Protein AF-A0A3M7L186-F1 (afdb_monomer_lite)

Radius of gyration: 34.89 Å; chains: 1; bounding box: 97×83×88 Å

InterPro domains:
  IPR010122 Hydroxymethylglutaryl-CoA synthase, eukaryotic [TIGR01833] (259-523)
  IPR013528 Hydroxymethylglutaryl-coenzyme A synthase, N-terminal [PF01154] (260-431)
  IPR013746 Hydroxymethylglutaryl-coenzyme A synthase, C-terminal domain [PF08540] (433-521)
  IPR013746 Hydroxymethylglutaryl-coenzyme A synthase, C-terminal domain [PF08540] (579-733)
  IPR016039 Thiolase-like [G3DSA:3.40.47.10] (256-734)
  IPR016039 Thiolase-like [SSF53901] (261-429)
  IPR016039 Thiolase-like [SSF53901] (434-731)

Foldseek 3Di:
DDDDDDDDPVRLVVLVVLLVVLLVCVVVVNNLVSLVVCVVVPDPVSVVSLVVCLVVPPDPVSNVSSVVSVVVSVVSSVVVVVVVVVLLVVLLVLVVQLLQLQADPPPRHHDPPGDPNSLVSSLVSCLVVVVSLDLSNLVSLVVVLVVCVVVVVVVSNVVSLQSLLSSLLSNLLPDAQPDDGQQPLCNVVSVDDLVCLLVSLVVVVVPDPPVLVSLVVNLVSSLVCLCPPPPPPGSNSVSNNVSSVSSVVSSVDHQDDQQALKDFLAKFKWFFLEKAFVQLVCVVVVHDGCCCCPVQVFGIATADFQWDAQLLQQLLQVVCVCVLLVNDLQLAAEEEEEEQRDQDPPDFSSVSNCVSSVVVVHDNYHYTWAYFWLCRQVVRRVVQSVCQNDSVHPNGKYKYKYWYWAAADPDDLRSQTFTMMMMTIIGGQHLWGFPVLQKFKDDDFDVQWDDPDLDGIDHDPLVVLQVQLVRLLVQLVVNQVSCCVPVVDGDAPVQAQAEFEQCSGVVSVLLNVLSSNVSRCVVVVVCVVVCVVVPVLVPDDDDDDDDDDDDDDDDDDDDDDPPPPDPDPDDGPDDDPSSSVVSSVVCVVVCVRHYVQLCPCCNHGHRHRNCRRVSSVLSCLQRCQQVQAQGKYWYWTWGPSTMIMITIIHRHAGDPPDSSHSNNSNVSDCPVVSSVPRDHDRVVVVVVSVVVCVVCSVNACDAGDPDHLVNGPAQRKTFGHGHPVRDTDIDTHHD

pLDDT: mean 86.05, std 16.97, range [23.12, 98.94]

Secondary structure (DSSP, 8-state):
----PPPPHHHHHHHHHHHHHHHHHHHHT-HHHHHHHTGGG-SHHHHHHHHHHHHT-SSHHHHHHHHHHHHHHHHHHHHHHHHHHHHHHHHHHHHHHHHHHTS-TTT-PPPSSPPHHHHHHHHHHHHHTGGG-SHHHHHHHHHHHHHHHHTT-HHHHHHHHHHHHHHHHHHHHS---SSSPPPHHHHHHHHS-HHHHHHHHHHHHTS-TTHHHHHHHHHHHHHHHHHHHS-TT-HHHHHHHHHHHHHHHHHTSS-PPP--S-EEEEEEEE--S-EEEHHHHHHHTTPPTTTTTTTT---EEE---TT--HHHHHHHHHHHHHHHTT--GGGEEEEEEE-S--SSSSS-HHHHHTHHHHTTT----B--EE-BTBTHHHHHHHHHHHHHTSTT--SPEEEEEEEEEE---SSTTGGG-EEEEEEEEEESS-SEEEEEEEEEEEE----SEE-SSSSSPEE-HHHHHHHHHHHHHHHHHHHHHHHHHHHSS---GGG-SEEEE--SSHHHHHHHHHHHHHHHHHHHSTTHHHHHTTTTTS-------------------------PPP--SS---PPPHHHHHHHHHHTHHHHHHHTGGG-HHHHHHB--TTHHHHHHHHHHHHHTGGGGTT-EEEEEEEETTTEEEEEEEEE----TT-TT-HHHHHHH--HHHHHHTPPEEPHHHHHHHHHHHHHTTT--SEE--SS-GGGS-TT-EEEEEE-TT--EEEEE---

Sequence (735 aa):
MHATSGLGVADVVALDELIDHLTAARASGSFPEAVAKNLLSFDRGFWLRLAARRDTASSEAEAESLTQLASDVMLLVDEMVKESESQVQRSSRLLQRVLEAGADGDSGQWQLPLSTDKRRAMRGVMAVHSTQLDEAFVTSAMAWIRKSESDSIEGMALLLRKVLQMFAGCSLLDIQPGGQGRPGVMDAFLEADEEQWTSMLQDMAGKQGSSGAELLQGIQVMMEHVALQGAAGSQAQRVQIEYLNELKTHESGPAPPQAENVGILAAEVYFPTTYVRQEDLEKHDGVPSGKYTIGLGQQGLSFCGDREDPVSMGLTVFHQLLRRHGVSPSEVGHLQVGTESGVDGSKSLKTYLMPILEAAGNTDVEGVDCVQACYGGTAALLAAAAWVESRAWDGRLAVVVCSDIALYAPGPARPTSGAGAVALLVGPDAPLALERRLQASHMAHAYDFYKPTTGYPAVDGPLSVYCYLHTLDVCWARYAERFERALHAPCTLDAVDHVLFHAPYNKLVQKAYARLWYLDGCRSGALAGQLEGASALLGATRGGGAADGVSNGGADPSPAHSHTPIAHPYPPTAMPPGLEKYLLGATHASYDAKVRPGTCVQRQCGNMYTASVWSGVAQLLETTGAALEGRRVLLYSYGSGISATLLSLRGRAVAPGSRFSLARLQAGSDLAVRLARRPAAPPADFLAAVARAEALRGAKAYATLWPRVEDLAPGTYYLKEVDERHRRVYGRRDE

Organism: Auxenochlorella protothecoides (NCBI:txid3075)

Structure (mmCIF, N/CA/C/O backbone):
data_AF-A0A3M7L186-F1
#
_entry.id   AF-A0A3M7L186-F1
#
loop_
_atom_site.group_PDB
_atom_site.id
_atom_site.type_symbol
_atom_site.label_atom_id
_atom_site.label_alt_id
_atom_site.label_comp_id
_atom_site.label_asym_id
_atom_site.label_entity_id
_atom_site.label_seq_id
_atom_site.pdbx_PDB_ins_code
_atom_site.Cartn_x
_atom_site.Cartn_y
_atom_site.Cartn_z
_atom_site.occupancy
_atom_site.B_iso_or_equiv
_atom_site.auth_seq_id
_atom_site.auth_comp_id
_atom_site.auth_asym_id
_atom_site.auth_atom_id
_atom_site.pdbx_PDB_model_num
ATOM 1 N N . MET A 1 1 ? 6.052 32.524 37.838 1.00 32.94 1 MET A N 1
ATOM 2 C CA . MET A 1 1 ? 5.787 33.892 37.349 1.00 32.94 1 MET A CA 1
ATOM 3 C C . MET A 1 1 ? 4.646 33.807 36.347 1.00 32.94 1 MET A C 1
ATOM 5 O O . MET A 1 1 ? 4.893 33.436 35.210 1.00 32.94 1 MET A O 1
ATOM 9 N N . HIS A 1 2 ? 3.409 34.063 36.777 1.00 27.31 2 HIS A N 1
ATOM 10 C CA . HIS A 1 2 ? 2.273 34.250 35.870 1.00 27.31 2 HIS A CA 1
ATOM 11 C C . HIS A 1 2 ? 1.815 35.703 35.975 1.00 27.31 2 HIS A C 1
ATOM 13 O O . HIS A 1 2 ? 1.706 36.243 37.074 1.00 27.31 2 HIS A O 1
ATOM 19 N N . ALA A 1 3 ? 1.672 36.330 34.812 1.00 29.28 3 ALA A N 1
ATOM 20 C CA . ALA A 1 3 ? 1.486 37.756 34.621 1.00 29.28 3 ALA A CA 1
ATOM 21 C C . ALA A 1 3 ? 0.164 38.261 35.219 1.00 29.28 3 ALA A C 1
ATOM 23 O O . ALA A 1 3 ? -0.904 37.727 34.939 1.00 29.28 3 ALA A O 1
ATOM 24 N N . THR A 1 4 ? 0.249 39.329 36.008 1.00 34.88 4 THR A N 1
ATOM 25 C CA . THR A 1 4 ? -0.875 40.193 36.374 1.00 34.88 4 THR A CA 1
ATOM 26 C C . THR A 1 4 ? -1.217 41.082 35.179 1.00 34.88 4 THR A C 1
ATOM 28 O O . THR A 1 4 ? -0.575 42.111 34.970 1.00 34.88 4 THR A O 1
ATOM 31 N N . SER A 1 5 ? -2.203 40.686 34.376 1.00 41.59 5 SER A N 1
ATOM 32 C CA . SER A 1 5 ? -2.867 41.591 33.436 1.00 41.59 5 SER A CA 1
ATOM 33 C C . SER A 1 5 ? -3.788 42.524 34.227 1.00 41.59 5 SER A C 1
ATOM 35 O O . SER A 1 5 ? -4.708 42.056 34.896 1.00 41.59 5 SER A O 1
ATOM 37 N N . GLY A 1 6 ? -3.524 43.831 34.197 1.00 48.81 6 GLY A N 1
ATOM 38 C CA . GLY A 1 6 ? -4.471 44.832 34.695 1.00 48.81 6 GLY A CA 1
ATOM 39 C C . GLY A 1 6 ? -5.750 44.820 33.853 1.00 48.81 6 GLY A C 1
ATOM 40 O O . GLY A 1 6 ? -5.673 44.621 32.642 1.00 48.81 6 GLY A O 1
ATOM 41 N N . LEU A 1 7 ? -6.905 45.002 34.498 1.00 57.47 7 LEU A N 1
ATOM 42 C CA . LEU A 1 7 ? -8.207 45.125 33.830 1.00 57.47 7 LEU A CA 1
ATOM 43 C C . LEU A 1 7 ? -8.171 46.298 32.839 1.00 57.47 7 LEU A C 1
ATOM 45 O O . LEU A 1 7 ? -7.688 47.381 33.181 1.00 57.47 7 LEU A O 1
ATOM 49 N N . GLY A 1 8 ? -8.658 46.089 31.614 1.00 63.75 8 GLY A N 1
ATOM 50 C CA . GLY A 1 8 ? -8.776 47.163 30.632 1.00 63.75 8 GLY A CA 1
ATOM 51 C C . GLY A 1 8 ? -9.834 48.185 31.059 1.00 63.75 8 GLY A C 1
ATOM 52 O O . GLY A 1 8 ? -10.754 47.867 31.807 1.00 63.75 8 GLY A O 1
ATOM 53 N N . VAL A 1 9 ? -9.745 49.423 30.560 1.00 66.00 9 VAL A N 1
ATOM 54 C CA . VAL A 1 9 ? -10.718 50.493 30.882 1.00 66.00 9 VAL A CA 1
ATOM 55 C C . VAL A 1 9 ? -12.157 50.078 30.540 1.00 66.00 9 VAL A C 1
ATOM 57 O O . VAL A 1 9 ? -13.077 50.403 31.282 1.00 66.00 9 VAL A O 1
ATOM 60 N N . ALA A 1 10 ? -12.349 49.315 29.460 1.00 65.19 10 ALA A N 1
ATOM 61 C CA . ALA A 1 10 ? -13.655 48.788 29.065 1.00 65.19 10 ALA A CA 1
ATOM 62 C C . ALA A 1 10 ? -14.215 47.750 30.060 1.00 65.19 10 ALA A C 1
ATOM 64 O O . ALA A 1 10 ? -15.408 47.775 30.350 1.00 65.19 10 ALA A O 1
ATOM 65 N N . ASP A 1 11 ? -13.360 46.894 30.632 1.00 75.12 11 ASP A N 1
ATOM 66 C CA . ASP A 1 11 ? -13.768 45.875 31.612 1.00 75.12 11 ASP A CA 1
ATOM 67 C C . ASP A 1 11 ? -14.206 46.521 32.931 1.00 75.12 11 ASP A C 1
ATOM 69 O O . ASP A 1 11 ? -15.154 46.077 33.575 1.00 75.12 11 ASP A O 1
ATOM 73 N N . VAL A 1 12 ? -13.538 47.611 33.323 1.00 81.06 12 VAL A N 1
ATOM 74 C CA . VAL A 1 12 ? -13.884 48.377 34.527 1.00 81.06 12 VAL A CA 1
ATOM 75 C C . VAL A 1 12 ? -15.264 49.026 34.395 1.00 81.06 12 VAL A C 1
ATOM 77 O O . VAL A 1 12 ? -16.053 48.949 35.333 1.00 81.06 12 VAL A O 1
ATOM 80 N N . VAL A 1 13 ? -15.572 49.617 33.235 1.00 84.19 13 VAL A N 1
ATOM 81 C CA . VAL A 1 13 ? -16.879 50.247 32.971 1.00 84.19 13 VAL A CA 1
ATOM 82 C C . VAL A 1 13 ? -18.004 49.213 33.002 1.00 84.19 13 VAL A C 1
ATOM 84 O O . VAL A 1 13 ? -19.012 49.433 33.666 1.00 84.19 13 VAL A O 1
ATOM 87 N N . ALA A 1 14 ? -17.814 48.056 32.365 1.00 85.44 14 ALA A N 1
ATOM 88 C CA . ALA A 1 14 ? -18.813 46.988 32.369 1.00 85.44 14 ALA A CA 1
ATOM 89 C C . ALA A 1 14 ? -19.094 46.443 33.784 1.00 85.44 14 ALA A C 1
ATOM 91 O O . ALA A 1 14 ? -20.242 46.169 34.137 1.00 85.44 14 ALA A O 1
ATOM 92 N N . LEU A 1 15 ? -18.057 46.309 34.621 1.00 89.25 15 LEU A N 1
ATOM 93 C CA . LEU A 1 15 ? -18.216 45.897 36.018 1.00 89.25 15 LEU A CA 1
ATOM 94 C C . LEU A 1 15 ? -18.942 46.957 36.858 1.00 89.25 15 LEU A C 1
ATOM 96 O O . LEU A 1 15 ? -19.736 46.597 37.725 1.00 89.25 15 LEU A O 1
ATOM 100 N N . ASP A 1 16 ? -18.709 48.246 36.602 1.00 89.94 16 ASP A N 1
ATOM 101 C CA . ASP A 1 16 ? -19.430 49.326 37.284 1.00 89.94 16 ASP A CA 1
ATOM 102 C C . ASP A 1 16 ? -20.917 49.332 36.934 1.00 89.94 16 ASP A C 1
ATOM 104 O O . ASP A 1 16 ? -21.749 49.387 37.841 1.00 89.94 16 ASP A O 1
ATOM 108 N N . GLU A 1 17 ? -21.246 49.194 35.647 1.00 91.62 17 GLU A N 1
ATOM 109 C CA . GLU A 1 17 ? -22.626 49.089 35.167 1.00 91.62 17 GLU A CA 1
ATOM 110 C C . GLU A 1 17 ? -23.347 47.881 35.781 1.00 91.62 17 GLU A C 1
ATOM 112 O O . GLU A 1 17 ? -24.507 47.986 36.187 1.00 91.62 17 GLU A O 1
ATOM 117 N N . LEU A 1 18 ? -22.658 46.742 35.915 1.00 91.06 18 LEU A N 1
ATOM 118 C CA . LEU A 1 18 ? -23.203 45.557 36.578 1.00 91.06 18 LEU A CA 1
ATOM 119 C C . LEU A 1 18 ? -23.480 45.810 38.069 1.00 91.06 18 LEU A C 1
ATOM 121 O O . LEU A 1 18 ? -24.541 45.433 38.566 1.00 91.06 18 LEU A O 1
ATOM 125 N N . ILE A 1 19 ? -22.559 46.459 38.788 1.00 92.19 19 ILE A N 1
ATOM 126 C CA . ILE A 1 19 ? -22.744 46.804 40.209 1.00 92.19 19 ILE A CA 1
ATOM 127 C C . ILE A 1 19 ? -23.929 47.766 40.381 1.00 92.19 19 ILE A C 1
ATOM 129 O O . ILE A 1 19 ? -24.750 47.577 41.285 1.00 92.19 19 ILE A O 1
ATOM 133 N N . ASP A 1 20 ? -24.069 48.757 39.499 1.00 91.19 20 ASP A N 1
ATOM 134 C CA . ASP A 1 20 ? -25.194 49.696 39.521 1.00 91.19 20 ASP A CA 1
ATOM 135 C C . ASP A 1 20 ? -26.520 48.988 39.221 1.00 91.19 20 ASP A C 1
ATOM 137 O O . ASP A 1 20 ? -27.511 49.191 39.928 1.00 91.19 20 ASP A O 1
ATOM 141 N N . HIS A 1 21 ? -26.530 48.089 38.233 1.00 91.69 21 HIS A N 1
ATOM 142 C CA . HIS A 1 21 ? -27.694 47.274 37.901 1.00 91.69 21 HIS A CA 1
ATOM 143 C C . HIS A 1 21 ? -28.143 46.405 39.083 1.00 91.69 21 HIS A C 1
ATOM 145 O O . HIS A 1 21 ? -29.329 46.381 39.413 1.00 91.69 21 HIS A O 1
ATOM 151 N N . LEU A 1 22 ? -27.209 45.731 39.760 1.00 91.62 22 LEU A N 1
ATOM 152 C CA . LEU A 1 22 ? -27.504 44.909 40.937 1.00 91.62 22 LEU A CA 1
ATOM 153 C C . LEU A 1 22 ? -28.022 45.754 42.107 1.00 91.62 22 LEU A C 1
ATOM 155 O O . LEU A 1 22 ? -28.974 45.358 42.781 1.00 91.62 22 LEU A O 1
ATOM 159 N N . THR A 1 23 ? -27.451 46.942 42.314 1.00 88.88 23 THR A N 1
ATOM 160 C CA . THR A 1 23 ? -27.915 47.896 43.333 1.00 88.88 23 THR A CA 1
ATOM 161 C C . THR A 1 23 ? -29.350 48.355 43.051 1.00 88.88 23 THR A C 1
ATOM 163 O O . THR A 1 23 ? -30.188 48.378 43.953 1.00 88.88 23 THR A O 1
ATOM 166 N N . ALA A 1 24 ? -29.674 48.654 41.791 1.00 88.12 24 ALA A N 1
ATOM 167 C CA . ALA A 1 24 ? -31.025 49.028 41.374 1.00 88.12 24 ALA A CA 1
ATOM 168 C C . ALA A 1 24 ? -32.022 47.853 41.453 1.00 88.12 24 ALA A C 1
ATOM 170 O O . ALA A 1 24 ? -33.169 48.029 41.876 1.00 88.12 24 ALA A O 1
ATOM 171 N N . ALA A 1 25 ? -31.591 46.637 41.103 1.00 88.62 25 ALA A N 1
ATOM 172 C CA . ALA A 1 25 ? -32.395 45.418 41.217 1.00 88.62 25 ALA A CA 1
ATOM 173 C C . ALA A 1 25 ? -32.763 45.113 42.682 1.00 88.62 25 ALA A C 1
ATOM 175 O O . ALA A 1 25 ? -33.876 44.672 42.975 1.00 88.62 25 ALA A O 1
ATOM 176 N N . ARG A 1 26 ? -31.856 45.425 43.617 1.00 85.69 26 ARG A N 1
ATOM 177 C CA . ARG A 1 26 ? -32.079 45.329 45.068 1.00 85.69 26 ARG A CA 1
ATOM 178 C C . ARG A 1 26 ? -33.195 46.252 45.555 1.00 85.69 26 ARG A C 1
ATOM 180 O O . ARG A 1 26 ? -33.996 45.845 46.390 1.00 85.69 26 ARG A O 1
ATOM 187 N N . ALA A 1 27 ? -33.295 47.455 44.993 1.00 80.62 27 ALA A N 1
ATOM 188 C CA . ALA A 1 27 ? -34.356 48.406 45.325 1.00 80.62 27 ALA A CA 1
ATOM 189 C C . ALA A 1 27 ? -35.721 48.056 44.698 1.00 80.62 27 ALA A C 1
ATOM 191 O O . ALA A 1 27 ? -36.756 48.473 45.213 1.00 80.62 27 ALA A O 1
ATOM 192 N N . SER A 1 28 ? -35.738 47.300 43.596 1.00 82.00 28 SER A N 1
ATOM 193 C CA . SER A 1 28 ? -36.945 46.998 42.807 1.00 82.00 28 SER A CA 1
ATOM 194 C C . SER A 1 28 ? -37.503 45.582 43.008 1.00 82.00 28 SER A C 1
ATOM 196 O O . SER A 1 28 ? -38.525 45.242 42.417 1.00 82.00 28 SER A O 1
ATOM 198 N N . GLY A 1 29 ? -36.871 44.758 43.851 1.00 78.38 29 GLY A N 1
ATOM 199 C CA . GLY A 1 29 ? -37.326 43.397 44.167 1.00 78.38 29 GLY A CA 1
ATOM 200 C C . GLY A 1 29 ? -36.959 42.332 43.125 1.00 78.38 29 GLY A C 1
ATOM 201 O O . GLY A 1 29 ? -37.209 41.154 43.358 1.00 78.38 29 GLY A O 1
ATOM 202 N N . SER A 1 30 ? -36.306 42.703 42.018 1.00 88.12 30 SER A N 1
ATOM 203 C CA . SER A 1 30 ? -35.840 41.779 40.968 1.00 88.12 30 SER A CA 1
ATOM 204 C C . SER A 1 30 ? -34.418 41.253 41.210 1.00 88.12 30 SER A C 1
ATOM 206 O O . SER A 1 30 ? -33.741 40.793 40.289 1.00 88.12 30 SER A O 1
ATOM 208 N N . PHE A 1 31 ? -33.925 41.368 42.443 1.00 90.50 31 PHE A N 1
ATOM 209 C CA . PHE A 1 31 ? -32.540 41.077 42.798 1.00 90.50 31 PHE A CA 1
ATOM 210 C C . PHE A 1 31 ? -32.127 39.611 42.576 1.00 90.50 31 PHE A C 1
ATOM 212 O O . PHE A 1 31 ? -31.097 39.405 41.935 1.00 90.50 31 PHE A O 1
ATOM 219 N N . PRO A 1 32 ? -32.917 38.589 42.973 1.00 87.38 32 PRO A N 1
ATOM 220 C CA . PRO A 1 32 ? -32.558 37.193 42.707 1.00 87.38 32 PRO A CA 1
ATOM 221 C C . PRO A 1 32 ? -32.428 36.875 41.210 1.00 87.38 32 PRO A C 1
ATOM 223 O O . PRO A 1 32 ? -31.498 36.184 40.803 1.00 87.38 32 PRO A O 1
ATOM 226 N N . GLU A 1 33 ? -33.309 37.427 40.370 1.00 86.81 33 GLU A N 1
ATOM 227 C CA . GLU A 1 33 ? -33.250 37.235 38.914 1.00 86.81 33 GLU A CA 1
ATOM 228 C C . GLU A 1 33 ? -32.022 37.906 38.290 1.00 86.81 33 GLU A C 1
ATOM 230 O O . GLU A 1 33 ? -31.388 37.342 37.394 1.00 86.81 33 GLU A O 1
ATOM 235 N N . ALA A 1 34 ? -31.673 39.106 38.762 1.00 87.31 34 ALA A N 1
ATOM 236 C CA . ALA A 1 34 ? -30.496 39.836 38.302 1.00 87.31 34 ALA A CA 1
ATOM 237 C C . ALA A 1 34 ? -29.194 39.115 38.687 1.00 87.31 34 ALA A C 1
ATOM 239 O O . ALA A 1 34 ? -28.284 39.023 37.861 1.00 87.31 34 ALA A O 1
ATOM 240 N N . VAL A 1 35 ? -29.125 38.550 39.898 1.00 89.19 35 VAL A N 1
ATOM 241 C CA . VAL A 1 35 ? -27.998 37.716 40.345 1.00 89.19 35 VAL A CA 1
ATOM 242 C C . VAL A 1 35 ? -27.896 36.454 39.484 1.00 89.19 35 VAL A C 1
ATOM 244 O O . VAL A 1 35 ? -26.828 36.170 38.946 1.00 89.19 35 VAL A O 1
ATOM 247 N N . ALA A 1 36 ? -29.005 35.745 39.256 1.00 83.62 36 ALA A N 1
ATOM 248 C CA . ALA A 1 36 ? -28.998 34.510 38.476 1.00 83.62 36 ALA A CA 1
ATOM 249 C C . ALA A 1 36 ? -28.548 34.707 37.017 1.00 83.62 36 ALA A C 1
ATOM 251 O O . ALA A 1 36 ? -27.763 33.910 36.501 1.00 83.62 36 ALA A O 1
ATOM 252 N N . LYS A 1 37 ? -28.984 35.788 36.354 1.00 87.12 37 LYS A N 1
ATOM 253 C CA . LYS A 1 37 ? -28.589 36.101 34.965 1.00 87.12 37 LYS A CA 1
ATOM 254 C C . LYS A 1 37 ? -27.106 36.442 34.806 1.00 87.12 37 LYS A C 1
ATOM 256 O O . LYS A 1 37 ? -26.575 36.292 33.710 1.00 87.12 37 LYS A O 1
ATOM 261 N N . ASN A 1 38 ? -26.449 36.889 35.875 1.00 89.56 38 ASN A N 1
ATOM 262 C CA . ASN A 1 38 ? -25.064 37.361 35.853 1.00 89.56 38 ASN A CA 1
ATOM 263 C C . ASN A 1 38 ? -24.105 36.457 36.645 1.00 89.56 38 ASN A C 1
ATOM 265 O O . ASN A 1 38 ? -22.984 36.866 36.932 1.00 89.56 38 ASN A O 1
ATOM 269 N N . LEU A 1 39 ? -24.513 35.224 36.971 1.00 84.25 39 LEU A N 1
ATOM 270 C CA . LEU A 1 39 ? -23.767 34.308 37.842 1.00 84.25 39 LEU A CA 1
ATOM 271 C C . LEU A 1 39 ? -22.301 34.100 37.414 1.00 84.25 39 LEU A C 1
ATOM 273 O O . LEU A 1 39 ? -21.405 34.083 38.254 1.00 84.25 39 LEU A O 1
ATOM 277 N N . LEU A 1 40 ? -22.050 33.972 36.106 1.00 80.31 40 LEU A N 1
ATOM 278 C CA . LEU A 1 40 ? -20.705 33.760 35.548 1.00 80.31 40 LEU A CA 1
ATOM 279 C C . LEU A 1 40 ? -19.808 35.006 35.616 1.00 80.31 40 LEU A C 1
ATOM 281 O O . LEU A 1 40 ? -18.595 34.884 35.468 1.00 80.31 40 LEU A O 1
ATOM 285 N N . SER A 1 41 ? -20.390 36.184 35.844 1.00 85.25 41 SER A N 1
ATOM 286 C CA . SER A 1 41 ? -19.677 37.462 35.927 1.00 85.25 41 SER A CA 1
ATOM 287 C C . SER A 1 41 ? -19.145 37.757 37.336 1.00 85.25 41 SER A C 1
ATOM 289 O O . SER A 1 41 ? -18.394 38.713 37.509 1.00 85.25 41 SER A O 1
ATOM 291 N N . PHE A 1 42 ? -19.498 36.956 38.353 1.00 89.00 42 PHE A N 1
ATOM 292 C CA . PHE A 1 42 ? -19.048 37.128 39.745 1.00 89.00 42 PHE A CA 1
ATOM 293 C C . PHE A 1 42 ? -17.676 36.501 40.007 1.00 89.00 42 PHE A C 1
ATOM 295 O O . PHE A 1 42 ? -17.488 35.671 40.900 1.00 89.00 42 PHE A O 1
ATOM 302 N N . ASP A 1 43 ? -16.699 36.908 39.206 1.00 83.50 43 ASP A N 1
ATOM 303 C CA . ASP A 1 43 ? -15.321 36.452 39.301 1.00 83.50 43 ASP A CA 1
ATOM 304 C C . ASP A 1 43 ? -14.476 37.320 40.256 1.00 83.50 43 ASP A C 1
ATOM 306 O O . ASP A 1 43 ? -14.949 38.254 40.910 1.00 83.50 43 ASP A O 1
ATOM 310 N N . ARG A 1 44 ? -13.173 37.026 40.345 1.00 86.19 44 ARG A N 1
ATOM 311 C CA . ARG A 1 44 ? -12.238 37.811 41.168 1.00 86.19 44 ARG A CA 1
ATOM 312 C C . ARG A 1 44 ? -12.232 39.302 40.791 1.00 86.19 44 ARG A C 1
ATOM 314 O O . ARG A 1 44 ? -12.013 40.132 41.672 1.00 86.19 44 ARG A O 1
ATOM 321 N N . GLY A 1 45 ? -12.431 39.639 39.517 1.00 86.62 45 GLY A N 1
ATOM 322 C CA . GLY A 1 45 ? -12.458 41.014 39.022 1.00 86.62 45 GLY A CA 1
ATOM 323 C C . GLY A 1 45 ? -13.656 41.788 39.562 1.00 86.62 45 GLY A C 1
ATOM 324 O O . GLY A 1 45 ? -13.474 42.890 40.081 1.00 86.62 45 GLY A O 1
ATOM 325 N N . PHE A 1 46 ? -14.844 41.181 39.541 1.00 91.88 46 PHE A N 1
ATOM 326 C CA . PHE A 1 46 ? -16.055 41.752 40.134 1.00 91.88 46 PHE A CA 1
ATOM 327 C C . PHE A 1 46 ? -15.874 42.078 41.621 1.00 91.88 46 PHE A C 1
ATOM 329 O O . PHE A 1 46 ? -16.099 43.217 42.036 1.00 91.88 46 PHE A O 1
ATOM 336 N N . TRP A 1 47 ? -15.386 41.122 42.420 1.00 92.12 47 TRP A N 1
ATOM 337 C CA . TRP A 1 47 ? -15.192 41.327 43.861 1.00 92.12 47 TRP A CA 1
ATOM 338 C C . TRP A 1 47 ? -14.157 42.411 44.172 1.00 92.12 47 TRP A C 1
ATOM 340 O O . TRP A 1 47 ? -14.363 43.230 45.069 1.00 92.12 47 TRP A O 1
ATOM 350 N N . LEU A 1 48 ? -13.057 42.454 43.411 1.00 89.31 48 LEU A N 1
ATOM 351 C CA . LEU A 1 48 ? -12.047 43.505 43.546 1.00 89.31 48 LEU A CA 1
ATOM 352 C C . LEU A 1 48 ? -12.598 44.877 43.148 1.00 89.31 48 LEU A C 1
ATOM 354 O O . LEU A 1 48 ? -12.285 45.867 43.810 1.00 89.31 48 LEU A O 1
ATOM 358 N N . ARG A 1 49 ? -13.426 44.952 42.099 1.00 91.12 49 ARG A N 1
ATOM 359 C CA . ARG A 1 49 ? -14.029 46.215 41.668 1.00 91.12 49 ARG A CA 1
ATOM 360 C C . ARG A 1 49 ? -15.056 46.726 42.673 1.00 91.12 49 ARG A C 1
ATOM 362 O O . ARG A 1 49 ? -15.042 47.913 42.989 1.00 91.12 49 ARG A O 1
ATOM 369 N N . LEU A 1 50 ? -15.881 45.838 43.223 1.00 90.44 50 LEU A N 1
ATOM 370 C CA . LEU A 1 50 ? -16.852 46.166 44.265 1.00 90.44 50 LEU A CA 1
ATOM 371 C C . LEU A 1 50 ? -16.164 46.678 45.541 1.00 90.44 50 LEU A C 1
ATOM 373 O O . LEU A 1 50 ? -16.572 47.699 46.094 1.00 90.44 50 LEU A O 1
ATOM 377 N N . ALA A 1 51 ? -15.071 46.029 45.959 1.00 88.69 51 ALA A N 1
ATOM 378 C CA . ALA A 1 51 ? -14.247 46.492 47.076 1.00 88.69 51 ALA A CA 1
ATOM 379 C C . ALA A 1 51 ? -13.606 47.861 46.794 1.00 88.69 51 ALA A C 1
ATOM 381 O O . ALA A 1 51 ? -13.660 48.747 47.643 1.00 88.69 51 ALA A O 1
ATOM 382 N N . ALA A 1 52 ? -13.072 48.072 45.585 1.00 89.81 52 ALA A N 1
ATOM 383 C CA . ALA A 1 52 ? -12.506 49.359 45.190 1.00 89.81 52 ALA A CA 1
ATOM 384 C C . ALA A 1 52 ? -13.553 50.486 45.206 1.00 89.81 52 ALA A C 1
ATOM 386 O O . ALA A 1 52 ? -13.263 51.562 45.719 1.00 89.81 52 ALA A O 1
ATOM 387 N N . ARG A 1 53 ? -14.778 50.241 44.710 1.00 90.00 53 ARG A N 1
ATOM 388 C CA . ARG A 1 53 ? -15.881 51.222 44.764 1.00 90.00 53 ARG A CA 1
ATOM 389 C C . ARG A 1 53 ? -16.282 51.572 46.190 1.00 90.00 53 ARG A C 1
ATOM 391 O O . ARG A 1 53 ? -16.566 52.733 46.460 1.00 90.00 53 ARG A O 1
ATOM 398 N N . ARG A 1 54 ? -16.283 50.589 47.092 1.00 90.69 54 ARG A N 1
ATOM 399 C CA . ARG A 1 54 ? -16.524 50.818 48.520 1.00 90.69 54 ARG A CA 1
ATOM 400 C C . ARG A 1 54 ? -15.432 51.699 49.129 1.00 90.69 54 ARG A C 1
ATOM 402 O O . ARG A 1 54 ? -15.751 52.639 49.845 1.00 90.69 54 ARG A O 1
ATOM 409 N N . ASP A 1 55 ? -14.165 51.414 48.835 1.00 89.69 55 ASP A N 1
ATOM 410 C CA . ASP A 1 55 ? -13.026 52.154 49.396 1.00 89.69 55 ASP A CA 1
ATOM 411 C C . ASP A 1 55 ? -12.948 53.601 48.877 1.00 89.69 55 ASP A C 1
ATOM 413 O O . ASP A 1 55 ? -12.427 54.479 49.563 1.00 89.69 55 ASP A O 1
ATOM 417 N N . THR A 1 56 ? -13.490 53.865 47.683 1.00 88.12 56 THR A N 1
ATOM 418 C CA . THR A 1 56 ? -13.586 55.209 47.087 1.00 88.12 56 THR A CA 1
ATOM 419 C C . THR A 1 56 ? -14.970 55.850 47.229 1.00 88.12 56 THR A C 1
ATOM 421 O O . THR A 1 56 ? -15.236 56.850 46.561 1.00 88.12 56 THR A O 1
ATOM 424 N N . ALA A 1 57 ? -15.867 55.274 48.034 1.00 86.44 57 ALA A N 1
ATOM 425 C CA . ALA A 1 57 ? -17.228 55.774 48.198 1.00 86.44 57 ALA A CA 1
ATOM 426 C C . ALA A 1 57 ? -17.234 57.181 48.812 1.00 86.44 57 ALA A C 1
ATOM 428 O O . ALA A 1 57 ? -16.434 57.514 49.687 1.00 86.44 57 ALA A O 1
ATOM 429 N N . SER A 1 58 ? -18.162 58.015 48.350 1.00 83.25 58 SER A N 1
ATOM 430 C CA . SER A 1 58 ? -18.233 59.430 48.731 1.00 83.25 58 SER A CA 1
ATOM 431 C C . SER A 1 58 ? -18.899 59.658 50.092 1.00 83.25 58 SER A C 1
ATOM 433 O O . SER A 1 58 ? -18.730 60.715 50.702 1.00 83.25 58 SER A O 1
ATOM 435 N N . SER A 1 59 ? -19.646 58.663 50.580 1.00 88.50 59 SER A N 1
ATOM 436 C CA . SER A 1 59 ? -20.348 58.694 51.861 1.00 88.50 59 SER A CA 1
ATOM 437 C C . SER A 1 59 ? -20.294 57.342 52.572 1.00 88.50 59 SER A C 1
ATOM 439 O O . SER A 1 59 ? -20.218 56.288 51.940 1.00 88.50 59 SER A O 1
ATOM 441 N N . GLU A 1 60 ? -20.385 57.371 53.901 1.00 83.56 60 GLU A N 1
ATOM 442 C CA . GLU A 1 60 ? -20.414 56.161 54.734 1.00 83.56 60 GLU A CA 1
ATOM 443 C C . GLU A 1 60 ? -21.651 55.293 54.434 1.00 83.56 60 GLU A C 1
ATOM 445 O O . GLU A 1 60 ? -21.545 54.072 54.356 1.00 83.56 60 GLU A O 1
ATOM 450 N N . ALA A 1 61 ? -22.792 55.922 54.122 1.00 82.88 61 ALA A N 1
ATOM 451 C CA . ALA A 1 61 ? -24.015 55.233 53.700 1.00 82.88 61 ALA A CA 1
ATOM 452 C C . ALA A 1 61 ? -23.853 54.482 52.361 1.00 82.88 61 ALA A C 1
ATOM 454 O O . ALA A 1 61 ? -24.394 53.391 52.180 1.00 82.88 61 ALA A O 1
ATOM 455 N N . GLU A 1 62 ? -23.096 55.045 51.414 1.00 84.75 62 GLU A N 1
ATOM 456 C CA . GLU A 1 62 ? -22.785 54.395 50.135 1.00 84.75 62 GLU A CA 1
ATOM 457 C C . GLU A 1 62 ? -21.845 53.195 50.334 1.00 84.75 62 GLU A C 1
ATOM 459 O O . GLU A 1 62 ? -22.092 52.116 49.788 1.00 84.75 62 GLU A O 1
ATOM 464 N N . ALA A 1 63 ? -20.814 53.345 51.174 1.00 84.75 63 ALA A N 1
ATOM 465 C CA . ALA A 1 63 ? -19.898 52.259 51.523 1.00 84.75 63 ALA A CA 1
ATOM 466 C C . ALA A 1 63 ? -20.619 51.090 52.225 1.00 84.75 63 ALA A C 1
ATOM 468 O O . ALA A 1 63 ? -20.364 49.918 51.921 1.00 84.75 63 ALA A O 1
ATOM 469 N N . GLU A 1 64 ? -21.549 51.391 53.134 1.00 88.00 64 GLU A N 1
ATOM 470 C CA . GLU A 1 64 ? -22.369 50.391 53.823 1.00 88.00 64 GLU A CA 1
ATOM 471 C C . GLU A 1 64 ? -23.324 49.681 52.849 1.00 88.00 64 GLU A C 1
ATOM 473 O O . GLU A 1 64 ? -23.406 48.451 52.844 1.00 88.00 64 GLU A O 1
ATOM 478 N N . SER A 1 65 ? -23.958 50.424 51.933 1.00 87.19 65 SER A N 1
ATOM 479 C CA . SER A 1 65 ? -24.824 49.858 50.890 1.00 87.19 65 SER A CA 1
ATOM 480 C C . SER A 1 65 ? -24.081 48.879 49.970 1.00 87.19 65 SER A C 1
ATOM 482 O O . SER A 1 65 ? -24.594 47.794 49.690 1.00 87.19 65 SER A O 1
ATOM 484 N N . LEU A 1 66 ? -22.859 49.212 49.536 1.00 90.25 66 LEU A N 1
ATOM 485 C CA . LEU A 1 66 ? -22.021 48.324 48.714 1.00 90.25 66 LEU A CA 1
ATOM 486 C C . LEU A 1 66 ? -21.545 47.085 49.489 1.00 90.25 66 LEU A C 1
ATOM 488 O O . LEU A 1 66 ? -21.463 45.993 48.926 1.00 90.25 66 LEU A O 1
ATOM 492 N N . THR A 1 67 ? -21.273 47.228 50.788 1.00 89.44 67 THR A N 1
ATOM 493 C CA . THR A 1 67 ? -20.909 46.101 51.667 1.00 89.44 67 THR A CA 1
ATOM 494 C C . THR A 1 67 ? -22.081 45.134 51.843 1.00 89.44 67 THR A C 1
ATOM 496 O O . THR A 1 67 ? -21.908 43.911 51.784 1.00 89.44 67 THR A O 1
ATOM 499 N N . GLN A 1 68 ? -23.291 45.670 51.994 1.00 88.81 68 GLN A N 1
ATOM 500 C CA . GLN A 1 68 ? -24.496 44.859 52.077 1.00 88.81 68 GLN A CA 1
ATOM 501 C C . GLN A 1 68 ? -24.830 44.205 50.730 1.00 88.81 68 GLN A C 1
ATOM 503 O O . GLN A 1 68 ? -25.188 43.032 50.704 1.00 88.81 68 GLN A O 1
ATOM 508 N N . LEU A 1 69 ? -24.640 44.912 49.610 1.00 91.12 69 LEU A N 1
ATOM 509 C CA . LEU A 1 69 ? -24.773 44.335 48.271 1.00 91.12 69 LEU A CA 1
ATOM 510 C C . LEU A 1 69 ? -23.846 43.125 48.092 1.00 91.12 69 LEU A C 1
ATOM 512 O O . LEU A 1 69 ? -24.297 42.082 47.631 1.00 91.12 69 LEU A O 1
ATOM 516 N N . ALA A 1 70 ? -22.577 43.240 48.498 1.00 90.81 70 ALA A N 1
ATOM 517 C CA . ALA A 1 70 ? -21.620 42.135 48.433 1.00 90.81 70 ALA A CA 1
ATOM 518 C C . ALA A 1 70 ? -22.101 40.911 49.229 1.00 90.81 70 ALA A C 1
ATOM 520 O O . ALA A 1 70 ? -22.033 39.784 48.741 1.00 90.81 70 ALA A O 1
ATOM 521 N N . SER A 1 71 ? -22.615 41.147 50.439 1.00 91.00 71 SER A N 1
ATOM 522 C CA . SER A 1 71 ? -23.137 40.098 51.321 1.00 91.00 71 SER A CA 1
ATOM 523 C C . SER A 1 71 ? -24.377 39.421 50.734 1.00 91.00 71 SER A C 1
ATOM 525 O O . SER A 1 71 ? -24.454 38.195 50.716 1.00 91.00 71 SER A O 1
ATOM 527 N N . ASP A 1 72 ? -25.315 40.203 50.199 1.00 89.94 72 ASP A N 1
ATOM 528 C CA . ASP A 1 72 ? -26.565 39.694 49.632 1.00 89.94 72 ASP A CA 1
ATOM 529 C C . ASP A 1 72 ? -26.318 38.915 48.322 1.00 89.94 72 ASP A C 1
ATOM 531 O O . ASP A 1 72 ? -26.927 37.865 48.112 1.00 89.94 72 ASP A O 1
ATOM 535 N N . VAL A 1 73 ? -25.390 39.374 47.464 1.00 91.31 73 VAL A N 1
ATOM 536 C CA . VAL A 1 73 ? -24.952 38.616 46.273 1.00 91.31 73 VAL A CA 1
ATOM 537 C C . VAL A 1 73 ? -24.302 37.299 46.699 1.00 91.31 73 VAL A C 1
ATOM 539 O O . VAL A 1 73 ? -24.676 36.253 46.176 1.00 91.31 73 VAL A O 1
ATOM 542 N N . MET A 1 74 ? -23.375 37.318 47.666 1.00 90.38 74 MET A N 1
ATOM 543 C CA . MET A 1 74 ? -22.721 36.099 48.164 1.00 90.38 74 MET A CA 1
ATOM 544 C C . MET A 1 74 ? -23.723 35.086 48.721 1.00 90.38 74 MET A C 1
ATOM 546 O O . MET A 1 74 ? -23.612 33.906 48.412 1.00 90.38 74 MET A O 1
ATOM 550 N N . LEU A 1 75 ? -24.702 35.534 49.512 1.00 90.75 75 LEU A N 1
ATOM 551 C CA . LEU A 1 75 ? -25.731 34.662 50.084 1.00 90.75 75 LEU A CA 1
ATOM 552 C C . LEU A 1 75 ? -26.584 33.992 49.004 1.00 90.75 75 LEU A C 1
ATOM 554 O O . LEU A 1 75 ? -26.834 32.794 49.084 1.00 90.75 75 LEU A O 1
ATOM 558 N N . LEU A 1 76 ? -27.009 34.742 47.984 1.00 88.81 76 LEU A N 1
ATOM 559 C CA . LEU A 1 76 ? -27.797 34.178 46.888 1.00 88.81 76 LEU A CA 1
ATOM 560 C C . LEU A 1 76 ? -26.973 33.231 46.020 1.00 88.81 76 LEU A C 1
ATOM 562 O O . LEU A 1 76 ? -27.471 32.173 45.650 1.00 88.81 76 LEU A O 1
ATOM 566 N N . VAL A 1 77 ? -25.718 33.575 45.721 1.00 87.06 77 VAL A N 1
ATOM 567 C CA . VAL A 1 77 ? -24.812 32.685 44.984 1.00 87.06 77 VAL A CA 1
ATOM 568 C C . VAL A 1 77 ? -24.573 31.393 45.770 1.00 87.06 77 VAL A C 1
ATOM 570 O O . VAL A 1 77 ? -24.664 30.319 45.187 1.00 87.06 77 VAL A O 1
ATOM 573 N N . ASP A 1 78 ? -24.332 31.473 47.082 1.00 85.06 78 ASP A N 1
ATOM 574 C CA . ASP A 1 78 ? -24.145 30.304 47.953 1.00 85.06 78 ASP A CA 1
ATOM 575 C C . ASP A 1 78 ? -25.400 29.416 48.000 1.00 85.06 78 ASP A C 1
ATOM 577 O O . ASP A 1 78 ? -25.304 28.199 47.848 1.00 85.06 78 ASP A O 1
ATOM 581 N N . GLU A 1 79 ? -26.591 30.007 48.121 1.00 85.06 79 GLU A N 1
ATOM 582 C CA . GLU A 1 79 ? -27.852 29.257 48.105 1.00 85.06 79 GLU A CA 1
ATOM 583 C C . GLU A 1 79 ? -28.121 28.605 46.737 1.00 85.06 79 GLU A C 1
ATOM 585 O O . GLU A 1 79 ? -28.518 27.442 46.662 1.00 85.06 79 GLU A O 1
ATOM 590 N N . MET A 1 80 ? -27.830 29.308 45.637 1.00 81.44 80 MET A N 1
ATOM 591 C CA . MET A 1 80 ? -27.928 28.759 44.279 1.00 81.44 80 MET A CA 1
ATOM 592 C C . MET A 1 80 ? -26.941 27.606 44.048 1.00 81.44 80 MET A C 1
ATOM 594 O O . MET A 1 80 ? -27.288 26.615 43.401 1.00 81.44 80 MET A O 1
ATOM 598 N N . VAL A 1 81 ? -25.719 27.712 44.580 1.00 80.25 81 VAL A N 1
ATOM 599 C CA . VAL A 1 81 ? -24.722 26.635 44.532 1.00 80.25 81 VAL A CA 1
ATOM 600 C C . VAL A 1 81 ? -25.201 25.435 45.346 1.00 80.25 81 VAL A C 1
ATOM 602 O O . VAL A 1 81 ? -25.176 24.323 44.825 1.00 80.25 81 VAL A O 1
ATOM 605 N N . LYS A 1 82 ? -25.715 25.637 46.564 1.00 81.19 82 LYS A N 1
ATOM 606 C CA . LYS A 1 82 ? -26.270 24.561 47.403 1.00 81.19 82 LYS A CA 1
ATOM 607 C C . LYS A 1 82 ? -27.434 23.833 46.740 1.00 81.19 82 LYS A C 1
ATOM 609 O O . LYS A 1 82 ? -27.483 22.603 46.781 1.00 81.19 82 LYS A O 1
ATOM 614 N N . GLU A 1 83 ? -28.359 24.558 46.111 1.00 78.94 83 GLU A N 1
ATOM 615 C CA . GLU A 1 83 ? -29.477 23.935 45.393 1.00 78.94 83 GLU A CA 1
ATOM 616 C C . GLU A 1 83 ? -28.982 23.139 44.174 1.00 78.94 83 GLU A C 1
ATOM 618 O O . GLU A 1 83 ? -29.422 22.008 43.955 1.00 78.94 83 GLU A O 1
ATOM 623 N N . SER A 1 84 ? -28.001 23.670 43.434 1.00 75.44 84 SER A N 1
ATOM 624 C CA . SER A 1 84 ? -27.348 22.963 42.323 1.00 75.44 84 SER A CA 1
ATOM 625 C C . SER A 1 84 ? -26.634 21.687 42.792 1.00 75.44 84 SER A C 1
ATOM 627 O O . SER A 1 84 ? -26.851 20.606 42.239 1.00 75.44 84 SER A O 1
ATOM 629 N N . GLU A 1 85 ? -25.851 21.757 43.872 1.00 74.31 85 GLU A N 1
ATOM 630 C CA . GLU A 1 85 ? -25.200 20.594 44.485 1.00 74.31 85 GLU A CA 1
ATOM 631 C C . GLU A 1 85 ? -26.225 19.555 44.963 1.00 74.31 85 GLU A C 1
ATOM 633 O O . GLU A 1 85 ? -26.055 18.355 44.729 1.00 74.31 85 GLU A O 1
ATOM 638 N N . SER A 1 86 ? -27.326 19.999 45.575 1.00 78.62 86 SER A N 1
ATOM 639 C CA . SER A 1 86 ? -28.445 19.146 45.987 1.00 78.62 86 SER A CA 1
ATOM 640 C C . SER A 1 86 ? -29.106 18.449 44.791 1.00 78.62 86 SER A C 1
ATOM 642 O O . SER A 1 86 ? -29.405 17.251 44.852 1.00 78.62 86 SER A O 1
ATOM 644 N N . GLN A 1 87 ? -29.310 19.150 43.672 1.00 74.69 87 GLN A N 1
ATOM 645 C CA . GLN A 1 87 ? -29.860 18.574 42.440 1.00 74.69 87 GLN A CA 1
ATOM 646 C C . GLN A 1 87 ? -28.908 17.546 41.803 1.00 74.69 87 GLN A C 1
ATOM 648 O O . GLN A 1 87 ? -29.343 16.454 41.421 1.00 74.69 87 GLN A O 1
ATOM 653 N N . VAL A 1 88 ? -27.604 17.835 41.755 1.00 75.25 88 VAL A N 1
ATOM 654 C CA . VAL A 1 88 ? -26.575 16.898 41.267 1.00 75.25 88 VAL A CA 1
ATOM 655 C C . VAL A 1 88 ? -26.507 15.649 42.149 1.00 75.25 88 VAL A C 1
ATOM 657 O O . VAL A 1 88 ? -26.444 14.525 41.640 1.00 75.25 88 VAL A O 1
ATOM 660 N N . GLN A 1 89 ? -26.579 15.810 43.473 1.00 80.56 89 GLN A N 1
ATOM 661 C CA . GLN A 1 89 ? -26.612 14.683 44.406 1.00 80.56 89 GLN A CA 1
ATOM 662 C C . GLN A 1 89 ? -27.873 13.830 44.238 1.00 80.56 89 GLN A C 1
ATOM 664 O O . GLN A 1 89 ? -27.776 12.602 44.267 1.00 80.56 89 GLN A O 1
ATOM 669 N N . ARG A 1 90 ? -29.049 14.446 44.053 1.00 82.94 90 ARG A N 1
ATOM 670 C CA . ARG A 1 90 ? -30.304 13.726 43.776 1.00 82.94 90 ARG A CA 1
ATOM 671 C C . ARG A 1 90 ? -30.200 12.904 42.488 1.00 82.94 90 ARG A C 1
ATOM 673 O O . ARG A 1 90 ? -30.469 11.704 42.519 1.00 82.94 90 ARG A O 1
ATOM 680 N N . SER A 1 91 ? -29.716 13.518 41.410 1.00 86.00 91 SER A N 1
ATOM 681 C CA . SER A 1 91 ? -29.528 12.874 40.101 1.00 86.00 91 SER A CA 1
ATOM 682 C C . SER A 1 91 ? -28.535 11.713 40.160 1.00 86.00 91 SER A C 1
ATOM 684 O O . SER A 1 91 ? -28.796 10.632 39.635 1.00 86.00 91 SER A O 1
ATOM 686 N N . SER A 1 92 ? -27.423 11.896 40.877 1.00 86.31 92 SER A N 1
ATOM 687 C CA . SER A 1 92 ? -26.411 10.851 41.074 1.00 86.31 92 SER A CA 1
ATOM 688 C C . SER A 1 92 ? -26.956 9.658 41.866 1.00 86.31 92 SER A C 1
ATOM 690 O O . SER A 1 92 ? -26.687 8.512 41.510 1.00 86.31 92 SER A O 1
ATOM 692 N N . ARG A 1 93 ? -27.768 9.900 42.907 1.00 89.12 93 ARG A N 1
ATOM 693 C CA . ARG A 1 93 ? -28.430 8.824 43.668 1.00 89.12 93 ARG A CA 1
ATOM 694 C C . ARG A 1 93 ? -29.437 8.058 42.813 1.00 89.12 93 ARG A C 1
ATOM 696 O O . ARG A 1 93 ? -29.527 6.841 42.942 1.00 89.12 93 ARG A O 1
ATOM 703 N N . LEU A 1 94 ? -30.192 8.747 41.956 1.00 91.31 94 LEU A N 1
ATOM 704 C CA . LEU A 1 94 ? -31.117 8.088 41.034 1.00 91.31 94 LEU A CA 1
ATOM 705 C C . LEU A 1 94 ? -30.363 7.216 40.026 1.00 91.31 94 LEU A C 1
ATOM 707 O O . LEU A 1 94 ? -30.711 6.051 39.859 1.00 91.31 94 LEU A O 1
ATOM 711 N N . LEU A 1 95 ? -29.298 7.744 39.416 1.00 92.44 95 LEU A N 1
ATOM 712 C CA . LEU A 1 95 ? -28.442 6.983 38.508 1.00 92.44 95 LEU A CA 1
ATOM 713 C C . LEU A 1 95 ? -27.886 5.725 39.186 1.00 92.44 95 LEU A C 1
ATOM 715 O O . LEU A 1 95 ? -27.963 4.640 38.619 1.00 92.44 95 LEU A O 1
ATOM 719 N N . GLN A 1 96 ? -27.403 5.847 40.424 1.00 91.44 96 GLN A N 1
ATOM 720 C CA . GLN A 1 96 ? -26.921 4.707 41.197 1.00 91.44 96 GLN A CA 1
ATOM 721 C C . GLN A 1 96 ? -28.014 3.650 41.416 1.00 91.44 96 GLN A C 1
ATOM 723 O O . GLN A 1 96 ? -27.768 2.475 41.164 1.00 91.44 96 GLN A O 1
ATOM 728 N N . ARG A 1 97 ? -29.233 4.050 41.800 1.00 92.25 97 ARG A N 1
ATOM 729 C CA . ARG A 1 97 ? -30.364 3.115 41.966 1.00 92.25 97 ARG A CA 1
ATOM 730 C C . ARG A 1 97 ? -30.713 2.382 40.674 1.00 92.25 97 ARG A C 1
ATOM 732 O O . ARG A 1 97 ? -31.026 1.194 40.706 1.00 92.25 97 ARG A O 1
ATOM 739 N N . VAL A 1 98 ? -30.666 3.083 39.540 1.00 92.75 98 VAL A N 1
ATOM 740 C CA . VAL A 1 98 ? -30.887 2.472 38.223 1.00 92.75 98 VAL A CA 1
ATOM 741 C C . VAL A 1 98 ? -29.798 1.438 37.939 1.00 92.75 98 VAL A C 1
ATOM 743 O O . VAL A 1 98 ? -30.114 0.322 37.543 1.00 92.75 98 VAL A O 1
ATOM 746 N N . LEU A 1 99 ? -28.527 1.755 38.194 1.00 92.06 99 LEU A N 1
ATOM 747 C CA . LEU A 1 99 ? -27.420 0.814 37.999 1.00 92.06 99 LEU A CA 1
ATOM 748 C C . LEU A 1 99 ? -27.515 -0.402 38.936 1.00 92.06 99 LEU A C 1
ATOM 750 O O . LEU A 1 99 ? -27.301 -1.526 38.487 1.00 92.06 99 LEU A O 1
ATOM 754 N N . GLU A 1 100 ? -27.884 -0.201 40.203 1.00 91.44 100 GLU A N 1
ATOM 755 C CA . GLU A 1 100 ? -28.081 -1.266 41.199 1.00 91.44 100 GLU A CA 1
ATOM 756 C C . GLU A 1 100 ? -29.187 -2.246 40.786 1.00 91.44 100 GLU A C 1
ATOM 758 O O . GLU A 1 100 ? -29.021 -3.455 40.931 1.00 91.44 100 GLU A O 1
ATOM 763 N N . ALA A 1 101 ? -30.278 -1.761 40.184 1.00 91.12 101 ALA A N 1
ATOM 764 C CA . ALA A 1 101 ? -31.331 -2.627 39.649 1.00 91.12 101 ALA A CA 1
ATOM 765 C C . ALA A 1 101 ? -30.840 -3.536 38.503 1.00 91.12 101 ALA A C 1
ATOM 767 O O . ALA A 1 101 ? -31.388 -4.619 38.284 1.00 91.12 101 ALA A O 1
ATOM 768 N N . GLY A 1 102 ? -29.796 -3.107 37.789 1.00 87.06 102 GLY A N 1
ATOM 769 C CA . GLY A 1 102 ? -29.130 -3.884 36.746 1.00 87.06 102 GLY A CA 1
ATOM 770 C C . GLY A 1 102 ? -28.063 -4.857 37.257 1.00 87.06 102 GLY A C 1
ATOM 771 O O . GLY A 1 102 ? -27.594 -5.688 36.479 1.00 87.06 102 GLY A O 1
ATOM 772 N N . ALA A 1 103 ? -27.671 -4.772 38.531 1.00 88.19 103 ALA A N 1
ATOM 773 C CA . ALA A 1 103 ? -26.623 -5.602 39.116 1.00 88.19 103 ALA A CA 1
ATOM 774 C C . ALA A 1 103 ? -27.157 -6.967 39.582 1.00 88.19 103 ALA A C 1
ATOM 776 O O . ALA A 1 103 ? -28.352 -7.161 39.833 1.00 88.19 103 ALA A O 1
ATOM 777 N N . ASP A 1 104 ? -26.267 -7.947 39.690 1.00 82.62 104 ASP A N 1
ATOM 778 C CA . ASP A 1 104 ? -26.560 -9.223 40.333 1.00 82.62 104 ASP A CA 1
ATOM 779 C C . ASP A 1 104 ? -26.732 -9.027 41.853 1.00 82.62 104 ASP A C 1
ATOM 781 O O . ASP A 1 104 ? -25.925 -8.353 42.495 1.00 82.62 104 ASP A O 1
ATOM 785 N N . GLY A 1 105 ? -27.812 -9.582 42.416 1.00 71.31 105 GLY A N 1
ATOM 786 C CA . GLY A 1 105 ? -28.241 -9.305 43.792 1.00 71.31 105 GLY A CA 1
ATOM 787 C C . GLY A 1 105 ? -27.298 -9.847 44.868 1.00 71.31 105 GLY A C 1
ATOM 788 O O . GLY A 1 105 ? -27.283 -9.302 45.969 1.00 71.31 105 GLY A O 1
ATOM 789 N N . ASP A 1 106 ? -26.488 -10.857 44.540 1.00 69.00 106 ASP A N 1
ATOM 790 C CA . ASP A 1 106 ? -25.580 -11.500 45.494 1.00 69.00 106 ASP A CA 1
ATOM 791 C C . ASP A 1 106 ? -24.146 -10.956 45.390 1.00 69.00 106 ASP A C 1
ATOM 793 O O . ASP A 1 106 ? -23.399 -10.973 46.368 1.00 69.00 106 ASP A O 1
ATOM 797 N N . SER A 1 107 ? -23.746 -10.454 44.214 1.00 73.38 107 SER A N 1
ATOM 798 C CA . SER A 1 107 ? -22.365 -10.011 43.952 1.00 73.38 107 SER A CA 1
ATOM 799 C C . SER A 1 107 ? -22.195 -8.506 43.738 1.00 73.38 107 SER A C 1
ATOM 801 O O . SER A 1 107 ? -21.068 -8.012 43.800 1.00 73.38 107 SER A O 1
ATOM 803 N N . GLY A 1 108 ? -23.274 -7.767 43.458 1.00 76.19 108 GLY A N 1
ATOM 804 C CA . GLY A 1 108 ? -23.206 -6.350 43.087 1.00 76.19 108 GLY A CA 1
ATOM 805 C C . GLY A 1 108 ? -22.462 -6.089 41.770 1.00 76.19 108 GLY A C 1
ATOM 806 O O . GLY A 1 108 ? -22.125 -4.945 41.477 1.00 76.19 108 GLY A O 1
ATOM 807 N N . GLN A 1 109 ? -22.179 -7.135 40.983 1.00 80.94 109 GLN A N 1
ATOM 808 C CA . GLN A 1 109 ? -21.502 -7.037 39.692 1.00 80.94 109 GLN A CA 1
ATOM 809 C C . GLN A 1 109 ? -22.507 -7.033 38.536 1.00 80.94 109 GLN A C 1
ATOM 811 O O . GLN A 1 109 ? -23.599 -7.595 38.629 1.00 80.94 109 GLN A O 1
ATOM 816 N N . TRP A 1 110 ? -22.113 -6.426 37.415 1.00 86.81 110 TRP A N 1
ATOM 817 C CA . TRP A 1 110 ? -22.876 -6.453 36.168 1.00 86.81 110 TRP A CA 1
ATOM 818 C C . TRP A 1 110 ? -22.308 -7.510 35.230 1.00 86.81 110 TRP A C 1
ATOM 820 O O . TRP A 1 110 ? -21.115 -7.504 34.927 1.00 86.81 110 TRP A O 1
ATOM 830 N N . GLN A 1 111 ? -23.174 -8.382 34.723 1.00 82.50 111 GLN A N 1
ATOM 831 C CA . GLN A 1 111 ? -22.848 -9.237 33.587 1.00 82.50 111 GLN A CA 1
ATOM 832 C C . GLN A 1 111 ? -23.304 -8.529 32.313 1.00 82.50 111 GLN A C 1
ATOM 834 O O . GLN A 1 111 ? -24.482 -8.201 32.174 1.00 82.50 111 GLN A O 1
ATOM 839 N N . LEU A 1 112 ? -22.360 -8.248 31.413 1.00 79.62 112 LEU A N 1
ATOM 840 C CA . LEU A 1 112 ? -22.632 -7.637 30.115 1.00 79.62 112 LEU A CA 1
ATOM 841 C C . LEU A 1 112 ? -22.535 -8.703 29.009 1.00 79.62 112 LEU A C 1
ATOM 843 O O . LEU A 1 112 ? -21.562 -9.459 29.006 1.00 79.62 112 LEU A O 1
ATOM 847 N N . PRO A 1 113 ? -23.488 -8.752 28.058 1.00 79.88 113 PRO A N 1
ATOM 848 C CA . PRO A 1 113 ? -24.685 -7.909 27.963 1.00 79.88 113 PRO A CA 1
ATOM 849 C C . PRO A 1 113 ? -25.701 -8.190 29.088 1.00 79.88 113 PRO A C 1
ATOM 851 O O . PRO A 1 113 ? -25.838 -9.325 29.538 1.00 79.88 113 PRO A O 1
ATOM 854 N N . LEU A 1 114 ? -26.409 -7.145 29.542 1.00 82.88 114 LEU A N 1
ATOM 855 C CA . LEU A 1 114 ? -27.442 -7.273 30.580 1.00 82.88 114 LEU A CA 1
ATOM 856 C C . LEU A 1 114 ? -28.564 -8.203 30.112 1.00 82.88 114 LEU A C 1
ATOM 858 O O . LEU A 1 114 ? -29.008 -8.084 28.972 1.00 82.88 114 LEU A O 1
ATOM 862 N N . SER A 1 115 ? -29.094 -9.048 30.997 1.00 85.88 115 SER A N 1
ATOM 863 C CA . SER A 1 115 ? -30.276 -9.856 30.679 1.00 85.88 115 SER A CA 1
ATOM 864 C C . SER A 1 115 ? -31.550 -9.006 30.585 1.00 85.88 115 SER A C 1
ATOM 866 O O . SER A 1 115 ? -31.653 -7.931 31.185 1.00 85.88 115 SER A O 1
ATOM 868 N N . THR A 1 116 ? -32.556 -9.510 29.868 1.00 82.44 116 THR A N 1
ATOM 869 C CA . THR A 1 116 ? -33.859 -8.845 29.697 1.00 82.44 116 THR A CA 1
ATOM 870 C C . THR A 1 116 ? -34.530 -8.519 31.035 1.00 82.44 116 THR A C 1
ATOM 872 O O . THR A 1 116 ? -35.071 -7.427 31.202 1.00 82.44 116 THR A O 1
ATOM 875 N N . ASP A 1 117 ? -34.430 -9.412 32.025 1.00 85.31 117 ASP A N 1
ATOM 876 C CA . ASP A 1 117 ? -34.994 -9.191 33.362 1.00 85.31 117 ASP A CA 1
ATOM 877 C C . ASP A 1 117 ? -34.315 -8.028 34.094 1.00 85.31 117 ASP A C 1
ATOM 879 O O . ASP A 1 117 ? -34.988 -7.208 34.723 1.00 85.31 117 ASP A O 1
ATOM 883 N N . LYS A 1 118 ? -32.987 -7.905 33.970 1.00 88.94 118 LYS A N 1
ATOM 884 C CA . LYS A 1 118 ? -32.225 -6.800 34.567 1.00 88.94 118 LYS A CA 1
ATOM 885 C C . LYS A 1 118 ? -32.563 -5.475 33.898 1.00 88.94 118 LYS A C 1
ATOM 887 O O . LYS A 1 118 ? -32.823 -4.495 34.589 1.00 88.94 118 LYS A O 1
ATOM 892 N N . ARG A 1 119 ? -32.665 -5.444 32.568 1.00 87.12 119 ARG A N 1
ATOM 893 C CA . ARG A 1 119 ? -33.087 -4.237 31.836 1.00 87.12 119 ARG A CA 1
ATOM 894 C C . ARG A 1 119 ? -34.507 -3.811 32.200 1.00 87.12 119 ARG A C 1
ATOM 896 O O . ARG A 1 119 ? -34.744 -2.627 32.429 1.00 87.12 119 ARG A O 1
ATOM 903 N N . ARG A 1 120 ? -35.435 -4.762 32.346 1.00 86.06 120 ARG A N 1
ATOM 904 C CA . ARG A 1 120 ? -36.796 -4.487 32.831 1.00 86.06 120 ARG A CA 1
ATOM 905 C C . ARG A 1 120 ? -36.787 -3.908 34.249 1.00 86.06 120 ARG A C 1
ATOM 907 O O . ARG A 1 120 ? -37.528 -2.963 34.507 1.00 86.06 120 ARG A O 1
ATOM 914 N N . ALA A 1 121 ? -35.946 -4.420 35.148 1.00 89.31 121 ALA A N 1
ATOM 915 C CA . ALA A 1 121 ? -35.803 -3.875 36.499 1.00 89.31 121 ALA A CA 1
ATOM 916 C C . ALA A 1 121 ? -35.278 -2.427 36.485 1.00 89.31 121 ALA A C 1
ATOM 918 O O . ALA A 1 121 ? -35.850 -1.564 37.151 1.00 89.31 121 ALA A O 1
ATOM 919 N N . MET A 1 122 ? -34.255 -2.140 35.671 1.00 91.94 122 MET A N 1
ATOM 920 C CA . MET A 1 122 ? -33.720 -0.785 35.486 1.00 91.94 122 MET A CA 1
ATOM 921 C C . MET A 1 122 ? -34.789 0.183 34.964 1.00 91.94 122 MET A C 1
ATOM 923 O O . MET A 1 122 ? -35.000 1.242 35.557 1.00 91.94 122 MET A O 1
ATOM 927 N N . ARG A 1 123 ? -35.528 -0.202 33.913 1.00 87.81 123 ARG A N 1
ATOM 928 C CA . ARG A 1 123 ? -36.648 0.593 33.381 1.00 87.81 123 ARG A CA 1
ATOM 929 C C . ARG A 1 123 ? -37.754 0.801 34.414 1.00 87.81 123 ARG A C 1
ATOM 931 O O . ARG A 1 123 ? -38.310 1.889 34.486 1.00 87.81 123 ARG A O 1
ATOM 938 N N . GLY A 1 124 ? -38.042 -0.201 35.246 1.00 87.69 124 GLY A N 1
ATOM 939 C CA . GLY A 1 124 ? -39.007 -0.086 36.340 1.00 87.69 124 GLY A CA 1
ATOM 940 C C . GLY A 1 124 ? -38.629 1.006 37.345 1.00 87.69 124 GLY A C 1
ATOM 941 O O . GLY A 1 124 ? -39.477 1.815 37.716 1.00 87.69 124 GLY A O 1
ATOM 942 N N . VAL A 1 125 ? -37.350 1.087 37.731 1.00 91.31 125 VAL A N 1
ATOM 943 C CA . VAL A 1 125 ? -36.848 2.169 38.599 1.00 91.31 125 VAL A CA 1
ATOM 944 C C . VAL A 1 125 ? -36.985 3.530 37.918 1.00 91.31 125 VAL A C 1
ATOM 946 O O . VAL A 1 125 ? -37.431 4.487 38.549 1.00 91.31 125 VAL A O 1
ATOM 949 N N . MET A 1 126 ? -36.642 3.618 36.632 1.00 90.75 126 MET A N 1
ATOM 950 C CA . MET A 1 126 ? -36.755 4.859 35.860 1.00 90.75 126 MET A CA 1
ATOM 951 C C . MET A 1 126 ? -38.211 5.326 35.736 1.00 90.75 126 MET A C 1
ATOM 953 O O . MET A 1 126 ? -38.489 6.496 35.974 1.00 90.75 126 MET A O 1
ATOM 957 N N . ALA A 1 127 ? -39.149 4.416 35.465 1.00 84.81 127 ALA A N 1
ATOM 958 C CA . ALA A 1 127 ? -40.574 4.723 35.351 1.00 84.81 127 ALA A CA 1
ATOM 959 C C . ALA A 1 127 ? -41.180 5.229 36.673 1.00 84.81 127 ALA A C 1
ATOM 961 O O . ALA A 1 127 ? -41.942 6.191 36.676 1.00 84.81 127 ALA A O 1
ATOM 962 N N . VAL A 1 128 ? -40.804 4.634 37.814 1.00 87.56 128 VAL A N 1
ATOM 963 C CA . VAL A 1 128 ? -41.234 5.101 39.151 1.00 87.56 128 VAL A CA 1
ATOM 964 C C . VAL A 1 128 ? -40.721 6.515 39.455 1.00 87.56 128 VAL A C 1
ATOM 966 O O . VAL A 1 128 ? -41.338 7.257 40.221 1.00 87.56 128 VAL A O 1
ATOM 969 N N . HIS A 1 129 ? -39.596 6.897 38.856 1.00 88.62 129 HIS A N 1
ATOM 970 C CA . HIS A 1 129 ? -38.932 8.178 39.063 1.00 88.62 129 HIS A CA 1
ATOM 971 C C . HIS A 1 129 ? -38.967 9.078 37.818 1.00 88.62 129 HIS A C 1
ATOM 973 O O . HIS A 1 129 ? -38.071 9.903 37.656 1.00 88.62 129 HIS A O 1
ATOM 979 N N . SER A 1 130 ? -39.991 8.965 36.962 1.00 83.06 130 SER A N 1
ATOM 980 C CA . SER A 1 130 ? -40.063 9.692 35.681 1.00 83.06 130 SER A CA 1
ATOM 981 C C . SER A 1 130 ? -39.909 11.211 35.825 1.00 83.06 130 SER A C 1
ATOM 983 O O . SER A 1 130 ? -39.202 11.840 35.046 1.00 83.06 130 SER A O 1
ATOM 985 N N . THR A 1 131 ? -40.454 11.802 36.893 1.00 82.50 131 THR A N 1
ATOM 986 C CA . THR A 1 131 ? -40.335 13.243 37.190 1.00 82.50 131 THR A CA 1
ATOM 987 C C . THR A 1 131 ? -38.921 13.702 37.563 1.00 82.50 131 THR A C 1
ATOM 989 O O . THR A 1 131 ? -38.671 14.902 37.626 1.00 82.50 131 THR A O 1
ATOM 992 N N . GLN A 1 132 ? -38.003 12.770 37.831 1.00 84.50 132 GLN A N 1
ATOM 993 C CA . GLN A 1 132 ? -36.590 13.025 38.139 1.00 84.50 132 GLN A CA 1
ATOM 994 C C . GLN A 1 132 ? -35.663 12.686 36.959 1.00 84.50 132 GLN A C 1
ATOM 996 O O . GLN A 1 132 ? -34.448 12.844 37.070 1.00 84.50 132 GLN A O 1
ATOM 1001 N N . LEU A 1 133 ? -36.211 12.208 35.837 1.00 86.44 133 LEU A N 1
ATOM 1002 C CA . LEU A 1 133 ? -35.481 11.988 34.590 1.00 86.44 133 LEU A CA 1
ATOM 1003 C C . LEU A 1 133 ? -35.397 13.310 33.814 1.00 86.44 133 LEU A C 1
ATOM 1005 O O . LEU A 1 133 ? -36.052 13.497 32.793 1.00 86.44 133 LEU A O 1
ATOM 1009 N N . ASP A 1 134 ? -34.613 14.249 34.332 1.00 85.50 134 ASP A N 1
ATOM 1010 C CA . ASP A 1 134 ? -34.442 15.588 33.769 1.00 85.50 134 ASP A CA 1
ATOM 1011 C C . ASP A 1 134 ? -33.045 15.786 33.136 1.00 85.50 134 ASP A C 1
ATOM 1013 O O . ASP A 1 134 ? -32.235 14.862 33.004 1.00 85.50 134 ASP A O 1
ATOM 1017 N N . GLU A 1 135 ? -32.740 17.019 32.729 1.00 86.62 135 GLU A N 1
ATOM 1018 C CA . GLU A 1 135 ? -31.431 17.391 32.172 1.00 86.62 135 GLU A CA 1
ATOM 1019 C C . GLU A 1 135 ? -30.269 17.099 33.144 1.00 86.62 135 GLU A C 1
ATOM 1021 O O . GLU A 1 135 ? -29.161 16.758 32.711 1.00 86.62 135 GLU A O 1
ATOM 1026 N N . ALA A 1 136 ? -30.500 17.195 34.459 1.00 85.50 136 ALA A N 1
ATOM 1027 C CA . ALA A 1 136 ? -29.478 16.938 35.469 1.00 85.50 136 ALA A CA 1
ATOM 1028 C C . ALA A 1 136 ? -29.152 15.439 35.568 1.00 85.50 136 ALA A C 1
ATOM 1030 O O . ALA A 1 136 ? -27.977 15.079 35.716 1.00 85.50 136 ALA A O 1
ATOM 1031 N N . PHE A 1 137 ? -30.144 14.558 35.394 1.00 90.56 137 PHE A N 1
ATOM 1032 C CA . PHE A 1 137 ? -29.927 13.114 35.264 1.00 90.56 137 PHE A CA 1
ATOM 1033 C C . PHE A 1 137 ? -29.031 12.776 34.063 1.00 90.56 137 PHE A C 1
ATOM 1035 O O . PHE A 1 137 ? -28.006 12.104 34.222 1.00 90.56 137 PHE A O 1
ATOM 1042 N N . VAL A 1 138 ? -29.360 13.299 32.876 1.00 91.31 138 VAL A N 1
ATOM 1043 C CA . VAL A 1 138 ? -28.587 13.064 31.640 1.00 91.31 138 VAL A CA 1
ATOM 1044 C C . VAL A 1 138 ? -27.161 13.593 31.775 1.00 91.31 138 VAL A C 1
ATOM 1046 O O . VAL A 1 138 ? -26.194 12.892 31.463 1.00 91.31 138 VAL A O 1
ATOM 1049 N N . THR A 1 139 ? -27.011 14.807 32.306 1.00 89.62 139 THR A N 1
ATOM 1050 C CA . THR A 1 139 ? -25.702 15.433 32.533 1.00 89.62 139 THR A CA 1
ATOM 1051 C C . THR A 1 139 ? -24.847 14.614 33.499 1.00 89.62 139 THR A C 1
ATOM 1053 O O . THR A 1 139 ? -23.652 14.419 33.251 1.00 89.62 139 THR A O 1
ATOM 1056 N N . SER A 1 140 ? -25.456 14.079 34.563 1.00 90.38 140 SER A N 1
ATOM 1057 C CA . SER A 1 140 ? -24.783 13.210 35.532 1.00 90.38 140 SER A CA 1
ATOM 1058 C C . SER A 1 140 ? -24.300 11.913 34.875 1.00 90.38 140 SER A C 1
ATOM 1060 O O . SER A 1 140 ? -23.126 11.566 35.002 1.00 90.38 140 SER A O 1
ATOM 1062 N N . ALA A 1 141 ? -25.152 11.236 34.099 1.00 93.06 141 ALA A N 1
ATOM 1063 C CA . ALA A 1 141 ? -24.776 10.017 33.381 1.00 93.06 141 ALA A CA 1
ATOM 1064 C C . ALA A 1 141 ? -23.642 10.264 32.370 1.00 93.06 141 ALA A C 1
ATOM 1066 O O . ALA A 1 141 ? -22.653 9.531 32.354 1.00 93.06 141 ALA A O 1
ATOM 1067 N N . MET A 1 142 ? -23.715 11.342 31.584 1.00 90.62 142 MET A N 1
ATOM 1068 C CA . MET A 1 142 ? -22.652 11.712 30.644 1.00 90.62 142 MET A CA 1
ATOM 1069 C C . MET A 1 142 ? -21.325 12.049 31.335 1.00 90.62 142 MET A C 1
ATOM 1071 O O . MET A 1 142 ? -20.256 11.732 30.811 1.00 90.62 142 MET A O 1
ATOM 1075 N N . ALA A 1 143 ? -21.362 12.692 32.505 1.00 88.62 143 ALA A N 1
ATOM 1076 C CA . ALA A 1 143 ? -20.158 12.954 33.288 1.00 88.62 143 ALA A CA 1
ATOM 1077 C C . ALA A 1 143 ? -19.498 11.649 33.760 1.00 88.62 143 ALA A C 1
ATOM 1079 O O . ALA A 1 143 ? -18.276 11.513 33.673 1.00 88.62 143 ALA A O 1
ATOM 1080 N N . TRP A 1 144 ? -20.299 10.672 34.189 1.00 90.06 144 TRP A N 1
ATOM 1081 C CA . TRP A 1 144 ? -19.809 9.352 34.582 1.00 90.06 144 TRP A CA 1
ATOM 1082 C C . TRP A 1 144 ? -19.278 8.540 33.396 1.00 90.06 144 TRP A C 1
ATOM 1084 O O . TRP A 1 144 ? -18.290 7.829 33.566 1.00 90.06 144 TRP A O 1
ATOM 1094 N N . ILE A 1 145 ? -19.850 8.686 32.193 1.00 90.12 145 ILE A N 1
ATOM 1095 C CA . ILE A 1 145 ? -19.299 8.089 30.963 1.00 90.12 145 ILE A CA 1
ATOM 1096 C C . ILE A 1 145 ? -17.896 8.637 30.705 1.00 90.12 145 ILE A C 1
ATOM 1098 O O . ILE A 1 145 ? -16.950 7.857 30.634 1.00 90.12 145 ILE A O 1
ATOM 1102 N N . ARG A 1 146 ? -17.737 9.969 30.659 1.00 88.25 146 ARG A N 1
ATOM 1103 C CA . ARG A 1 146 ? -16.428 10.607 30.426 1.00 88.25 146 ARG A CA 1
ATOM 1104 C C . ARG A 1 146 ? -15.387 10.181 31.458 1.00 88.25 146 ARG A C 1
ATOM 1106 O O . ARG A 1 146 ? -14.237 9.928 31.110 1.00 88.25 146 ARG A O 1
ATOM 1113 N N . LYS A 1 147 ? -15.792 10.087 32.729 1.00 87.38 147 LYS A N 1
ATOM 1114 C CA . LYS A 1 147 ? -14.918 9.609 33.804 1.00 87.38 147 LYS A CA 1
ATOM 1115 C C . LYS A 1 147 ? -14.534 8.140 33.610 1.00 87.38 147 LYS A C 1
ATOM 1117 O O . LYS A 1 147 ? -13.358 7.816 33.677 1.00 87.38 147 LYS A O 1
ATOM 1122 N N . SER A 1 148 ? -15.499 7.275 33.302 1.00 87.31 148 SER A N 1
ATOM 1123 C CA . SER A 1 148 ? -15.254 5.842 33.079 1.00 87.31 148 SER A CA 1
ATOM 1124 C C . SER A 1 148 ? -14.341 5.592 31.877 1.00 87.31 148 SER A C 1
ATOM 1126 O O . SER A 1 148 ? -13.480 4.722 31.938 1.00 87.31 148 SER A O 1
ATOM 1128 N N . GLU A 1 149 ? -14.491 6.369 30.802 1.00 80.19 149 GLU A N 1
ATOM 1129 C CA . GLU A 1 149 ? -13.617 6.317 29.623 1.00 80.19 149 GLU A CA 1
ATOM 1130 C C . GLU A 1 149 ? -12.193 6.782 29.951 1.00 80.19 149 GLU A C 1
ATOM 1132 O O . GLU A 1 149 ? -11.229 6.126 29.560 1.00 80.19 149 GLU A O 1
ATOM 1137 N N . SER A 1 150 ? -12.051 7.869 30.720 1.00 81.44 150 SER A N 1
ATOM 1138 C CA . SER A 1 150 ? -10.752 8.338 31.225 1.00 81.44 150 SER A CA 1
ATOM 1139 C C . SER A 1 150 ? -10.067 7.289 32.107 1.00 81.44 150 SER A C 1
ATOM 1141 O O . SER A 1 150 ? -8.863 7.067 31.986 1.00 81.44 150 SER A O 1
ATOM 1143 N N . ASP A 1 151 ? -10.837 6.613 32.959 1.00 83.38 151 ASP A N 1
ATOM 1144 C CA . ASP A 1 151 ? -10.348 5.592 33.889 1.00 83.38 151 ASP A CA 1
ATOM 1145 C C . ASP A 1 151 ? -10.223 4.198 33.229 1.00 83.38 151 ASP A C 1
ATOM 1147 O O . ASP A 1 151 ? -9.852 3.229 33.889 1.00 83.38 151 ASP A O 1
ATOM 1151 N N . SER A 1 152 ? -10.500 4.079 31.920 1.00 81.81 152 SER A N 1
ATOM 1152 C CA . SER A 1 152 ? -10.459 2.825 31.141 1.00 81.81 152 SER A CA 1
ATOM 1153 C C . SER A 1 152 ? -11.374 1.705 31.674 1.00 81.81 152 SER A C 1
ATOM 1155 O O . SER A 1 152 ? -11.084 0.518 31.524 1.00 81.81 152 SER A O 1
ATOM 1157 N N . ILE A 1 153 ? -12.512 2.068 32.271 1.00 80.00 153 ILE A N 1
ATOM 1158 C CA . ILE A 1 153 ? -13.549 1.146 32.760 1.00 80.00 153 ILE A CA 1
ATOM 1159 C C . ILE A 1 153 ? -14.629 0.990 31.675 1.00 80.00 153 ILE A C 1
ATOM 1161 O O . ILE A 1 153 ? -15.759 1.466 31.813 1.00 80.00 153 ILE A O 1
ATOM 1165 N N . GLU A 1 154 ? -14.280 0.332 30.564 1.00 73.50 154 GLU A N 1
ATOM 1166 C CA . GLU A 1 154 ? -15.141 0.236 29.368 1.00 73.50 154 GLU A CA 1
ATOM 1167 C C . GLU A 1 154 ? -16.530 -0.359 29.664 1.00 73.50 154 GLU A C 1
ATOM 1169 O O . GLU A 1 154 ? -17.537 0.121 29.141 1.00 73.50 154 GLU A O 1
ATOM 1174 N N . GLY A 1 155 ? -16.612 -1.347 30.565 1.00 81.88 155 GLY A N 1
ATOM 1175 C CA . GLY A 1 155 ? -17.886 -1.959 30.959 1.00 81.88 155 GLY A CA 1
ATOM 1176 C C . GLY A 1 155 ? -18.872 -0.965 31.589 1.00 81.88 155 GLY A C 1
ATOM 1177 O O . GLY A 1 155 ? -20.065 -1.008 31.295 1.00 81.88 155 GLY A O 1
ATOM 1178 N N . MET A 1 156 ? -18.384 -0.015 32.394 1.00 85.75 156 MET A N 1
ATOM 1179 C CA . MET A 1 156 ? -19.231 1.011 33.012 1.00 85.75 156 MET A CA 1
ATOM 1180 C C . MET A 1 156 ? -19.704 2.040 31.980 1.00 85.75 156 MET A C 1
ATOM 1182 O O . MET A 1 156 ? -20.866 2.441 31.995 1.00 85.75 156 MET A O 1
ATOM 1186 N N . ALA A 1 157 ? -18.838 2.428 31.039 1.00 85.06 157 ALA A N 1
ATOM 1187 C CA . ALA A 1 157 ? -19.220 3.331 29.956 1.00 85.06 157 ALA A CA 1
ATOM 1188 C C . ALA A 1 157 ? -20.332 2.726 29.078 1.00 85.06 157 ALA A C 1
ATOM 1190 O O . ALA A 1 157 ? -21.307 3.410 28.767 1.00 85.06 157 ALA A O 1
ATOM 1191 N N . LEU A 1 158 ? -20.235 1.435 28.735 1.00 84.19 158 LEU A N 1
ATOM 1192 C CA . LEU A 1 158 ? -21.281 0.712 27.999 1.00 84.19 158 LEU A CA 1
ATOM 1193 C C . LEU A 1 158 ? -22.603 0.662 28.775 1.00 84.19 158 LEU A C 1
ATOM 1195 O O . LEU A 1 158 ? -23.664 0.944 28.216 1.00 84.19 158 LEU A O 1
ATOM 1199 N N . LEU A 1 159 ? -22.534 0.353 30.070 1.00 89.75 159 LEU A N 1
ATOM 1200 C CA . LEU A 1 159 ? -23.700 0.295 30.945 1.00 89.75 159 LEU A CA 1
ATOM 1201 C C . LEU A 1 159 ? -24.414 1.654 31.042 1.00 89.75 159 LEU A C 1
ATOM 1203 O O . LEU A 1 159 ? -25.632 1.729 30.896 1.00 89.75 159 LEU A O 1
ATOM 1207 N N . LEU A 1 160 ? -23.663 2.742 31.222 1.00 92.06 160 LEU A N 1
ATOM 1208 C CA . LEU A 1 160 ? -24.206 4.101 31.295 1.00 92.06 160 LEU A CA 1
ATOM 1209 C C . LEU A 1 160 ? -24.802 4.576 29.962 1.00 92.06 160 LEU A C 1
ATOM 1211 O O . LEU A 1 160 ? -25.824 5.260 29.962 1.00 92.06 160 LEU A O 1
ATOM 1215 N N . ARG A 1 161 ? -24.221 4.184 28.819 1.00 90.69 161 ARG A N 1
ATOM 1216 C CA . ARG A 1 161 ? -24.829 4.435 27.499 1.00 90.69 161 ARG A CA 1
ATOM 1217 C C . ARG A 1 161 ? -26.174 3.719 27.360 1.00 90.69 161 ARG A C 1
ATOM 1219 O O . ARG A 1 161 ? -27.127 4.321 26.874 1.00 90.69 161 ARG A O 1
ATOM 1226 N N . LYS A 1 162 ? -26.296 2.487 27.870 1.00 89.56 162 LYS A N 1
ATOM 1227 C CA . LYS A 1 162 ? -27.587 1.781 27.927 1.00 89.56 162 LYS A CA 1
ATOM 1228 C C . LYS A 1 162 ? -28.602 2.482 28.837 1.00 89.56 162 LYS A C 1
ATOM 1230 O O . LYS A 1 162 ? -29.775 2.538 28.482 1.00 89.56 162 LYS A O 1
ATOM 1235 N N . VAL A 1 163 ? -28.174 3.094 29.944 1.00 92.94 163 VAL A N 1
ATOM 1236 C CA . VAL A 1 163 ? -29.057 3.939 30.776 1.00 92.94 163 VAL A CA 1
ATOM 1237 C C . VAL A 1 163 ? -29.570 5.159 30.001 1.00 92.94 163 VAL A C 1
ATOM 1239 O O . VAL A 1 163 ? -30.759 5.464 30.075 1.00 92.94 163 VAL A O 1
ATOM 1242 N N . LEU A 1 164 ? -28.715 5.834 29.222 1.00 93.62 164 LEU A N 1
ATOM 1243 C CA . LEU A 1 164 ? -29.137 6.959 28.373 1.00 93.62 164 LEU A CA 1
ATOM 1244 C C . LEU A 1 164 ? -30.122 6.527 27.274 1.00 93.62 164 LEU A C 1
ATOM 1246 O O . LEU A 1 164 ? -31.083 7.244 27.000 1.00 93.62 164 LEU A O 1
ATOM 1250 N N . GLN A 1 165 ? -29.936 5.336 26.699 1.00 89.88 165 GLN A N 1
ATOM 1251 C CA . GLN A 1 165 ? -30.875 4.754 25.736 1.00 89.88 165 GLN A CA 1
ATOM 1252 C C . GLN A 1 165 ? -32.247 4.471 26.380 1.00 89.88 165 GLN A C 1
ATOM 1254 O O . GLN A 1 165 ? -33.282 4.819 25.814 1.00 89.88 165 GLN A O 1
ATOM 1259 N N . MET A 1 166 ? -32.274 3.907 27.595 1.00 90.25 166 MET A N 1
ATOM 1260 C CA . MET A 1 166 ? -33.519 3.698 28.353 1.00 90.25 166 MET A CA 1
ATOM 1261 C C . MET A 1 166 ? -34.203 5.023 28.712 1.00 90.25 166 MET A C 1
ATOM 1263 O O . MET A 1 166 ? -35.427 5.121 28.632 1.00 90.25 166 MET A O 1
ATOM 1267 N N . PHE A 1 167 ? -33.423 6.046 29.077 1.00 92.38 167 PHE A N 1
ATOM 1268 C CA . PHE A 1 167 ? -33.920 7.399 29.330 1.00 92.38 167 PHE A CA 1
ATOM 1269 C C . PHE A 1 167 ? -34.621 7.978 28.098 1.00 92.38 167 PHE A C 1
ATOM 1271 O O . PHE A 1 167 ? -35.728 8.503 28.223 1.00 92.38 167 PHE A O 1
ATOM 1278 N N . ALA A 1 168 ? -34.010 7.860 26.915 1.00 90.56 168 ALA A N 1
ATOM 1279 C CA . ALA A 1 168 ? -34.613 8.327 25.672 1.00 90.56 168 ALA A CA 1
ATOM 1280 C C . ALA A 1 168 ? -35.960 7.637 25.424 1.00 90.56 168 ALA A C 1
ATOM 1282 O O . ALA A 1 168 ? -36.958 8.325 25.244 1.00 90.56 168 ALA A O 1
ATOM 1283 N N . GLY A 1 169 ? -36.015 6.304 25.528 1.00 88.19 169 GLY A N 1
ATOM 1284 C CA . GLY A 1 169 ? -37.263 5.546 25.396 1.00 88.19 169 GLY A CA 1
ATOM 1285 C C . GLY A 1 169 ? -38.348 6.015 26.372 1.00 88.19 169 GLY A C 1
ATOM 1286 O O . GLY A 1 169 ? -39.437 6.384 25.944 1.00 88.19 169 GLY A O 1
ATOM 1287 N N . CYS A 1 170 ? -38.041 6.093 27.674 1.00 86.19 170 CYS A N 1
ATOM 1288 C CA . CYS A 1 170 ? -39.012 6.500 28.701 1.00 86.19 170 CYS A CA 1
ATOM 1289 C C . CYS A 1 170 ? -39.499 7.944 28.510 1.00 86.19 170 CYS A C 1
ATOM 1291 O O . CYS A 1 170 ? -40.694 8.208 28.561 1.00 86.19 170 CYS A O 1
ATOM 1293 N N . SER A 1 171 ? -38.587 8.881 28.249 1.00 86.62 171 SER A N 1
ATOM 1294 C CA . SER A 1 171 ? -38.944 10.296 28.082 1.00 86.62 171 SER A CA 1
ATOM 1295 C C . SER A 1 171 ? -39.744 10.559 26.802 1.00 86.62 171 SER A C 1
ATOM 1297 O O . SER A 1 171 ? -40.630 11.409 26.793 1.00 86.62 171 SER A O 1
ATOM 1299 N N . LEU A 1 172 ? -39.482 9.806 25.729 1.00 87.00 172 LEU A N 1
ATOM 1300 C CA . LEU A 1 172 ? -40.268 9.859 24.495 1.00 87.00 172 LEU A CA 1
ATOM 1301 C C . LEU A 1 172 ? -41.656 9.213 24.661 1.00 87.00 172 LEU A C 1
ATOM 1303 O O . LEU A 1 172 ? -42.582 9.583 23.939 1.00 87.00 172 LEU A O 1
ATOM 1307 N N . LEU A 1 173 ? -41.830 8.276 25.604 1.00 83.69 173 LEU A N 1
ATOM 1308 C CA . LEU A 1 173 ? -43.139 7.706 25.949 1.00 83.69 173 LEU A CA 1
ATOM 1309 C C . LEU A 1 173 ? -44.070 8.725 26.620 1.00 83.69 173 LEU A C 1
ATOM 1311 O O . LEU A 1 173 ? -45.266 8.710 26.334 1.00 83.69 173 LEU A O 1
ATOM 1315 N N . ASP A 1 174 ? -43.521 9.632 27.430 1.00 77.75 174 ASP A N 1
ATOM 1316 C CA . ASP A 1 174 ? -44.285 10.667 28.143 1.00 77.75 174 ASP A CA 1
ATOM 1317 C C . ASP A 1 174 ? -44.765 11.816 27.231 1.00 77.75 174 ASP A C 1
ATOM 1319 O O . ASP A 1 174 ? -45.664 12.581 27.594 1.00 77.75 174 ASP A O 1
ATOM 1323 N N . ILE A 1 175 ? -44.205 11.942 26.024 1.00 77.06 175 ILE A N 1
ATOM 1324 C CA . ILE A 1 175 ? -44.591 12.970 25.052 1.00 77.06 175 ILE A CA 1
ATOM 1325 C C . ILE A 1 175 ? -45.895 12.576 24.344 1.00 77.06 175 ILE A C 1
ATOM 1327 O O . ILE A 1 175 ? -45.975 11.561 23.654 1.00 77.06 175 ILE A O 1
ATOM 1331 N N . GLN A 1 176 ? -46.904 13.444 24.449 1.00 70.06 176 GLN A N 1
ATOM 1332 C CA . GLN A 1 176 ? -48.161 13.359 23.700 1.00 70.06 176 GLN A CA 1
ATOM 1333 C C . GLN A 1 176 ? -48.160 14.419 22.579 1.00 70.06 176 GLN A C 1
ATOM 1335 O O . GLN A 1 176 ? -48.406 15.597 22.858 1.00 70.06 176 GLN A O 1
ATOM 1340 N N . PRO A 1 177 ? -47.870 14.056 21.313 1.00 64.44 177 PRO A N 1
ATOM 1341 C CA . PRO A 1 177 ? -47.883 15.017 20.216 1.00 64.44 177 PRO A CA 1
ATOM 1342 C C . PRO A 1 177 ? -49.314 15.511 19.951 1.00 64.44 177 PRO A C 1
ATOM 1344 O O . PRO A 1 177 ? -50.233 14.729 19.711 1.00 64.44 177 PRO A O 1
ATOM 1347 N N . GLY A 1 178 ? -49.528 16.828 20.009 1.00 53.28 178 GLY A N 1
ATOM 1348 C CA . GLY A 1 178 ? -50.832 17.432 19.734 1.00 53.28 178 GLY A CA 1
ATOM 1349 C C . GLY A 1 178 ? -51.201 17.387 18.245 1.00 53.28 178 GLY A C 1
ATOM 1350 O O . GLY A 1 178 ? -50.392 17.740 17.393 1.00 53.28 178 GLY A O 1
ATOM 1351 N N . GLY A 1 179 ? -52.445 17.009 17.928 1.00 55.75 179 GLY A N 1
ATOM 1352 C CA . GLY A 1 179 ? -53.073 17.182 16.604 1.00 55.75 179 GLY A CA 1
ATOM 1353 C C . GLY A 1 179 ? -53.015 15.978 15.651 1.00 55.75 179 GLY A C 1
ATOM 1354 O O . GLY A 1 179 ? -53.973 15.752 14.917 1.00 55.75 179 GLY A O 1
ATOM 1355 N N . GLN A 1 180 ? -51.960 15.165 15.698 1.00 54.53 180 GLN A N 1
ATOM 1356 C CA . GLN A 1 180 ? -51.869 13.866 15.018 1.00 54.53 180 GLN A CA 1
ATOM 1357 C C . GLN A 1 180 ? -51.296 12.882 16.038 1.00 54.53 180 GLN A C 1
ATOM 1359 O O . GLN A 1 180 ? -50.124 12.977 16.384 1.00 54.53 180 GLN A O 1
ATOM 1364 N N . GLY A 1 181 ? -52.134 12.014 16.610 1.00 57.12 181 GLY A N 1
ATOM 1365 C CA . GLY A 1 181 ? -51.685 11.073 17.640 1.00 57.12 181 GLY A CA 1
ATOM 1366 C C . GLY A 1 181 ? -50.493 10.231 17.169 1.00 57.12 181 GLY A C 1
ATOM 1367 O O . GLY A 1 181 ? -50.362 9.941 15.977 1.00 57.12 181 GLY A O 1
ATOM 1368 N N . ARG A 1 182 ? -49.625 9.834 18.106 1.00 65.94 182 ARG A N 1
ATOM 1369 C CA . ARG A 1 182 ? -48.511 8.921 17.827 1.00 65.94 182 ARG A CA 1
ATOM 1370 C C . ARG A 1 182 ? -49.065 7.590 17.280 1.00 65.94 182 ARG A C 1
ATOM 1372 O O . ARG A 1 182 ? -50.006 7.059 17.874 1.00 65.94 182 ARG A O 1
ATOM 1379 N N . PRO A 1 183 ? -48.532 7.038 16.172 1.00 66.94 183 PRO A N 1
ATOM 1380 C CA . PRO A 1 183 ? -48.938 5.716 15.700 1.00 66.94 183 PRO A CA 1
ATOM 1381 C C . PRO A 1 183 ? -48.661 4.669 16.784 1.00 66.94 183 PRO A C 1
ATOM 1383 O O . PRO A 1 183 ? -47.553 4.639 17.311 1.00 66.94 183 PRO A O 1
ATOM 1386 N N . GLY A 1 184 ? -49.617 3.783 17.087 1.00 68.12 184 GLY A N 1
ATOM 1387 C CA . GLY A 1 184 ? -49.467 2.798 18.177 1.00 68.12 184 GLY A CA 1
ATOM 1388 C C . GLY A 1 184 ? -48.293 1.822 18.002 1.00 68.12 184 GLY A C 1
ATOM 1389 O O . GLY A 1 184 ? -47.849 1.202 18.961 1.00 68.12 184 GLY A O 1
ATOM 1390 N N . VAL A 1 185 ? -47.755 1.715 16.784 1.00 76.25 185 VAL A N 1
ATOM 1391 C CA . VAL A 1 185 ? -46.516 0.988 16.476 1.00 76.25 185 VAL A CA 1
ATOM 1392 C C . VAL A 1 185 ? -45.306 1.613 17.179 1.00 76.25 185 VAL A C 1
ATOM 1394 O O . VAL A 1 185 ? -44.448 0.886 17.667 1.00 76.25 185 VAL A O 1
ATOM 1397 N N . MET A 1 186 ? -45.238 2.944 17.266 1.00 82.50 186 MET A N 1
ATOM 1398 C CA . MET A 1 186 ? -44.111 3.656 17.873 1.00 82.50 186 MET A CA 1
ATOM 1399 C C . MET A 1 186 ? -43.995 3.357 19.372 1.00 82.50 186 MET A C 1
ATOM 1401 O O . MET A 1 186 ? -42.890 3.149 19.860 1.00 82.50 186 MET A O 1
ATOM 1405 N N . ASP A 1 187 ? -45.118 3.266 20.089 1.00 84.00 187 ASP A N 1
ATOM 1406 C CA . ASP A 1 187 ? -45.175 2.890 21.508 1.00 84.00 187 ASP A CA 1
ATOM 1407 C C . ASP A 1 187 ? -44.421 1.586 21.758 1.00 84.00 187 ASP A C 1
ATOM 1409 O O . ASP A 1 187 ? -43.559 1.520 22.630 1.00 84.00 187 ASP A O 1
ATOM 1413 N N . ALA A 1 188 ? -44.678 0.583 20.916 1.00 83.81 188 ALA A N 1
ATOM 1414 C CA . ALA A 1 188 ? -44.027 -0.711 21.019 1.00 83.81 188 ALA A CA 1
ATOM 1415 C C . ALA A 1 188 ? -42.504 -0.611 20.819 1.00 83.81 188 ALA A C 1
ATOM 1417 O O . ALA A 1 188 ? -41.762 -1.277 21.534 1.00 83.81 188 ALA A O 1
ATOM 1418 N N . PHE A 1 189 ? -42.018 0.221 19.888 1.00 86.31 189 PHE A N 1
ATOM 1419 C CA . PHE A 1 189 ? -40.574 0.403 19.664 1.00 86.31 189 PHE A CA 1
ATOM 1420 C C . PHE A 1 189 ? -39.881 1.161 20.797 1.00 86.31 189 PHE A C 1
ATOM 1422 O O . PHE A 1 189 ? -38.773 0.788 21.184 1.00 86.31 189 PHE A O 1
ATOM 1429 N N . LEU A 1 190 ? -40.535 2.185 21.349 1.00 87.38 190 LEU A N 1
ATOM 1430 C CA . LEU A 1 190 ? -40.024 2.945 22.492 1.00 87.38 190 LEU A CA 1
ATOM 1431 C C . LEU A 1 190 ? -40.007 2.098 23.779 1.00 87.38 190 LEU A C 1
ATOM 1433 O O . LEU A 1 190 ? -39.114 2.241 24.616 1.00 87.38 190 LEU A O 1
ATOM 1437 N N . GLU A 1 191 ? -40.964 1.176 23.923 1.00 84.38 191 GLU A N 1
ATOM 1438 C CA . GLU A 1 191 ? -41.016 0.189 25.008 1.00 84.38 191 GLU A CA 1
ATOM 1439 C C . GLU A 1 191 ? -40.082 -1.012 24.804 1.00 84.38 191 GLU A C 1
ATOM 1441 O O . GLU A 1 191 ? -39.749 -1.692 25.776 1.00 84.38 191 GLU A O 1
ATOM 1446 N N . ALA A 1 192 ? -39.615 -1.272 23.585 1.00 84.12 192 ALA A N 1
ATOM 1447 C CA . ALA A 1 192 ? -38.714 -2.379 23.282 1.00 84.12 192 ALA A CA 1
ATOM 1448 C C . ALA A 1 192 ? -37.246 -2.052 23.596 1.00 84.12 192 ALA A C 1
ATOM 1450 O O . ALA A 1 192 ? -36.839 -0.891 23.702 1.00 84.12 192 ALA A O 1
ATOM 1451 N N . ASP A 1 193 ? -36.428 -3.088 23.773 1.00 81.56 193 ASP A N 1
ATOM 1452 C CA . ASP A 1 193 ? -34.970 -2.950 23.737 1.00 81.56 193 ASP A CA 1
ATOM 1453 C C . ASP A 1 193 ? -34.487 -2.834 22.278 1.00 81.56 193 ASP A C 1
ATOM 1455 O O . ASP A 1 193 ? -35.050 -3.470 21.391 1.00 81.56 193 ASP A O 1
ATOM 1459 N N . GLU A 1 194 ? -33.404 -2.088 22.037 1.00 80.06 194 GLU A N 1
ATOM 1460 C CA . GLU A 1 194 ? -32.764 -1.926 20.711 1.00 80.06 194 GLU A CA 1
ATOM 1461 C C . GLU A 1 194 ? -32.538 -3.263 19.987 1.00 80.06 194 GLU A C 1
ATOM 1463 O O . GLU A 1 194 ? -32.829 -3.424 18.804 1.00 80.06 194 GLU A O 1
ATOM 1468 N N . GLU A 1 195 ? -32.094 -4.269 20.740 1.00 78.38 195 GLU A N 1
ATOM 1469 C CA . GLU A 1 195 ? -31.821 -5.627 20.258 1.00 78.38 195 GLU A CA 1
ATOM 1470 C C . GLU A 1 195 ? -33.067 -6.314 19.667 1.00 78.38 195 GLU A C 1
ATOM 1472 O O . GLU A 1 195 ? -32.949 -7.239 18.865 1.00 78.38 195 GLU A O 1
ATOM 1477 N N . GLN A 1 196 ? -34.264 -5.867 20.057 1.00 81.06 196 GLN A N 1
ATOM 1478 C CA . GLN A 1 196 ? -35.550 -6.389 19.598 1.00 81.06 196 GLN A CA 1
ATOM 1479 C C . GLN A 1 196 ? -36.096 -5.619 18.393 1.00 81.06 196 GLN A C 1
ATOM 1481 O O . GLN A 1 196 ? -36.972 -6.130 17.699 1.00 81.06 196 GLN A O 1
ATOM 1486 N N . TRP A 1 197 ? -35.588 -4.418 18.094 1.00 83.62 197 TRP A N 1
ATOM 1487 C CA . TRP A 1 197 ? -36.112 -3.606 16.993 1.00 83.62 197 TRP A CA 1
ATOM 1488 C C . TRP A 1 197 ? -36.015 -4.329 15.653 1.00 83.62 197 TRP A C 1
ATOM 1490 O O . TRP A 1 197 ? -36.959 -4.300 14.871 1.00 83.62 197 TRP A O 1
ATOM 1500 N N . THR A 1 198 ? -34.915 -5.044 15.409 1.00 76.88 198 THR A N 1
ATOM 1501 C CA . THR A 1 198 ? -34.715 -5.773 14.147 1.00 76.88 198 THR A CA 1
ATOM 1502 C C . THR A 1 198 ? -35.737 -6.898 13.968 1.00 76.88 198 THR A C 1
ATOM 1504 O O . THR A 1 198 ? -36.315 -7.023 12.890 1.00 76.88 198 THR A O 1
ATOM 1507 N N . SER A 1 199 ? -36.010 -7.694 15.008 1.00 78.12 199 SER A N 1
ATOM 1508 C CA . SER A 1 199 ? -37.022 -8.756 14.927 1.00 78.12 199 SER A CA 1
ATOM 1509 C C . SER A 1 199 ? -38.438 -8.185 14.842 1.00 78.12 199 SER A C 1
ATOM 1511 O O . SER A 1 199 ? -39.248 -8.692 14.074 1.00 78.12 199 SER A O 1
ATOM 1513 N N . MET A 1 200 ? -38.723 -7.086 15.546 1.00 81.19 200 MET A N 1
ATOM 1514 C CA . MET A 1 200 ? -40.004 -6.381 15.448 1.00 81.19 200 MET A CA 1
ATOM 1515 C C . MET A 1 200 ? -40.251 -5.830 14.040 1.00 81.19 200 MET A C 1
ATOM 1517 O O . MET A 1 200 ? -41.339 -6.003 13.495 1.00 81.19 200 MET A O 1
ATOM 1521 N N . LEU A 1 201 ? -39.235 -5.231 13.415 1.00 75.69 201 LEU A N 1
ATOM 1522 C CA . LEU A 1 201 ? -39.301 -4.751 12.033 1.00 75.69 201 LEU A CA 1
ATOM 1523 C C . LEU A 1 201 ? -39.508 -5.899 11.036 1.00 75.69 201 LEU A C 1
ATOM 1525 O O . LEU A 1 201 ? -40.296 -5.761 10.101 1.00 75.69 201 LEU A O 1
ATOM 1529 N N . GLN A 1 202 ? -38.855 -7.046 11.245 1.00 72.94 202 GLN A N 1
ATOM 1530 C CA . GLN A 1 202 ? -39.036 -8.246 10.418 1.00 72.94 202 GLN A CA 1
ATOM 1531 C C . GLN A 1 202 ? -40.447 -8.841 10.557 1.00 72.94 202 GLN A C 1
ATOM 1533 O O . GLN A 1 202 ? -41.089 -9.143 9.548 1.00 72.94 202 GLN A O 1
ATOM 1538 N N . ASP A 1 203 ? -40.960 -8.950 11.785 1.00 73.81 203 ASP A N 1
ATOM 1539 C CA . ASP A 1 203 ? -42.322 -9.416 12.073 1.00 73.81 203 ASP A CA 1
ATOM 1540 C C . ASP A 1 203 ? -43.385 -8.494 11.460 1.00 73.81 203 ASP A C 1
ATOM 1542 O O . ASP A 1 203 ? -44.444 -8.953 11.018 1.00 73.81 203 ASP A O 1
ATOM 1546 N N . MET A 1 204 ? -43.100 -7.192 11.414 1.00 69.00 204 MET A N 1
ATOM 1547 C CA . MET A 1 204 ? -43.948 -6.186 10.782 1.00 69.00 204 MET A CA 1
ATOM 1548 C C . MET A 1 204 ? -43.891 -6.252 9.253 1.00 69.00 204 MET A C 1
ATOM 1550 O O . MET A 1 204 ? -44.938 -6.242 8.611 1.00 69.00 204 MET A O 1
ATOM 1554 N N . ALA A 1 205 ? -42.706 -6.417 8.657 1.00 64.00 205 ALA A N 1
ATOM 1555 C CA . ALA A 1 205 ? -42.548 -6.578 7.209 1.00 64.00 205 ALA A CA 1
ATOM 1556 C C . ALA A 1 205 ? -43.293 -7.816 6.663 1.00 64.00 205 ALA A C 1
ATOM 1558 O O . ALA A 1 205 ? -43.772 -7.806 5.528 1.00 64.00 205 ALA A O 1
ATOM 1559 N N . GLY A 1 206 ? -43.446 -8.868 7.478 1.00 58.19 206 GLY A N 1
ATOM 1560 C CA . GLY A 1 206 ? -44.230 -10.063 7.144 1.00 58.19 206 GLY A CA 1
ATOM 1561 C C . GLY A 1 206 ? -45.757 -9.880 7.179 1.00 58.19 206 GLY A C 1
ATOM 1562 O O . GLY A 1 206 ? -46.481 -10.725 6.648 1.00 58.19 206 GLY A O 1
ATOM 1563 N N . LYS A 1 207 ? -46.274 -8.793 7.774 1.00 54.69 207 LYS A N 1
ATOM 1564 C CA . LYS A 1 207 ? -47.709 -8.537 7.995 1.00 54.69 207 LYS A CA 1
ATOM 1565 C C . LYS A 1 207 ? -48.187 -7.275 7.254 1.00 54.69 207 LYS A C 1
ATOM 1567 O O . LYS A 1 207 ? -48.455 -6.275 7.890 1.00 54.69 207 LYS A O 1
ATOM 1572 N N . GLN A 1 208 ? -48.373 -7.356 5.929 1.00 49.00 208 GLN A N 1
ATOM 1573 C CA . GLN A 1 208 ? -48.912 -6.297 5.038 1.00 49.00 208 GLN A CA 1
ATOM 1574 C C . GLN A 1 208 ? -48.166 -4.934 5.066 1.00 49.00 208 GLN A C 1
ATOM 1576 O O . GLN A 1 208 ? -47.998 -4.283 6.086 1.00 49.00 208 GLN A O 1
ATOM 1581 N N . GLY A 1 209 ? -47.746 -4.460 3.890 1.00 49.59 209 GLY A N 1
ATOM 1582 C CA . GLY A 1 209 ? -46.777 -3.366 3.708 1.00 49.59 209 GLY A CA 1
ATOM 1583 C C . GLY A 1 209 ? -47.206 -1.919 4.015 1.00 49.59 209 GLY A C 1
ATOM 1584 O O . GLY A 1 209 ? -46.853 -1.043 3.231 1.00 49.59 209 GLY A O 1
ATOM 1585 N N . SER A 1 210 ? -47.917 -1.632 5.115 1.00 52.50 210 SER A N 1
ATOM 1586 C CA . SER A 1 210 ? -48.181 -0.250 5.590 1.00 52.50 210 SER A CA 1
ATOM 1587 C C . SER A 1 210 ? -47.370 0.165 6.829 1.00 52.50 210 SER A C 1
ATOM 1589 O O . SER A 1 210 ? -47.277 1.351 7.133 1.00 52.50 210 SER A O 1
ATOM 1591 N N . SER A 1 211 ? -46.729 -0.779 7.522 1.00 62.66 211 SER A N 1
ATOM 1592 C CA . SER A 1 211 ? -46.207 -0.578 8.881 1.00 62.66 211 SER A CA 1
ATOM 1593 C C . SER A 1 211 ? -44.874 0.188 8.990 1.00 62.66 211 SER A C 1
ATOM 1595 O O . SER A 1 211 ? -44.611 0.799 10.023 1.00 62.66 211 SER A O 1
ATOM 1597 N N . GLY A 1 212 ? -44.023 0.173 7.955 1.00 68.94 212 GLY A N 1
ATOM 1598 C CA . GLY A 1 212 ? -42.749 0.923 7.942 1.00 68.94 212 GLY A CA 1
ATOM 1599 C C . GLY A 1 212 ? -42.958 2.431 7.766 1.00 68.94 212 GLY A C 1
ATOM 1600 O O . GLY A 1 212 ? -42.456 3.243 8.540 1.00 68.94 212 GLY A O 1
ATOM 1601 N N . ALA A 1 213 ? -43.844 2.806 6.838 1.00 71.25 213 ALA A N 1
ATOM 1602 C CA . ALA A 1 213 ? -44.248 4.197 6.640 1.00 71.25 213 ALA A CA 1
ATOM 1603 C C . ALA A 1 213 ? -44.887 4.805 7.904 1.00 71.25 213 ALA A C 1
ATOM 1605 O O . ALA A 1 213 ? -44.625 5.963 8.223 1.00 71.25 213 ALA A O 1
ATOM 1606 N N . GLU A 1 214 ? -45.673 4.018 8.649 1.00 76.44 214 GLU A N 1
ATOM 1607 C CA . GLU A 1 214 ? -46.245 4.423 9.940 1.00 76.44 214 GLU A CA 1
ATOM 1608 C C . GLU A 1 214 ? -45.162 4.664 11.005 1.00 76.44 214 GLU A C 1
ATOM 1610 O O . GLU A 1 214 ? -45.240 5.649 11.744 1.00 76.44 214 GLU A O 1
ATOM 1615 N N . LEU A 1 215 ? -44.122 3.821 11.066 1.00 80.56 215 LEU A N 1
ATOM 1616 C CA . LEU A 1 215 ? -42.998 4.020 11.983 1.00 80.56 215 LEU A CA 1
ATOM 1617 C C . LEU A 1 215 ? -42.183 5.267 11.612 1.00 80.56 215 LEU A C 1
ATOM 1619 O O . LEU A 1 215 ? -41.927 6.093 12.484 1.00 80.56 215 LEU A O 1
ATOM 1623 N N . LEU A 1 216 ? -41.838 5.458 10.334 1.00 81.31 216 LEU A N 1
ATOM 1624 C CA . LEU A 1 216 ? -41.135 6.656 9.853 1.00 81.31 216 LEU A CA 1
ATOM 1625 C C . LEU A 1 216 ? -41.912 7.941 10.126 1.00 81.31 216 LEU A C 1
ATOM 1627 O O . LEU A 1 216 ? -41.326 8.936 10.555 1.00 81.31 216 LEU A O 1
ATOM 1631 N N . GLN A 1 217 ? -43.227 7.918 9.902 1.00 82.44 217 GLN A N 1
ATOM 1632 C CA . GLN A 1 217 ? -44.097 9.039 10.235 1.00 82.44 217 GLN A CA 1
ATOM 1633 C C . GLN A 1 217 ? -44.077 9.308 11.743 1.00 82.44 217 GLN A C 1
ATOM 1635 O O . GLN A 1 217 ? -43.931 10.457 12.155 1.00 82.44 217 GLN A O 1
ATOM 1640 N N . GLY A 1 218 ? -44.155 8.259 12.567 1.00 83.75 218 GLY A N 1
ATOM 1641 C CA . GLY A 1 218 ? -44.007 8.377 14.014 1.00 83.75 218 GLY A CA 1
ATOM 1642 C C . GLY A 1 218 ? -42.667 9.000 14.412 1.00 83.75 218 GLY A C 1
ATOM 1643 O O . GLY A 1 218 ? -42.643 9.905 15.243 1.00 83.75 218 GLY A O 1
ATOM 1644 N N . ILE A 1 219 ? -41.556 8.558 13.809 1.00 86.25 219 ILE A N 1
ATOM 1645 C CA . ILE A 1 219 ? -40.210 9.078 14.102 1.00 86.25 219 ILE A CA 1
ATOM 1646 C C . ILE A 1 219 ? -40.155 10.564 13.759 1.00 86.25 219 ILE A C 1
ATOM 1648 O O . ILE A 1 219 ? -39.700 11.362 14.574 1.00 86.25 219 ILE A O 1
ATOM 1652 N N . GLN A 1 220 ? -40.666 10.943 12.587 1.00 85.88 220 GLN A N 1
ATOM 1653 C CA . GLN A 1 220 ? -40.690 12.329 12.132 1.00 85.88 220 GLN A CA 1
ATOM 1654 C C . GLN A 1 220 ? -41.488 13.233 13.087 1.00 85.88 220 GLN A C 1
ATOM 1656 O O . GLN A 1 220 ? -40.982 14.277 13.494 1.00 85.88 220 GLN A O 1
ATOM 1661 N N . VAL A 1 221 ? -42.686 12.808 13.510 1.00 85.44 221 VAL A N 1
ATOM 1662 C CA . VAL A 1 221 ? -43.523 13.551 14.473 1.00 85.44 221 VAL A CA 1
ATOM 1663 C C . VAL A 1 221 ? -42.797 13.746 15.808 1.00 85.44 221 VAL A C 1
ATOM 1665 O O . VAL A 1 221 ? -42.813 14.840 16.375 1.00 85.44 221 VAL A O 1
ATOM 1668 N N . MET A 1 222 ? -42.118 12.709 16.303 1.00 85.69 222 MET A N 1
ATOM 1669 C CA . MET A 1 222 ? -41.354 12.790 17.551 1.00 85.69 222 MET A CA 1
ATOM 1670 C C . MET A 1 222 ? -40.124 13.694 17.414 1.00 85.69 222 MET A C 1
ATOM 1672 O O . MET A 1 222 ? -39.861 14.498 18.307 1.00 85.69 222 MET A O 1
ATOM 1676 N N . MET A 1 223 ? -39.399 13.620 16.292 1.00 86.94 223 MET A N 1
ATOM 1677 C CA . MET A 1 223 ? -38.253 14.494 16.014 1.00 86.94 223 MET A CA 1
ATOM 1678 C C . MET A 1 223 ? -38.666 15.969 15.974 1.00 86.94 223 MET A C 1
ATOM 1680 O O . MET A 1 223 ? -37.986 16.808 16.563 1.00 86.94 223 MET A O 1
ATOM 1684 N N . GLU A 1 224 ? -39.787 16.290 15.324 1.00 84.94 224 GLU A N 1
ATOM 1685 C CA . GLU A 1 224 ? -40.334 17.650 15.280 1.00 84.94 224 GLU A CA 1
ATOM 1686 C C . GLU A 1 224 ? -40.726 18.145 16.674 1.00 84.94 224 GLU A C 1
ATOM 1688 O O . GLU A 1 224 ? -40.388 19.269 17.050 1.00 84.94 224 GLU A O 1
ATOM 1693 N N . HIS A 1 225 ? -41.368 17.298 17.482 1.00 84.25 225 HIS A N 1
ATOM 1694 C CA . HIS A 1 225 ? -41.740 17.655 18.849 1.00 84.25 225 HIS A CA 1
ATOM 1695 C C . HIS A 1 225 ? -40.514 17.925 19.734 1.00 84.25 225 HIS A C 1
ATOM 1697 O O . HIS A 1 225 ? -40.451 18.954 20.408 1.00 84.25 225 HIS A O 1
ATOM 1703 N N . VAL A 1 226 ? -39.511 17.042 19.694 1.00 85.12 226 VAL A N 1
ATOM 1704 C CA . VAL A 1 226 ? -38.254 17.187 20.451 1.00 85.12 226 VAL A CA 1
ATOM 1705 C C . VAL A 1 226 ? -37.481 18.436 20.010 1.00 85.12 226 VAL A C 1
ATOM 1707 O O . VAL A 1 226 ? -36.888 19.128 20.842 1.00 85.12 226 VAL A O 1
ATOM 1710 N N . ALA A 1 227 ? -37.509 18.774 18.718 1.00 80.50 227 ALA A N 1
ATOM 1711 C CA . ALA A 1 227 ? -36.886 19.988 18.195 1.00 80.50 227 ALA A CA 1
ATOM 1712 C C . ALA A 1 227 ? -37.605 21.276 18.644 1.00 80.50 227 ALA A C 1
ATOM 1714 O O . ALA A 1 227 ? -36.937 22.276 18.904 1.00 80.50 227 ALA A O 1
ATOM 1715 N N . LEU A 1 228 ? -38.941 21.258 18.744 1.00 76.62 228 LEU A N 1
ATOM 1716 C CA . LEU A 1 228 ? -39.762 22.436 19.058 1.00 76.62 228 LEU A CA 1
ATOM 1717 C C . LEU A 1 228 ? -39.959 22.693 20.561 1.00 76.62 228 LEU A C 1
ATOM 1719 O O . LEU A 1 228 ? -40.144 23.846 20.946 1.00 76.62 228 LEU A O 1
ATOM 1723 N N . GLN A 1 229 ? -39.956 21.654 21.403 1.00 69.38 229 GLN A N 1
ATOM 1724 C CA . GLN A 1 229 ? -40.243 21.771 22.845 1.00 69.38 229 GLN A CA 1
ATOM 1725 C C . GLN A 1 229 ? -39.004 21.678 23.746 1.00 69.38 229 GLN A C 1
ATOM 1727 O O . GLN A 1 229 ? -39.062 22.075 24.910 1.00 69.38 229 GLN A O 1
ATOM 1732 N N . GLY A 1 230 ? -37.879 21.171 23.235 1.00 63.25 230 GLY A N 1
ATOM 1733 C CA . GLY A 1 230 ? -36.633 21.092 23.995 1.00 63.25 230 GLY A CA 1
ATOM 1734 C C . GLY A 1 230 ? -35.969 22.459 24.185 1.00 63.25 230 GLY A C 1
ATOM 1735 O O . GLY A 1 230 ? -36.008 23.314 23.299 1.00 63.25 230 GLY A O 1
ATOM 1736 N N . ALA A 1 231 ? -35.290 22.658 25.319 1.00 63.38 231 ALA A N 1
ATOM 1737 C CA . ALA A 1 231 ? -34.349 23.765 25.462 1.00 63.38 231 ALA A CA 1
ATOM 1738 C C . ALA A 1 231 ? -33.241 23.590 24.411 1.00 63.38 231 ALA A C 1
ATOM 1740 O O . ALA A 1 231 ? -32.470 22.633 24.481 1.00 63.38 231 ALA A O 1
ATOM 1741 N N . ALA A 1 232 ? -33.201 24.475 23.412 1.00 62.81 232 ALA A N 1
ATOM 1742 C CA . ALA A 1 232 ? -32.314 24.337 22.263 1.00 62.81 232 ALA A CA 1
ATOM 1743 C C . ALA A 1 232 ? -30.859 24.092 22.702 1.00 62.81 232 ALA A C 1
ATOM 1745 O O . ALA A 1 232 ? -30.239 24.938 23.346 1.00 62.81 232 ALA A O 1
ATOM 1746 N N . GLY A 1 233 ? -30.319 22.925 22.341 1.00 65.69 233 GLY A N 1
ATOM 1747 C CA . GLY A 1 233 ? -28.947 22.537 22.664 1.00 65.69 233 GLY A CA 1
ATOM 1748 C C . GLY A 1 233 ? -28.763 21.762 23.973 1.00 65.69 233 GLY A C 1
ATOM 1749 O O . GLY A 1 233 ? -27.609 21.502 24.323 1.00 65.69 233 GLY A O 1
ATOM 1750 N N . SER A 1 234 ? -29.841 21.363 24.660 1.00 84.69 234 SER A N 1
ATOM 1751 C CA . SER A 1 234 ? -29.759 20.516 25.858 1.00 84.69 234 SER A CA 1
ATOM 1752 C C . SER A 1 234 ? -29.214 19.113 25.553 1.00 84.69 234 SER A C 1
ATOM 1754 O O . SER A 1 234 ? -29.320 18.601 24.432 1.00 84.69 234 SER A O 1
ATOM 1756 N N . GLN A 1 235 ? -28.599 18.473 26.547 1.00 85.06 235 GLN A N 1
ATOM 1757 C CA . GLN A 1 235 ? -28.079 17.113 26.420 1.00 85.06 235 GLN A CA 1
ATOM 1758 C C . GLN A 1 235 ? -29.212 16.093 26.316 1.00 85.06 235 GLN A C 1
ATOM 1760 O O . GLN A 1 235 ? -29.098 15.154 25.529 1.00 85.06 235 GLN A O 1
ATOM 1765 N N . ALA A 1 236 ? -30.321 16.291 27.038 1.00 86.88 236 ALA A N 1
ATOM 1766 C CA . ALA A 1 236 ? -31.500 15.437 26.916 1.00 86.88 236 ALA A CA 1
ATOM 1767 C C . ALA A 1 236 ? -32.056 15.438 25.482 1.00 86.88 236 ALA A C 1
ATOM 1769 O O . ALA A 1 236 ? -32.317 14.372 24.926 1.00 86.88 236 ALA A O 1
ATOM 1770 N N . GLN A 1 237 ? -32.133 16.616 24.849 1.00 87.38 237 GLN A N 1
ATOM 1771 C CA . GLN A 1 237 ? -32.574 16.759 23.460 1.00 87.38 237 GLN A CA 1
ATOM 1772 C C . GLN A 1 237 ? -31.656 15.988 22.499 1.00 87.38 237 GLN A C 1
ATOM 1774 O O . GLN A 1 237 ? -32.136 15.291 21.606 1.00 87.38 237 GLN A O 1
ATOM 1779 N N . ARG A 1 238 ? -30.331 16.070 22.686 1.00 86.56 238 ARG A N 1
ATOM 1780 C CA . ARG A 1 238 ? -29.360 15.337 21.853 1.00 86.56 238 ARG A CA 1
ATOM 1781 C C . ARG A 1 238 ? -29.526 13.828 21.970 1.00 86.56 238 ARG A C 1
ATOM 1783 O O . ARG A 1 238 ? -29.578 13.159 20.945 1.00 86.56 238 ARG A O 1
ATOM 1790 N N . VAL A 1 239 ? -29.648 13.317 23.195 1.00 89.88 239 VAL A N 1
ATOM 1791 C CA . VAL A 1 239 ? -29.827 11.882 23.460 1.00 89.88 239 VAL A CA 1
ATOM 1792 C C . VAL A 1 239 ? -31.123 11.364 22.827 1.00 89.88 239 VAL A C 1
ATOM 1794 O O . VAL A 1 239 ? -31.116 10.315 22.190 1.00 89.88 239 VAL A O 1
ATOM 1797 N N . GLN A 1 240 ? -32.221 12.118 22.928 1.00 90.38 240 GLN A N 1
ATOM 1798 C CA . GLN A 1 240 ? -33.499 11.769 22.296 1.00 90.38 240 GLN A CA 1
ATOM 1799 C C . GLN A 1 240 ? -33.420 11.770 20.761 1.00 90.38 240 GLN A C 1
ATOM 1801 O O . GLN A 1 240 ? -33.937 10.858 20.117 1.00 90.38 240 GLN A O 1
ATOM 1806 N N . ILE A 1 241 ? -32.758 12.766 20.160 1.00 87.50 241 ILE A N 1
ATOM 1807 C CA . ILE A 1 241 ? -32.567 12.840 18.702 1.00 87.50 241 ILE A CA 1
ATOM 1808 C C . ILE A 1 241 ? -31.682 11.694 18.204 1.00 87.50 241 ILE A C 1
ATOM 1810 O O . ILE A 1 241 ? -31.977 11.096 17.172 1.00 87.50 241 ILE A O 1
ATOM 1814 N N . GLU A 1 242 ? -30.595 11.389 18.912 1.00 88.19 242 GLU A N 1
ATOM 1815 C CA . GLU A 1 242 ? -29.696 10.288 18.563 1.00 88.19 242 GLU A CA 1
ATOM 1816 C C . GLU A 1 242 ? -30.432 8.947 18.603 1.00 88.19 242 GLU A C 1
ATOM 1818 O O . GLU A 1 242 ? -30.360 8.190 17.639 1.00 88.19 242 GLU A O 1
ATOM 1823 N N . TY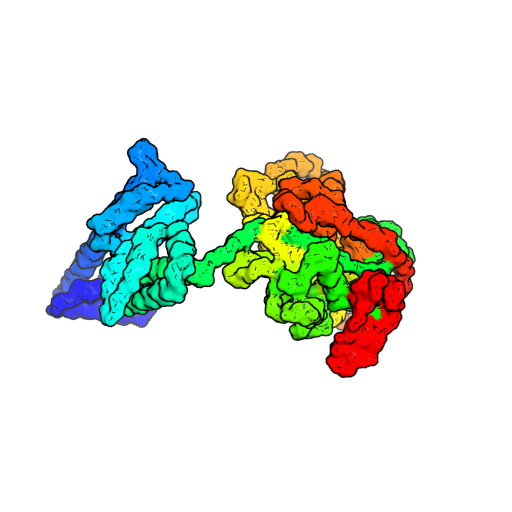R A 1 243 ? -31.239 8.720 19.641 1.00 90.75 243 TYR A N 1
ATOM 1824 C CA . TYR A 1 243 ? -32.095 7.542 19.768 1.00 90.75 243 TYR A CA 1
ATOM 1825 C C . TYR A 1 243 ? -33.117 7.414 18.622 1.00 90.75 243 TYR A C 1
ATOM 1827 O O . TYR A 1 243 ? -33.252 6.352 18.018 1.00 90.75 243 TYR A O 1
ATOM 1835 N N . LEU A 1 244 ? -33.820 8.497 18.264 1.00 89.31 244 LEU A N 1
ATOM 1836 C CA . LEU A 1 244 ? -34.774 8.488 17.144 1.00 89.31 244 LEU A CA 1
ATOM 1837 C C . LEU A 1 244 ? -34.080 8.254 15.791 1.00 89.31 244 LEU A C 1
ATOM 1839 O O . LEU A 1 244 ? -34.632 7.577 14.923 1.00 89.31 244 LEU A O 1
ATOM 1843 N N . ASN A 1 245 ? -32.866 8.781 15.609 1.00 84.50 245 ASN A N 1
ATOM 1844 C CA . ASN A 1 245 ? -32.053 8.517 14.421 1.00 84.50 245 ASN A CA 1
ATOM 1845 C C . ASN A 1 245 ? -31.575 7.062 14.367 1.00 84.50 245 ASN A C 1
ATOM 1847 O O . ASN A 1 245 ? -31.588 6.471 13.290 1.00 84.50 245 ASN A O 1
ATOM 1851 N N . GLU A 1 246 ? -31.182 6.480 15.500 1.00 84.06 246 GLU A N 1
ATOM 1852 C CA . GLU A 1 246 ? -30.824 5.064 15.609 1.00 84.06 246 GLU A CA 1
ATOM 1853 C C . GLU A 1 246 ? -32.005 4.185 15.167 1.00 84.06 246 GLU A C 1
ATOM 1855 O O . GLU A 1 246 ? -31.877 3.387 14.235 1.00 84.06 246 GLU A O 1
ATOM 1860 N N . LEU A 1 247 ? -33.197 4.432 15.715 1.00 83.00 247 LEU A N 1
ATOM 1861 C CA . LEU A 1 247 ? -34.422 3.729 15.329 1.00 83.00 247 LEU A CA 1
ATOM 1862 C C . LEU A 1 247 ? -34.742 3.887 13.828 1.00 83.00 247 LEU A C 1
ATOM 1864 O O . LEU A 1 247 ? -35.082 2.912 13.155 1.00 83.00 247 LEU A O 1
ATOM 1868 N N . LYS A 1 248 ? -34.560 5.093 13.273 1.00 81.88 248 LYS A N 1
ATOM 1869 C CA . LYS A 1 248 ? -34.729 5.377 11.836 1.00 81.88 248 LYS A CA 1
ATOM 1870 C C . LYS A 1 248 ? -33.764 4.577 10.963 1.00 81.88 248 LYS A C 1
ATOM 1872 O O . LYS A 1 248 ? -34.148 4.085 9.904 1.00 81.88 248 LYS A O 1
ATOM 1877 N N . THR A 1 249 ? -32.510 4.438 11.397 1.00 72.19 249 THR A N 1
ATOM 1878 C CA . THR A 1 249 ? -31.510 3.657 10.656 1.00 72.19 249 THR A CA 1
ATOM 1879 C C . THR A 1 249 ? -31.829 2.166 10.626 1.00 72.19 249 THR A C 1
ATOM 1881 O O . THR A 1 249 ? -31.560 1.535 9.611 1.00 72.19 249 THR A O 1
ATOM 1884 N N . HIS A 1 250 ? -32.457 1.617 11.671 1.00 67.38 250 HIS A N 1
ATOM 1885 C CA . HIS A 1 250 ? -32.884 0.214 11.699 1.00 67.38 250 HIS A CA 1
ATOM 1886 C C . HIS A 1 250 ? -34.069 -0.082 10.762 1.00 67.38 250 HIS A C 1
ATOM 1888 O O . HIS A 1 250 ? -34.133 -1.170 10.192 1.00 67.38 250 HIS A O 1
ATOM 1894 N N . GLU A 1 251 ? -34.995 0.864 10.567 1.00 61.97 251 GLU A N 1
ATOM 1895 C CA . GLU A 1 251 ? -36.136 0.701 9.643 1.00 61.97 251 GLU A CA 1
ATOM 1896 C C . GLU A 1 251 ? -35.730 0.822 8.164 1.00 61.97 251 GLU A C 1
ATOM 1898 O O . GLU A 1 251 ? -36.348 0.206 7.298 1.00 61.97 251 GLU A O 1
ATOM 1903 N N . SER A 1 252 ? -34.603 1.484 7.886 1.00 53.81 252 SER A N 1
ATOM 1904 C CA . SER A 1 252 ? -34.032 1.638 6.538 1.00 53.81 252 SER A CA 1
ATOM 1905 C C . SER A 1 252 ? -33.483 0.326 5.930 1.00 53.81 252 SER A C 1
ATOM 1907 O O . SER A 1 252 ? -32.908 0.344 4.841 1.00 53.81 252 SER A O 1
ATOM 1909 N N . GLY A 1 253 ? -33.652 -0.810 6.616 1.00 49.28 253 GLY A N 1
ATOM 1910 C CA . GLY A 1 253 ? -33.075 -2.116 6.297 1.00 49.28 253 GLY A CA 1
ATOM 1911 C C . GLY A 1 253 ? -32.079 -2.564 7.373 1.00 49.28 253 GLY A C 1
ATOM 1912 O O . GLY A 1 253 ? -31.635 -1.742 8.175 1.00 49.28 253 GLY A O 1
ATOM 1913 N N . PRO A 1 254 ? -31.721 -3.863 7.431 1.00 40.16 254 PRO A N 1
ATOM 1914 C CA . PRO A 1 254 ? -30.699 -4.325 8.363 1.00 40.16 254 PRO A CA 1
ATOM 1915 C C . PRO A 1 254 ? -29.434 -3.494 8.152 1.00 40.16 254 PRO A C 1
ATOM 1917 O O . PRO A 1 254 ? -29.033 -3.270 7.007 1.00 40.16 254 PRO A O 1
ATOM 1920 N N . ALA A 1 255 ? -28.806 -3.051 9.247 1.00 42.28 255 ALA A N 1
ATOM 1921 C CA . ALA A 1 255 ? -27.458 -2.508 9.177 1.00 42.28 255 ALA A CA 1
ATOM 1922 C C . ALA A 1 255 ? -26.622 -3.461 8.306 1.00 42.28 255 ALA A C 1
ATOM 1924 O O . ALA A 1 255 ? -26.727 -4.681 8.504 1.00 42.28 255 ALA A O 1
ATOM 1925 N N . PRO A 1 256 ? -25.861 -2.952 7.315 1.00 46.53 256 PRO A N 1
ATOM 1926 C CA . PRO A 1 256 ? -25.010 -3.820 6.520 1.00 46.53 256 PRO A CA 1
ATOM 1927 C C . PRO A 1 256 ? -24.188 -4.665 7.498 1.00 46.53 256 PRO A C 1
ATOM 1929 O O . PRO A 1 256 ? -23.761 -4.124 8.527 1.00 46.53 256 PRO A O 1
ATOM 1932 N N . PRO A 1 257 ? -24.026 -5.980 7.251 1.00 52.69 257 PRO A N 1
ATOM 1933 C CA . PRO A 1 257 ? -23.216 -6.820 8.121 1.00 52.69 257 PRO A CA 1
ATOM 1934 C C . PRO A 1 257 ? -21.899 -6.087 8.348 1.00 52.69 257 PRO A C 1
ATOM 1936 O O . PRO A 1 257 ? -21.252 -5.688 7.378 1.00 52.69 257 PRO A O 1
ATOM 1939 N N . GLN A 1 258 ? -21.568 -5.808 9.612 1.00 68.06 258 GLN A N 1
ATOM 1940 C CA . GLN A 1 258 ? -20.362 -5.059 9.928 1.00 68.06 258 GLN A CA 1
ATOM 1941 C C . GLN A 1 258 ? -19.205 -5.799 9.264 1.00 68.06 258 GLN A C 1
ATOM 1943 O O . GLN A 1 258 ? -18.998 -6.978 9.542 1.00 68.06 258 GLN A O 1
ATOM 1948 N N . ALA A 1 259 ? -18.522 -5.147 8.322 1.00 85.75 259 ALA A N 1
ATOM 1949 C CA . ALA A 1 259 ? -17.463 -5.798 7.577 1.00 85.75 259 ALA A CA 1
ATOM 1950 C C . ALA A 1 259 ? -16.358 -6.187 8.563 1.00 85.75 259 ALA A C 1
ATOM 1952 O O . ALA A 1 259 ? -15.618 -5.340 9.066 1.00 85.75 259 ALA A O 1
ATOM 1953 N N . GLU A 1 260 ? -16.277 -7.472 8.888 1.00 90.00 260 GLU A N 1
ATOM 1954 C CA . GLU A 1 260 ? -15.267 -7.978 9.798 1.00 90.00 260 GLU A CA 1
ATOM 1955 C C . GLU A 1 260 ? -14.031 -8.409 9.022 1.00 90.00 260 GLU A C 1
ATOM 1957 O O . GLU A 1 260 ? -14.098 -8.879 7.884 1.00 90.00 260 GLU A O 1
ATOM 1962 N N . ASN A 1 261 ? -12.875 -8.294 9.677 1.00 94.88 261 ASN A N 1
ATOM 1963 C CA . ASN A 1 261 ? -11.611 -8.810 9.159 1.00 94.88 261 ASN A CA 1
ATOM 1964 C C . ASN A 1 261 ? -11.282 -8.302 7.745 1.00 94.88 261 ASN A C 1
ATOM 1966 O O . ASN A 1 261 ? -10.781 -9.054 6.903 1.00 94.88 261 ASN A O 1
ATOM 1970 N N . VAL A 1 262 ? -11.581 -7.027 7.494 1.00 97.94 262 VAL A N 1
ATOM 1971 C CA . VAL A 1 262 ? -11.335 -6.378 6.209 1.00 97.94 262 VAL A CA 1
ATOM 1972 C C . VAL A 1 262 ? -9.846 -6.395 5.894 1.00 97.94 262 VAL A C 1
ATOM 1974 O O . VAL A 1 262 ? -8.996 -6.103 6.739 1.00 97.94 262 VAL A O 1
ATOM 1977 N N . GLY A 1 263 ? -9.508 -6.754 4.664 1.00 98.31 263 GLY A N 1
ATOM 1978 C CA . GLY A 1 263 ? -8.121 -6.826 4.233 1.00 98.31 263 GLY A CA 1
ATOM 1979 C C . GLY A 1 263 ? -7.978 -7.338 2.812 1.00 98.31 263 GLY A C 1
ATOM 1980 O O . GLY A 1 263 ? -8.882 -7.192 1.994 1.00 98.31 263 GLY A O 1
ATOM 1981 N N . ILE A 1 264 ? -6.822 -7.926 2.518 1.00 98.75 264 ILE A N 1
ATOM 1982 C CA . ILE A 1 264 ? -6.452 -8.361 1.172 1.00 98.75 264 ILE A CA 1
ATOM 1983 C C . ILE A 1 264 ? -6.986 -9.779 0.930 1.00 98.75 264 ILE A C 1
ATOM 1985 O O . ILE A 1 264 ? -6.542 -10.737 1.564 1.00 98.75 264 ILE A O 1
ATOM 1989 N N . LEU A 1 265 ? -7.920 -9.901 -0.012 1.00 98.50 265 LEU A N 1
ATOM 1990 C CA . LEU A 1 265 ? -8.487 -11.157 -0.510 1.00 98.50 265 LEU A CA 1
ATOM 1991 C C . LEU A 1 265 ? -7.571 -11.850 -1.517 1.00 98.50 265 LEU A C 1
ATOM 1993 O O . LEU A 1 265 ? -7.464 -13.072 -1.520 1.00 98.50 265 LEU A O 1
ATOM 1997 N N . ALA A 1 266 ? -6.923 -11.072 -2.379 1.00 98.25 266 ALA A N 1
ATOM 1998 C CA . ALA A 1 266 ? -6.007 -11.560 -3.398 1.00 98.25 266 ALA A CA 1
ATOM 1999 C C . ALA A 1 266 ? -5.047 -10.445 -3.829 1.00 98.25 266 ALA A C 1
ATOM 2001 O O . ALA A 1 266 ? -5.361 -9.262 -3.682 1.00 98.25 266 ALA A O 1
ATOM 2002 N N . ALA A 1 267 ? -3.891 -10.818 -4.372 1.00 98.31 267 ALA A N 1
ATOM 2003 C CA . ALA A 1 267 ? -2.912 -9.878 -4.897 1.00 98.31 267 ALA A CA 1
ATOM 2004 C C . ALA A 1 267 ? -2.300 -10.423 -6.189 1.00 98.31 267 ALA A C 1
ATOM 2006 O O . ALA A 1 267 ? -1.849 -11.564 -6.219 1.00 98.31 267 ALA A O 1
ATOM 2007 N N . GLU A 1 268 ? -2.235 -9.586 -7.219 1.00 98.19 268 GLU A N 1
ATOM 2008 C CA . GLU A 1 268 ? -1.600 -9.901 -8.498 1.00 98.19 268 GLU A CA 1
ATOM 2009 C C . GLU A 1 268 ? -0.511 -8.887 -8.823 1.00 98.19 268 GLU A C 1
ATOM 2011 O O . GLU A 1 268 ? -0.612 -7.710 -8.478 1.00 98.19 268 GLU A O 1
ATOM 2016 N N . VAL A 1 269 ? 0.535 -9.347 -9.508 1.00 98.06 269 VAL A N 1
ATOM 2017 C CA . VAL A 1 269 ? 1.682 -8.521 -9.906 1.00 98.06 269 VAL A CA 1
ATOM 2018 C C . VAL A 1 269 ? 1.798 -8.539 -11.418 1.00 98.06 269 VAL A C 1
ATOM 2020 O O . VAL A 1 269 ? 1.704 -9.594 -12.041 1.00 98.06 269 VAL A O 1
ATOM 2023 N N . TYR A 1 270 ? 2.086 -7.389 -12.008 1.00 98.31 270 TYR A N 1
ATOM 2024 C CA . TYR A 1 270 ? 2.573 -7.263 -13.370 1.00 98.31 270 TYR A CA 1
ATOM 2025 C C . TYR A 1 270 ? 3.947 -6.596 -13.379 1.00 98.31 270 TYR A C 1
ATOM 2027 O O . TYR A 1 270 ? 4.208 -5.649 -12.642 1.00 98.31 270 TYR A O 1
ATOM 2035 N N . PHE A 1 271 ? 4.826 -7.080 -14.243 1.00 97.12 271 PHE A N 1
ATOM 2036 C CA . PHE A 1 271 ? 6.094 -6.444 -14.573 1.00 97.12 271 PHE A CA 1
ATOM 2037 C C . PHE A 1 271 ? 6.352 -6.648 -16.070 1.00 97.12 271 PHE A C 1
ATOM 2039 O O . PHE A 1 271 ? 5.957 -7.694 -16.601 1.00 97.12 271 PHE A O 1
ATOM 2046 N N . PRO A 1 272 ? 7.029 -5.699 -16.739 1.00 95.62 272 PRO A N 1
ATOM 2047 C CA . PRO A 1 272 ? 7.415 -5.852 -18.137 1.00 95.62 272 PRO A CA 1
ATOM 2048 C C . PRO A 1 272 ? 8.204 -7.142 -18.384 1.00 95.62 272 PRO A C 1
ATOM 2050 O O . PRO A 1 272 ? 8.957 -7.616 -17.518 1.00 95.62 272 PRO A O 1
ATOM 2053 N N . THR A 1 273 ? 8.064 -7.708 -19.585 1.00 92.00 273 THR A N 1
ATOM 2054 C CA . THR A 1 273 ? 8.834 -8.896 -19.993 1.00 92.00 273 THR A CA 1
ATOM 2055 C C . THR A 1 273 ? 10.322 -8.580 -20.146 1.00 92.00 273 THR A C 1
ATOM 2057 O O . THR A 1 273 ? 11.155 -9.465 -19.959 1.00 92.00 273 THR A O 1
ATOM 2060 N N . THR A 1 274 ? 10.664 -7.323 -20.424 1.00 92.44 274 THR A N 1
ATOM 2061 C CA . THR A 1 274 ? 12.029 -6.824 -20.589 1.00 92.44 274 THR A CA 1
ATOM 2062 C C . THR A 1 274 ? 12.673 -6.441 -19.260 1.00 92.44 274 THR A C 1
ATOM 2064 O O . THR A 1 274 ? 12.137 -5.651 -18.478 1.00 92.44 274 THR A O 1
ATOM 2067 N N . TYR A 1 275 ? 13.873 -6.969 -19.016 1.00 96.50 275 TYR A N 1
ATOM 2068 C CA . TYR A 1 275 ? 14.712 -6.568 -17.890 1.00 96.50 275 TYR A CA 1
ATOM 2069 C C . TYR A 1 275 ? 16.195 -6.619 -18.261 1.00 96.50 275 TYR A C 1
ATOM 2071 O O . TYR A 1 275 ? 16.601 -7.411 -19.107 1.00 96.50 275 TYR A O 1
ATOM 2079 N N . VAL A 1 276 ? 17.015 -5.795 -17.611 1.00 97.38 276 VAL A N 1
ATOM 2080 C CA . VAL A 1 276 ? 18.480 -5.843 -17.720 1.00 97.38 276 VAL A CA 1
ATOM 2081 C C . VAL A 1 276 ? 19.067 -6.474 -16.459 1.00 97.38 276 VAL A C 1
ATOM 2083 O O . VAL A 1 276 ? 18.610 -6.201 -15.345 1.00 97.38 276 VAL A O 1
ATOM 2086 N N . ARG A 1 277 ? 20.075 -7.341 -16.614 1.00 98.00 277 ARG A N 1
ATOM 2087 C CA . ARG A 1 277 ? 20.816 -7.902 -15.474 1.00 98.00 277 ARG A CA 1
ATOM 2088 C C . ARG A 1 277 ? 21.744 -6.843 -14.897 1.00 98.00 277 ARG A C 1
ATOM 2090 O O . ARG A 1 277 ? 22.495 -6.205 -15.631 1.00 98.00 277 ARG A O 1
ATOM 2097 N N . GLN A 1 278 ? 21.750 -6.713 -13.576 1.00 97.75 278 GLN A N 1
ATOM 2098 C CA . GLN A 1 278 ? 22.599 -5.734 -12.894 1.00 97.75 278 GLN A CA 1
ATOM 2099 C C . GLN A 1 278 ? 24.091 -6.012 -13.115 1.00 97.75 278 GLN A C 1
ATOM 2101 O O . GLN A 1 278 ? 24.856 -5.075 -13.284 1.00 97.75 278 GLN A O 1
ATOM 2106 N N . GLU A 1 279 ? 24.501 -7.279 -13.223 1.00 97.94 279 GLU A N 1
ATOM 2107 C CA . GLU A 1 279 ? 25.885 -7.656 -13.564 1.00 97.94 279 GLU A CA 1
ATOM 2108 C C . GLU A 1 279 ? 26.325 -7.155 -14.946 1.00 97.94 279 GLU A C 1
ATOM 2110 O O . GLU A 1 279 ? 27.481 -6.785 -15.144 1.00 97.94 279 GLU A O 1
ATOM 2115 N N . ASP A 1 280 ? 25.417 -7.155 -15.925 1.00 97.88 280 ASP A N 1
ATOM 2116 C CA . ASP A 1 280 ? 25.727 -6.656 -17.265 1.00 97.88 280 ASP A CA 1
ATOM 2117 C C . ASP A 1 280 ? 25.765 -5.128 -17.275 1.00 97.88 280 ASP A C 1
ATOM 2119 O O . ASP A 1 280 ? 26.601 -4.538 -17.960 1.00 97.88 280 ASP A O 1
ATOM 2123 N N . LEU A 1 281 ? 24.909 -4.489 -16.473 1.00 96.50 281 LEU A N 1
ATOM 2124 C CA . LEU A 1 281 ? 24.930 -3.044 -16.275 1.00 96.50 281 LEU A CA 1
ATOM 2125 C C . LEU A 1 281 ? 26.206 -2.590 -15.543 1.00 96.50 281 LEU A C 1
ATOM 2127 O O . LEU A 1 281 ? 26.781 -1.578 -15.921 1.00 96.50 281 LEU A O 1
ATOM 2131 N N . GLU A 1 282 ? 26.713 -3.365 -14.574 1.00 97.56 282 GLU A N 1
ATOM 2132 C CA . GLU A 1 282 ? 28.001 -3.097 -13.913 1.00 97.56 282 GLU A CA 1
ATOM 2133 C C . GLU A 1 282 ? 29.153 -3.049 -14.928 1.00 97.56 282 GLU A C 1
ATOM 2135 O O . GLU A 1 282 ? 29.959 -2.115 -14.925 1.00 97.56 282 GLU A O 1
ATOM 2140 N N . LYS A 1 283 ? 29.204 -4.038 -15.832 1.00 97.38 283 LYS A N 1
ATOM 2141 C CA . LYS A 1 283 ? 30.210 -4.105 -16.904 1.00 97.38 283 LYS A CA 1
ATOM 2142 C C . LYS A 1 283 ? 30.071 -2.942 -17.879 1.00 97.38 283 LYS A C 1
ATOM 2144 O O . LYS A 1 283 ? 31.080 -2.377 -18.289 1.00 97.38 283 LYS A O 1
ATOM 2149 N N . HIS A 1 284 ? 28.839 -2.604 -18.254 1.00 96.00 284 HIS A N 1
ATOM 2150 C CA . HIS A 1 284 ? 28.557 -1.509 -19.177 1.00 96.00 284 HIS A CA 1
ATOM 2151 C C . HIS A 1 284 ? 28.964 -0.147 -18.601 1.00 96.00 284 HIS A C 1
ATOM 2153 O O . HIS A 1 284 ? 29.620 0.633 -19.284 1.00 96.00 284 HIS A O 1
ATOM 2159 N N . ASP A 1 285 ? 28.633 0.106 -17.334 1.00 95.06 285 ASP A N 1
ATOM 2160 C CA . ASP A 1 285 ? 28.940 1.359 -16.637 1.00 95.06 285 ASP A CA 1
ATOM 2161 C C . ASP A 1 285 ? 30.418 1.466 -16.212 1.00 95.06 285 ASP A C 1
ATOM 2163 O O . ASP A 1 285 ? 30.839 2.497 -15.684 1.00 95.06 285 ASP A O 1
ATOM 2167 N N . GLY A 1 286 ? 31.214 0.405 -16.393 1.00 95.88 286 GLY A N 1
ATOM 2168 C CA . GLY A 1 286 ? 32.624 0.370 -15.999 1.00 95.88 286 GLY A CA 1
ATOM 2169 C C . GLY A 1 286 ? 32.838 0.424 -14.483 1.00 95.88 286 GLY A C 1
ATOM 2170 O O . GLY A 1 286 ? 33.860 0.930 -14.017 1.00 95.88 286 GLY A O 1
ATOM 2171 N N . VAL A 1 287 ? 31.876 -0.065 -13.696 1.00 96.88 287 VAL A N 1
ATOM 2172 C CA . VAL A 1 287 ? 31.956 -0.073 -12.230 1.00 96.88 287 VAL A CA 1
ATOM 2173 C C . VAL A 1 287 ? 32.463 -1.419 -11.696 1.00 96.88 287 VAL A C 1
ATOM 2175 O O . VAL A 1 287 ? 32.341 -2.439 -12.374 1.00 96.88 287 VAL A O 1
ATOM 2178 N N . PRO A 1 288 ? 33.020 -1.466 -10.469 1.00 97.25 288 PRO A N 1
ATOM 2179 C CA . PRO A 1 288 ? 33.470 -2.722 -9.880 1.00 97.25 288 PRO A CA 1
ATOM 2180 C C . PRO A 1 288 ? 32.342 -3.751 -9.766 1.00 97.25 288 PRO A C 1
ATOM 2182 O O . PRO A 1 288 ? 31.222 -3.411 -9.371 1.00 97.25 288 PRO A O 1
ATOM 2185 N N . SER A 1 289 ? 32.674 -5.015 -10.043 1.00 97.38 289 SER A N 1
ATOM 2186 C CA . SER A 1 289 ? 31.767 -6.142 -9.823 1.00 97.38 289 SER A CA 1
ATOM 2187 C C . SER A 1 289 ? 31.238 -6.131 -8.390 1.00 97.38 289 SER A C 1
ATOM 2189 O O . SER A 1 289 ? 32.002 -5.953 -7.438 1.00 97.38 289 SER A O 1
ATOM 2191 N N . GLY A 1 290 ? 29.928 -6.304 -8.232 1.00 96.12 290 GLY A N 1
ATOM 2192 C CA . GLY A 1 290 ? 29.293 -6.285 -6.921 1.00 96.12 290 GLY A CA 1
ATOM 2193 C C . GLY A 1 290 ? 28.740 -4.923 -6.512 1.00 96.12 290 GLY A C 1
ATOM 2194 O O . GLY A 1 290 ? 27.993 -4.862 -5.536 1.00 96.12 290 GLY A O 1
ATOM 2195 N N . LYS A 1 291 ? 29.053 -3.822 -7.211 1.00 96.69 291 LYS A N 1
ATOM 2196 C CA . LYS A 1 291 ? 28.551 -2.488 -6.833 1.00 96.69 291 LYS A CA 1
ATOM 2197 C C . LYS A 1 291 ? 27.019 -2.438 -6.807 1.00 96.69 291 LYS A C 1
ATOM 2199 O O . LYS A 1 291 ? 26.446 -1.865 -5.882 1.00 96.69 291 LYS A O 1
ATOM 2204 N N . TYR A 1 292 ? 26.357 -3.043 -7.786 1.00 97.69 292 TYR A N 1
ATOM 2205 C CA . TYR A 1 292 ? 24.899 -3.094 -7.892 1.00 97.69 292 TYR A CA 1
ATOM 2206 C C . TYR A 1 292 ? 24.359 -4.391 -7.284 1.00 97.69 292 TYR A C 1
ATOM 2208 O O . TYR A 1 292 ? 23.433 -4.364 -6.470 1.00 97.69 292 TYR A O 1
ATOM 2216 N N . THR A 1 293 ? 24.995 -5.522 -7.579 1.00 97.44 293 THR A N 1
ATOM 2217 C CA . THR A 1 293 ? 24.522 -6.837 -7.123 1.00 97.44 293 THR A CA 1
ATOM 2218 C C . THR A 1 293 ? 24.652 -7.071 -5.623 1.00 97.44 293 THR A C 1
ATOM 2220 O O . THR A 1 293 ? 23.747 -7.637 -5.012 1.00 97.44 293 THR A O 1
ATOM 2223 N N . ILE A 1 294 ? 25.718 -6.569 -4.997 1.00 95.19 294 ILE A N 1
ATOM 2224 C CA . ILE A 1 294 ? 25.953 -6.672 -3.549 1.00 95.19 294 ILE A CA 1
ATOM 2225 C C . ILE A 1 294 ? 25.685 -5.326 -2.867 1.00 95.19 294 ILE A C 1
ATOM 2227 O O . ILE A 1 294 ? 24.998 -5.271 -1.846 1.00 95.19 294 ILE A O 1
ATOM 2231 N N . GLY A 1 295 ? 26.202 -4.233 -3.436 1.00 94.94 295 GLY A N 1
ATOM 2232 C CA . GLY A 1 295 ? 26.103 -2.888 -2.870 1.00 94.94 295 GLY A CA 1
ATOM 2233 C C . GLY A 1 295 ? 24.672 -2.351 -2.838 1.00 94.94 295 GLY A C 1
ATOM 2234 O O . GLY A 1 295 ? 24.263 -1.801 -1.817 1.00 94.94 295 GLY A O 1
ATOM 2235 N N . LEU A 1 296 ? 23.887 -2.571 -3.899 1.00 96.12 296 LEU A N 1
ATOM 2236 C CA . LEU A 1 296 ? 22.448 -2.265 -3.918 1.00 96.12 296 LEU A CA 1
ATOM 2237 C C . LEU A 1 296 ? 21.585 -3.490 -3.585 1.00 96.12 296 LEU A C 1
ATOM 2239 O O . LEU A 1 296 ? 20.426 -3.335 -3.193 1.00 96.12 296 LEU A O 1
ATOM 2243 N N . GLY A 1 297 ? 22.140 -4.700 -3.701 1.00 96.62 297 GLY A N 1
ATOM 2244 C CA . GLY A 1 297 ? 21.406 -5.951 -3.505 1.00 96.62 297 GLY A CA 1
ATOM 2245 C C . GLY A 1 297 ? 20.427 -6.258 -4.642 1.00 96.62 297 GLY A C 1
ATOM 2246 O O . GLY A 1 297 ? 19.420 -6.924 -4.404 1.00 96.62 297 GLY A O 1
ATOM 2247 N N . GLN A 1 298 ? 20.673 -5.723 -5.841 1.00 97.50 298 GLN A N 1
ATOM 2248 C CA . GLN A 1 298 ? 19.786 -5.839 -6.999 1.00 97.50 298 GLN A CA 1
ATOM 2249 C C . GLN A 1 298 ? 20.297 -6.883 -7.996 1.00 97.50 298 GLN A C 1
ATOM 2251 O O . GLN A 1 298 ? 21.483 -6.945 -8.279 1.00 97.50 298 GLN A O 1
ATOM 2256 N N . GLN A 1 299 ? 19.413 -7.685 -8.580 1.00 97.25 299 GLN A N 1
ATOM 2257 C CA . GLN A 1 299 ? 19.765 -8.721 -9.565 1.00 97.25 299 GLN A CA 1
ATOM 2258 C C . GLN A 1 299 ? 19.346 -8.328 -10.982 1.00 97.25 299 GLN A C 1
ATOM 2260 O O . GLN A 1 299 ? 20.091 -8.531 -11.942 1.00 97.25 299 GLN A O 1
ATOM 2265 N N . GLY A 1 300 ? 18.163 -7.735 -11.106 1.00 96.56 300 GLY A N 1
ATOM 2266 C CA . GLY A 1 300 ? 17.597 -7.290 -12.370 1.00 96.56 300 GLY A CA 1
ATOM 2267 C C . GLY A 1 300 ? 16.877 -5.958 -12.221 1.00 96.56 300 GLY A C 1
ATOM 2268 O O . GLY A 1 300 ? 16.576 -5.516 -11.113 1.00 96.56 300 GLY A O 1
ATOM 2269 N N . LEU A 1 301 ? 16.628 -5.319 -13.354 1.00 96.12 301 LEU A N 1
ATOM 2270 C CA . LEU A 1 301 ? 15.923 -4.050 -13.458 1.00 96.12 301 LEU A CA 1
ATOM 2271 C C . LEU A 1 301 ? 14.933 -4.163 -14.613 1.00 96.12 301 LEU A C 1
ATOM 2273 O O . LEU A 1 301 ? 15.344 -4.276 -15.768 1.00 96.12 301 LEU A O 1
ATOM 2277 N N . SER A 1 302 ? 13.640 -4.184 -14.292 1.00 97.25 302 SER A N 1
ATOM 2278 C CA . SER A 1 302 ? 12.568 -4.167 -15.288 1.00 97.25 302 SER A CA 1
ATOM 2279 C C . SER A 1 302 ? 12.462 -2.782 -15.900 1.00 97.25 302 SER A C 1
ATOM 2281 O O . SER A 1 302 ? 12.551 -1.782 -15.188 1.00 97.25 302 SER A O 1
ATOM 2283 N N . PHE A 1 303 ? 12.219 -2.707 -17.201 1.00 96.25 303 PHE A N 1
ATOM 2284 C CA . PHE A 1 303 ? 12.008 -1.434 -17.878 1.00 96.25 303 PHE A CA 1
ATOM 2285 C C . PHE A 1 303 ? 10.986 -1.583 -18.997 1.00 96.25 303 PHE A C 1
ATOM 2287 O O . PHE A 1 303 ? 10.850 -2.659 -19.578 1.00 96.25 303 PHE A O 1
ATOM 2294 N N . CYS A 1 304 ? 10.283 -0.493 -19.289 1.00 95.44 304 CYS A N 1
ATOM 2295 C CA . CYS A 1 304 ? 9.271 -0.435 -20.335 1.00 95.44 304 CYS A CA 1
ATOM 2296 C C . CYS A 1 304 ? 9.864 0.087 -21.645 1.00 95.44 304 CYS A C 1
ATOM 2298 O O . CYS A 1 304 ? 10.738 0.956 -21.642 1.00 95.44 304 CYS A O 1
ATOM 2300 N N . GLY A 1 305 ? 9.340 -0.414 -22.762 1.00 93.19 305 GLY A N 1
ATOM 2301 C CA . GLY A 1 305 ? 9.466 0.241 -24.061 1.00 93.19 305 GLY A CA 1
ATOM 2302 C C . GLY A 1 305 ? 8.492 1.407 -24.237 1.00 93.19 305 GLY A C 1
ATOM 2303 O O . GLY A 1 305 ? 7.894 1.882 -23.278 1.00 93.19 305 GLY A O 1
ATOM 2304 N N . ASP A 1 306 ? 8.287 1.846 -25.481 1.00 94.12 306 ASP A N 1
ATOM 2305 C CA . ASP A 1 306 ? 7.273 2.865 -25.798 1.00 94.12 306 ASP A CA 1
ATOM 2306 C C . ASP A 1 306 ? 5.841 2.297 -25.826 1.00 94.12 306 ASP A C 1
ATOM 2308 O O . ASP A 1 306 ? 4.878 3.058 -25.764 1.00 94.12 306 ASP A O 1
ATOM 2312 N N . ARG A 1 307 ? 5.690 0.965 -25.882 1.00 95.12 307 ARG A N 1
ATOM 2313 C CA . ARG A 1 307 ? 4.394 0.274 -25.828 1.00 95.12 307 ARG A CA 1
ATOM 2314 C C . ARG A 1 307 ? 3.810 0.127 -24.431 1.00 95.12 307 ARG A C 1
ATOM 2316 O O . ARG A 1 307 ? 2.621 -0.154 -24.324 1.00 95.12 307 ARG A O 1
ATOM 2323 N N . GLU A 1 308 ? 4.605 0.266 -23.380 1.00 96.81 308 GLU A N 1
ATOM 2324 C CA . GLU A 1 308 ? 4.133 0.077 -22.010 1.00 96.81 308 GLU A CA 1
ATOM 2325 C C . GLU A 1 308 ? 4.266 1.374 -21.220 1.00 96.81 308 GLU A C 1
ATOM 2327 O O . GLU A 1 308 ? 5.331 1.983 -21.161 1.00 96.81 308 GLU A O 1
ATOM 2332 N N . ASP A 1 309 ? 3.172 1.789 -20.593 1.00 96.94 309 ASP A N 1
ATOM 2333 C CA . ASP A 1 309 ? 3.113 2.947 -19.710 1.00 96.94 309 ASP A CA 1
ATOM 2334 C C . ASP A 1 309 ? 2.417 2.550 -18.387 1.00 96.94 309 ASP A C 1
ATOM 2336 O O . ASP A 1 309 ? 1.917 1.426 -18.254 1.00 96.94 309 ASP A O 1
ATOM 2340 N N . PRO A 1 310 ? 2.369 3.428 -17.369 1.00 97.56 310 PRO A N 1
ATOM 2341 C CA . PRO A 1 310 ? 1.717 3.099 -16.101 1.00 97.56 310 PRO A CA 1
ATOM 2342 C C . PRO A 1 310 ? 0.238 2.718 -16.268 1.00 97.56 310 PRO A C 1
ATOM 2344 O O . PRO A 1 310 ? -0.283 1.908 -15.500 1.00 97.56 310 PRO A O 1
ATOM 2347 N N . VAL A 1 311 ? -0.443 3.244 -17.291 1.00 98.50 311 VAL A N 1
ATOM 2348 C CA . VAL A 1 311 ? -1.844 2.916 -17.576 1.00 98.50 311 VAL A CA 1
ATOM 2349 C C . VAL A 1 311 ? -1.960 1.498 -18.128 1.00 98.50 311 VAL A C 1
ATOM 2351 O O . VAL A 1 311 ? -2.784 0.728 -17.644 1.00 98.50 311 VAL A O 1
ATOM 2354 N N . SER A 1 312 ? -1.133 1.120 -19.103 1.00 98.50 312 SER A N 1
ATOM 2355 C CA . SER A 1 312 ? -1.171 -0.206 -19.719 1.00 98.50 312 SER A CA 1
ATOM 2356 C C . SER A 1 312 ? -0.779 -1.300 -18.721 1.00 98.50 312 SER A C 1
ATOM 2358 O O . SER A 1 312 ? -1.419 -2.352 -18.677 1.00 98.50 312 SER A O 1
ATOM 2360 N N . MET A 1 313 ? 0.194 -1.037 -17.843 1.00 98.69 313 MET A N 1
ATOM 2361 C CA . MET A 1 313 ? 0.522 -1.936 -16.732 1.00 98.69 313 MET A CA 1
ATOM 2362 C C . MET A 1 313 ? -0.640 -2.055 -15.736 1.00 98.69 313 MET A C 1
ATOM 2364 O O . MET A 1 313 ? -0.991 -3.167 -15.338 1.00 98.69 313 MET A O 1
ATOM 2368 N N . GLY A 1 314 ? -1.283 -0.932 -15.389 1.00 98.69 314 GLY A N 1
ATOM 2369 C CA . GLY A 1 314 ? -2.458 -0.893 -14.514 1.00 98.69 314 GLY A CA 1
ATOM 2370 C C . GLY A 1 314 ? -3.644 -1.681 -15.079 1.00 98.69 314 GLY A C 1
ATOM 2371 O O . GLY A 1 314 ? -4.217 -2.514 -14.381 1.00 98.69 314 GLY A O 1
ATOM 2372 N N . LEU A 1 315 ? -3.962 -1.484 -16.364 1.00 98.75 315 LEU A N 1
ATOM 2373 C CA . LEU A 1 315 ? -4.980 -2.242 -17.103 1.00 98.75 315 LEU A CA 1
ATOM 2374 C C . LEU A 1 315 ? -4.685 -3.741 -17.082 1.00 98.75 315 LEU A C 1
ATOM 2376 O O . LEU A 1 315 ? -5.579 -4.550 -16.838 1.00 98.75 315 LEU A O 1
ATOM 2380 N N . THR A 1 316 ? -3.423 -4.105 -17.313 1.00 98.69 316 THR A N 1
ATOM 2381 C CA . THR A 1 316 ? -2.993 -5.502 -17.358 1.00 98.69 316 THR A CA 1
ATOM 2382 C C . THR A 1 316 ? -3.173 -6.184 -16.013 1.00 98.69 316 THR A C 1
ATOM 2384 O O . THR A 1 316 ? -3.840 -7.216 -15.948 1.00 98.69 316 THR A O 1
ATOM 2387 N N . VAL A 1 317 ? -2.629 -5.612 -14.935 1.00 98.69 317 VAL A N 1
ATOM 2388 C CA . VAL A 1 317 ? -2.707 -6.241 -13.610 1.00 98.69 317 VAL A CA 1
ATOM 2389 C C . VAL A 1 317 ? -4.137 -6.263 -13.071 1.00 98.69 317 VAL A C 1
ATOM 2391 O O . VAL A 1 317 ? -4.549 -7.257 -12.480 1.00 98.69 317 VAL A O 1
ATOM 2394 N N . PHE A 1 318 ? -4.929 -5.219 -13.338 1.00 98.75 318 PHE A N 1
ATOM 2395 C CA . PHE A 1 318 ? -6.328 -5.167 -12.926 1.00 98.75 318 PHE A CA 1
ATOM 2396 C C . PHE A 1 318 ? -7.160 -6.247 -13.623 1.00 98.75 318 PHE A C 1
ATOM 2398 O O . PHE A 1 318 ? -7.862 -7.015 -12.967 1.00 98.75 318 PHE A O 1
ATOM 2405 N N . HIS A 1 319 ? -7.034 -6.374 -14.946 1.00 98.25 319 HIS A N 1
ATOM 2406 C CA . HIS A 1 319 ? -7.749 -7.407 -15.691 1.00 98.25 319 HIS A CA 1
ATOM 2407 C C . HIS A 1 319 ? -7.272 -8.820 -15.299 1.00 98.25 319 HIS A C 1
ATOM 2409 O O . HIS A 1 319 ? -8.090 -9.731 -15.157 1.00 98.25 319 HIS A O 1
ATOM 2415 N N . GLN A 1 320 ? -5.966 -9.013 -15.072 1.00 97.38 320 GLN A N 1
ATOM 2416 C CA . GLN A 1 320 ? -5.424 -10.287 -14.589 1.00 97.38 320 GLN A CA 1
ATOM 2417 C C . GLN A 1 320 ? -6.001 -10.671 -13.220 1.00 97.38 320 GLN A C 1
ATOM 2419 O O . GLN A 1 320 ? -6.455 -11.804 -13.078 1.00 97.38 320 GLN A O 1
ATOM 2424 N N . LEU A 1 321 ? -6.071 -9.736 -12.263 1.00 98.38 321 LEU A N 1
ATOM 2425 C CA . LEU A 1 321 ? -6.682 -9.955 -10.946 1.00 98.38 321 LEU A CA 1
ATOM 2426 C C . LEU A 1 321 ? -8.122 -10.461 -11.069 1.00 98.38 321 LEU A C 1
ATOM 2428 O O . LEU A 1 321 ? -8.463 -11.497 -10.496 1.00 98.38 321 LEU A O 1
ATOM 2432 N N . LEU A 1 322 ? -8.956 -9.766 -11.850 1.00 98.19 322 LEU A N 1
ATOM 2433 C CA . LEU A 1 322 ? -10.359 -10.146 -12.017 1.00 98.19 322 LEU A CA 1
ATOM 2434 C C . LEU A 1 322 ? -10.493 -11.561 -12.594 1.00 98.19 322 LEU A C 1
ATOM 2436 O O . LEU A 1 322 ? -11.220 -12.396 -12.057 1.00 98.19 322 LEU A O 1
ATOM 2440 N N . ARG A 1 323 ? -9.735 -11.866 -13.653 1.00 95.94 323 ARG A N 1
ATOM 2441 C CA . ARG A 1 323 ? -9.824 -13.161 -14.337 1.00 95.94 323 ARG A CA 1
ATOM 2442 C C . ARG A 1 323 ? -9.262 -14.318 -13.523 1.00 95.94 323 ARG A C 1
ATOM 2444 O O . ARG A 1 323 ? -9.906 -15.361 -13.455 1.00 95.94 323 ARG A O 1
ATOM 2451 N N . ARG A 1 324 ? -8.084 -14.161 -12.913 1.00 95.12 324 ARG A N 1
ATOM 2452 C CA . ARG A 1 324 ? -7.405 -15.248 -12.182 1.00 95.12 324 ARG A CA 1
ATOM 2453 C C . ARG A 1 324 ? -8.141 -15.633 -10.904 1.00 95.12 324 ARG A C 1
ATOM 2455 O O . ARG A 1 324 ? -8.120 -16.800 -10.524 1.00 95.12 324 ARG A O 1
ATOM 2462 N N . HIS A 1 325 ? -8.842 -14.685 -10.286 1.00 96.19 325 HIS A N 1
ATOM 2463 C CA . HIS A 1 325 ? -9.600 -14.924 -9.057 1.00 96.19 325 HIS A CA 1
ATOM 2464 C C . HIS A 1 325 ? -11.114 -15.056 -9.267 1.00 96.19 325 HIS A C 1
ATOM 2466 O O . HIS A 1 325 ? -11.860 -15.117 -8.286 1.00 96.19 325 HIS A O 1
ATOM 2472 N N . GLY A 1 326 ? -11.569 -15.125 -10.525 1.00 95.44 326 GLY A N 1
ATOM 2473 C CA . GLY A 1 326 ? -12.978 -15.319 -10.869 1.00 95.44 326 GLY A CA 1
ATOM 2474 C C . GLY A 1 326 ? -13.889 -14.234 -10.297 1.00 95.44 326 GLY A C 1
ATOM 2475 O O . GLY A 1 326 ? -14.951 -14.555 -9.774 1.00 95.44 326 GLY A O 1
ATOM 2476 N N . VAL A 1 327 ? -13.443 -12.977 -10.334 1.00 97.25 327 VAL A N 1
ATOM 2477 C CA . VAL A 1 327 ? -14.214 -11.810 -9.893 1.00 97.25 327 VAL A CA 1
ATOM 2478 C C . VAL A 1 327 ? -14.878 -11.188 -11.115 1.00 97.25 327 VAL A C 1
ATOM 2480 O O . VAL A 1 327 ? -14.203 -10.747 -12.047 1.00 97.25 327 VAL A O 1
ATOM 2483 N N . SER A 1 328 ? -16.206 -11.150 -11.114 1.00 97.38 328 SER A N 1
ATOM 2484 C CA . SER A 1 328 ? -16.976 -10.428 -12.118 1.00 97.38 328 SER A CA 1
ATOM 2485 C C . SER A 1 328 ? -16.694 -8.927 -12.010 1.00 97.38 328 SER A C 1
ATOM 2487 O O . SER A 1 328 ? -16.683 -8.392 -10.900 1.00 97.38 328 SER A O 1
ATOM 2489 N N . PRO A 1 329 ? -16.557 -8.194 -13.129 1.00 97.94 329 PRO A N 1
ATOM 2490 C CA . PRO A 1 329 ? -16.486 -6.735 -13.097 1.00 97.94 329 PRO A CA 1
ATOM 2491 C C . PRO A 1 329 ? -17.647 -6.073 -12.332 1.00 97.94 329 PRO A C 1
ATOM 2493 O O . PRO A 1 329 ? -17.466 -5.006 -11.757 1.00 97.94 329 PRO A O 1
ATOM 2496 N N . SER A 1 330 ? -18.826 -6.705 -12.274 1.00 96.31 330 SER A N 1
ATOM 2497 C CA . SER A 1 330 ? -19.984 -6.218 -11.506 1.00 96.31 330 SER A CA 1
ATOM 2498 C C . SER A 1 330 ? -19.833 -6.344 -9.982 1.00 96.31 330 SER A C 1
ATOM 2500 O O . SER A 1 330 ? -20.567 -5.692 -9.248 1.00 96.31 330 SER A O 1
ATOM 2502 N N . GLU A 1 331 ? -18.902 -7.172 -9.491 1.00 97.06 331 GLU A N 1
ATOM 2503 C CA . GLU A 1 331 ? -18.615 -7.338 -8.055 1.00 97.06 331 GLU A CA 1
ATOM 2504 C C . GLU A 1 331 ? -17.741 -6.204 -7.493 1.00 97.06 331 GLU A C 1
ATOM 2506 O O . GLU A 1 331 ? -17.476 -6.194 -6.296 1.00 97.06 331 GLU A O 1
ATOM 2511 N N . VAL A 1 332 ? -17.268 -5.262 -8.318 1.00 98.62 332 VAL A N 1
ATOM 2512 C CA . VAL A 1 332 ? -16.400 -4.153 -7.889 1.00 98.62 332 VAL A CA 1
ATOM 2513 C C . VAL A 1 332 ? -17.239 -2.903 -7.609 1.00 98.62 332 VAL A C 1
ATOM 2515 O O . VAL A 1 332 ? -17.904 -2.404 -8.512 1.00 98.62 332 VAL A O 1
ATOM 2518 N N . GLY A 1 333 ? -17.197 -2.386 -6.379 1.00 98.25 333 GLY A N 1
ATOM 2519 C CA . GLY A 1 333 ? -17.880 -1.143 -5.976 1.00 98.25 333 GLY A CA 1
ATOM 2520 C C . GLY A 1 333 ? -16.937 0.033 -5.730 1.00 98.25 333 GLY A C 1
ATOM 2521 O O . GLY A 1 333 ? -17.349 1.189 -5.778 1.00 98.25 333 GLY A O 1
ATOM 2522 N N . HIS A 1 334 ? -15.645 -0.244 -5.551 1.00 98.62 334 HIS A N 1
ATOM 2523 C CA . HIS A 1 334 ? -14.630 0.778 -5.318 1.00 98.62 334 HIS A CA 1
ATOM 2524 C C . HIS A 1 334 ? -13.339 0.425 -6.062 1.00 98.62 334 HIS A C 1
ATOM 2526 O O . HIS A 1 334 ? -12.836 -0.692 -5.947 1.00 98.62 334 HIS A O 1
ATOM 2532 N N . LEU A 1 335 ? -12.781 1.365 -6.823 1.00 98.81 335 LEU A N 1
ATOM 2533 C CA . LEU A 1 335 ? -11.519 1.205 -7.544 1.00 98.81 335 LEU A CA 1
ATOM 2534 C C . LEU A 1 335 ? -10.627 2.415 -7.285 1.00 98.81 335 LEU A C 1
ATOM 2536 O O . LEU A 1 335 ? -10.921 3.520 -7.740 1.00 98.81 335 LEU A O 1
ATOM 2540 N N . GLN A 1 336 ? -9.511 2.193 -6.601 1.00 98.44 336 GLN A N 1
ATOM 2541 C CA . GLN A 1 336 ? -8.572 3.243 -6.226 1.00 98.44 336 GLN A CA 1
ATOM 2542 C C . GLN A 1 336 ? -7.182 2.961 -6.789 1.00 98.44 336 GLN A C 1
ATOM 2544 O O . GLN A 1 336 ? -6.755 1.808 -6.866 1.00 98.44 336 GLN A O 1
ATOM 2549 N N . VAL A 1 337 ? -6.459 4.006 -7.191 1.00 98.88 337 VAL A N 1
ATOM 2550 C CA . VAL A 1 337 ? -5.124 3.856 -7.783 1.00 98.88 337 VAL A CA 1
ATOM 2551 C C . VAL A 1 337 ? -4.080 4.569 -6.938 1.00 98.88 337 VAL A C 1
ATOM 2553 O O . VAL A 1 337 ? -4.247 5.730 -6.601 1.00 98.88 337 VAL A O 1
ATOM 2556 N N . GLY A 1 338 ? -2.971 3.905 -6.632 1.00 98.69 338 GLY A N 1
ATOM 2557 C CA . GLY A 1 338 ? -1.753 4.545 -6.147 1.00 98.69 338 GLY A CA 1
ATOM 2558 C C . GLY A 1 338 ? -0.744 4.691 -7.281 1.00 98.69 338 GLY A C 1
ATOM 2559 O O . GLY A 1 338 ? -0.377 3.703 -7.910 1.00 98.69 338 GLY A O 1
ATOM 2560 N N . THR A 1 339 ? -0.275 5.902 -7.561 1.00 98.44 339 THR A N 1
ATOM 2561 C CA . THR A 1 339 ? 0.799 6.107 -8.544 1.00 98.44 339 THR A CA 1
ATOM 2562 C C . THR A 1 339 ? 1.516 7.426 -8.286 1.00 98.44 339 THR A C 1
ATOM 2564 O O . THR A 1 339 ? 0.924 8.389 -7.801 1.00 98.44 339 THR A O 1
ATOM 2567 N N . GLU A 1 340 ? 2.795 7.490 -8.634 1.00 96.75 340 GLU A N 1
ATOM 2568 C CA . GLU A 1 340 ? 3.545 8.740 -8.786 1.00 96.75 340 GLU A CA 1
ATOM 2569 C C . GLU A 1 340 ? 4.043 8.935 -10.231 1.00 96.75 340 GLU A C 1
ATOM 2571 O O . GLU A 1 340 ? 4.934 9.751 -10.499 1.00 96.75 340 GLU A O 1
ATOM 2576 N N . SER A 1 341 ? 3.466 8.169 -11.161 1.00 95.44 341 SER A N 1
ATOM 2577 C CA . SER A 1 341 ? 3.781 8.130 -12.591 1.00 95.44 341 SER A CA 1
ATOM 2578 C C . SER A 1 341 ? 2.567 8.534 -13.441 1.00 95.44 341 SER A C 1
ATOM 2580 O O . SER A 1 341 ? 2.342 7.990 -14.521 1.00 95.44 341 SER A O 1
ATOM 2582 N N . GLY A 1 342 ? 1.760 9.480 -12.950 1.00 92.31 342 GLY A N 1
ATOM 2583 C CA . GLY A 1 342 ? 0.584 9.986 -13.659 1.00 92.31 342 GLY A CA 1
ATOM 2584 C C . GLY A 1 342 ? 0.919 10.472 -15.074 1.00 92.31 342 GLY A C 1
ATOM 2585 O O . GLY A 1 342 ? 1.927 11.142 -15.298 1.00 92.31 342 GLY A O 1
ATOM 2586 N N . VAL A 1 343 ? 0.066 10.124 -16.039 1.00 93.50 343 VAL A N 1
ATOM 2587 C CA . VAL A 1 343 ? 0.236 10.503 -17.456 1.00 93.50 343 VAL A CA 1
ATOM 2588 C C . VAL A 1 343 ? -0.482 11.802 -17.830 1.00 93.50 343 VAL A C 1
ATOM 2590 O O . VAL A 1 343 ? -0.317 12.285 -18.950 1.00 93.50 343 VAL A O 1
ATOM 2593 N N . ASP A 1 344 ? -1.279 12.341 -16.910 1.00 94.62 344 ASP A N 1
ATOM 2594 C CA . ASP A 1 344 ? -2.091 13.546 -17.052 1.00 94.62 344 ASP A CA 1
ATOM 2595 C C . ASP A 1 344 ? -2.129 14.284 -15.700 1.00 94.62 344 ASP A C 1
ATOM 2597 O O . ASP A 1 344 ? -2.081 13.651 -14.645 1.00 94.62 344 ASP A O 1
ATOM 2601 N N . GLY A 1 345 ? -2.175 15.619 -15.725 1.00 92.00 345 GLY A N 1
ATOM 2602 C CA . GLY A 1 345 ? -2.174 16.449 -14.514 1.00 92.00 345 GLY A CA 1
ATOM 2603 C C . GLY A 1 345 ? -3.535 16.562 -13.818 1.00 92.00 345 GLY A C 1
ATOM 2604 O O . GLY A 1 345 ? -3.608 17.107 -12.720 1.00 92.00 345 GLY A O 1
ATOM 2605 N N . SER A 1 346 ? -4.610 16.082 -14.448 1.00 95.62 346 SER A N 1
ATOM 2606 C CA . SER A 1 346 ? -5.977 16.139 -13.924 1.00 95.62 346 SER A CA 1
ATOM 2607 C C . SER A 1 346 ? -6.724 14.814 -14.086 1.00 95.62 346 SER A C 1
ATOM 2609 O O . SER A 1 346 ? -7.363 14.353 -13.139 1.00 95.62 346 SER A O 1
ATOM 2611 N N . LYS A 1 347 ? -6.650 14.173 -15.260 1.00 97.94 347 LYS A N 1
ATOM 2612 C CA . LYS A 1 347 ? -7.338 12.903 -15.521 1.00 97.94 347 LYS A CA 1
ATOM 2613 C C . LYS A 1 347 ? -6.644 11.753 -14.789 1.00 97.94 347 LYS A C 1
ATOM 2615 O O . LYS A 1 347 ? -5.532 11.363 -15.131 1.00 97.94 347 LYS A O 1
ATOM 2620 N N . SER A 1 348 ? -7.352 11.157 -13.837 1.00 98.06 348 SER A N 1
ATOM 2621 C CA . SER A 1 348 ? -6.860 10.038 -13.033 1.00 98.06 348 SER A CA 1
ATOM 2622 C C . SER A 1 348 ? -6.652 8.758 -13.854 1.00 98.06 348 SER A C 1
ATOM 2624 O O . SER A 1 348 ? -7.430 8.446 -14.766 1.00 98.06 348 SER A O 1
ATOM 2626 N N . LEU A 1 349 ? -5.636 7.972 -13.496 1.00 98.19 349 LEU A N 1
ATOM 2627 C CA . LEU A 1 349 ? -5.370 6.641 -14.034 1.00 98.19 349 LEU A CA 1
ATOM 2628 C C . LEU A 1 349 ? -6.560 5.705 -13.791 1.00 98.19 349 LEU A C 1
ATOM 2630 O O . LEU A 1 349 ? -6.903 4.936 -14.687 1.00 98.19 349 LEU A O 1
ATOM 2634 N N . LYS A 1 350 ? -7.279 5.848 -12.665 1.00 98.50 350 LYS A N 1
ATOM 2635 C CA . LYS A 1 350 ? -8.549 5.144 -12.392 1.00 98.50 350 LYS A CA 1
ATOM 2636 C C . LYS A 1 350 ? -9.522 5.209 -13.565 1.00 98.50 350 LYS A C 1
ATOM 2638 O O . LYS A 1 350 ? -10.092 4.195 -13.959 1.00 98.50 350 LYS A O 1
ATOM 2643 N N . THR A 1 351 ? -9.698 6.385 -14.171 1.00 98.50 351 THR A N 1
ATOM 2644 C CA . THR A 1 351 ? -10.636 6.547 -15.297 1.00 98.50 351 THR A CA 1
ATOM 2645 C C . THR A 1 351 ? -10.170 5.875 -16.588 1.00 98.50 351 THR A C 1
ATOM 2647 O O . THR A 1 351 ? -10.992 5.647 -17.467 1.00 98.50 351 THR A O 1
ATOM 2650 N N . TYR A 1 352 ? -8.885 5.538 -16.724 1.00 98.50 352 TYR A N 1
ATOM 2651 C CA . TYR A 1 352 ? -8.414 4.687 -17.818 1.00 98.50 352 TYR A CA 1
ATOM 2652 C C . TYR A 1 352 ? -8.703 3.200 -17.577 1.00 98.50 352 TYR A C 1
ATOM 2654 O O . TYR A 1 352 ? -8.737 2.446 -18.543 1.00 98.50 352 TYR A O 1
ATOM 2662 N N . LEU A 1 353 ? -8.922 2.779 -16.325 1.00 98.56 353 LEU A N 1
ATOM 2663 C CA . LEU A 1 353 ? -9.259 1.396 -15.962 1.00 98.56 353 LEU A CA 1
ATOM 2664 C C . LEU A 1 353 ? -10.762 1.097 -16.062 1.00 98.56 353 LEU A C 1
ATOM 2666 O O . LEU A 1 353 ? -11.147 -0.051 -16.287 1.00 98.56 353 LEU A O 1
ATOM 2670 N N . MET A 1 354 ? -11.604 2.130 -15.935 1.00 98.56 354 MET A N 1
ATOM 2671 C CA . MET A 1 354 ? -13.067 2.020 -15.999 1.00 98.56 354 MET A CA 1
ATOM 2672 C C . MET A 1 354 ? -13.621 1.285 -17.230 1.00 98.56 354 MET A C 1
ATOM 2674 O O . MET A 1 354 ? -14.572 0.534 -17.028 1.00 98.56 354 MET A O 1
ATOM 2678 N N . PRO A 1 355 ? -13.042 1.365 -18.449 1.00 98.19 355 PRO A N 1
ATOM 2679 C CA . PRO A 1 355 ? -13.539 0.614 -19.605 1.00 98.19 355 PRO A CA 1
ATOM 2680 C C . PRO A 1 355 ? -13.690 -0.903 -19.386 1.00 98.19 355 PRO A C 1
ATOM 2682 O O . PRO A 1 355 ? -14.543 -1.525 -20.014 1.00 98.19 355 PRO A O 1
ATOM 2685 N N . ILE A 1 356 ? -12.903 -1.513 -18.485 1.00 98.06 356 ILE A N 1
ATOM 2686 C CA . ILE A 1 356 ? -13.053 -2.934 -18.112 1.00 98.06 356 ILE A CA 1
ATOM 2687 C C . ILE A 1 356 ? -14.379 -3.177 -17.368 1.00 98.06 356 ILE A C 1
ATOM 2689 O O . ILE A 1 356 ? -15.025 -4.201 -17.583 1.00 98.06 356 ILE A O 1
ATOM 2693 N N . LEU A 1 357 ? -14.789 -2.241 -16.509 1.00 98.38 357 LEU A N 1
ATOM 2694 C CA . LEU A 1 357 ? -16.027 -2.310 -15.727 1.00 98.38 357 LEU A CA 1
ATOM 2695 C C . LEU A 1 357 ? -17.242 -1.836 -16.543 1.00 98.38 357 LEU A C 1
ATOM 2697 O O . LEU A 1 357 ? -18.296 -2.471 -16.515 1.00 98.38 357 LEU A O 1
ATOM 2701 N N . GLU A 1 358 ? -17.066 -0.782 -17.345 1.00 97.75 358 GLU A N 1
ATOM 2702 C CA . GLU A 1 358 ? -18.073 -0.237 -18.266 1.00 97.75 358 GLU A CA 1
ATOM 2703 C C . GLU A 1 358 ? -18.554 -1.286 -19.273 1.00 97.75 358 GLU A C 1
ATOM 2705 O O . GLU A 1 358 ? -19.749 -1.370 -19.549 1.00 97.75 358 GLU A O 1
ATOM 2710 N N . ALA A 1 359 ? -17.649 -2.134 -19.777 1.00 96.12 359 ALA A N 1
ATOM 2711 C CA . ALA A 1 359 ? -17.995 -3.228 -20.685 1.00 96.12 359 ALA A CA 1
ATOM 2712 C C . ALA A 1 359 ? -18.985 -4.243 -20.074 1.00 96.12 359 ALA A C 1
ATOM 2714 O O . ALA A 1 359 ? -19.680 -4.938 -20.813 1.00 96.12 359 ALA A O 1
ATOM 2715 N N . ALA A 1 360 ? -19.074 -4.312 -18.742 1.00 95.31 360 ALA A N 1
ATOM 2716 C CA . ALA A 1 360 ? -20.046 -5.119 -18.005 1.00 95.31 360 ALA A CA 1
ATOM 2717 C C . ALA A 1 360 ? -21.247 -4.301 -17.485 1.00 95.31 360 ALA A C 1
ATOM 2719 O O . ALA A 1 360 ? -22.042 -4.812 -16.700 1.00 95.31 360 ALA A O 1
ATOM 2720 N N . GLY A 1 361 ? -21.371 -3.030 -17.882 1.00 97.00 361 GLY A N 1
ATOM 2721 C CA . GLY A 1 361 ? -22.411 -2.114 -17.408 1.00 97.00 361 GLY A CA 1
ATOM 2722 C C . GLY A 1 361 ? -22.197 -1.585 -15.987 1.00 97.00 361 GLY A C 1
ATOM 2723 O O . GLY A 1 361 ? -23.113 -0.986 -15.431 1.00 97.00 361 GLY A O 1
ATOM 2724 N N . ASN A 1 362 ? -21.017 -1.787 -15.386 1.00 97.81 362 ASN A N 1
ATOM 2725 C CA . ASN A 1 362 ? -20.721 -1.326 -14.031 1.00 97.81 362 ASN A CA 1
ATOM 2726 C C . ASN A 1 362 ? -19.978 0.019 -14.053 1.00 97.81 362 ASN A C 1
ATOM 2728 O O . ASN A 1 362 ? -18.764 0.073 -14.255 1.00 97.81 362 ASN A O 1
ATOM 2732 N N . THR A 1 363 ? -20.716 1.110 -13.851 1.00 97.50 363 THR A N 1
ATOM 2733 C CA . THR A 1 363 ? -20.171 2.481 -13.842 1.00 97.50 363 THR A CA 1
ATOM 2734 C C . THR A 1 363 ? -20.260 3.167 -12.484 1.00 97.50 363 THR A C 1
ATOM 2736 O O . THR A 1 363 ? -19.572 4.163 -12.265 1.00 97.50 363 THR A O 1
ATOM 2739 N N . ASP A 1 364 ? -21.092 2.647 -11.583 1.00 97.81 364 ASP A N 1
ATOM 2740 C CA . ASP A 1 364 ? -21.231 3.141 -10.215 1.00 97.81 364 ASP A CA 1
ATOM 2741 C C . ASP A 1 364 ? -20.129 2.536 -9.340 1.00 97.81 364 ASP A C 1
ATOM 2743 O O . ASP A 1 364 ? -20.318 1.511 -8.683 1.00 97.81 364 ASP A O 1
ATOM 2747 N N . VAL A 1 365 ? -18.929 3.108 -9.464 1.00 98.44 365 VAL A N 1
ATOM 2748 C CA . VAL A 1 365 ? -17.701 2.623 -8.827 1.00 98.44 365 VAL A CA 1
ATOM 2749 C C . VAL A 1 365 ? -16.921 3.811 -8.277 1.00 98.44 365 VAL A C 1
ATOM 2751 O O . VAL A 1 365 ? -16.359 4.608 -9.043 1.00 98.44 365 VAL A O 1
ATOM 2754 N N . GLU A 1 366 ? -16.862 3.915 -6.953 1.00 98.25 366 GLU A N 1
ATOM 2755 C CA . GLU A 1 366 ? -16.139 4.968 -6.239 1.00 98.25 366 GLU A CA 1
ATOM 2756 C C . GLU A 1 366 ? -14.610 4.843 -6.388 1.00 98.25 366 GLU A C 1
ATOM 2758 O O . GLU A 1 366 ? -14.087 3.883 -6.960 1.00 98.25 366 GLU A O 1
ATOM 2763 N N . GLY A 1 367 ? -13.878 5.836 -5.877 1.00 97.88 367 GLY A N 1
ATOM 2764 C CA . GLY A 1 367 ? -12.415 5.856 -5.858 1.00 97.88 367 GLY A CA 1
ATOM 2765 C C . GLY A 1 367 ? -11.774 6.655 -7.001 1.00 97.88 367 GLY A C 1
ATOM 2766 O O . GLY A 1 367 ? -12.345 6.865 -8.076 1.00 97.88 367 GLY A O 1
ATOM 2767 N N . VAL A 1 368 ? -10.565 7.149 -6.726 1.00 98.12 368 VAL A N 1
ATOM 2768 C CA . VAL A 1 368 ? -9.734 7.992 -7.606 1.00 98.12 368 VAL A CA 1
ATOM 2769 C C . VAL A 1 368 ? -8.246 7.667 -7.397 1.00 98.12 368 VAL A C 1
ATOM 2771 O O . VAL A 1 368 ? -7.907 6.674 -6.755 1.00 98.12 368 VAL A O 1
ATOM 2774 N N . ASP A 1 369 ? -7.345 8.488 -7.929 1.00 98.56 369 ASP A N 1
ATOM 2775 C CA . ASP A 1 369 ? -5.909 8.323 -7.712 1.00 98.56 369 ASP A CA 1
ATOM 2776 C C . ASP A 1 369 ? -5.462 8.943 -6.374 1.00 98.56 369 ASP A C 1
ATOM 2778 O O . ASP A 1 369 ? -5.920 10.014 -5.973 1.00 98.56 369 ASP A O 1
ATOM 2782 N N . CYS A 1 370 ? -4.511 8.294 -5.709 1.00 98.06 370 CYS A N 1
ATOM 2783 C CA . CYS A 1 370 ? -3.783 8.775 -4.544 1.00 98.06 370 CYS A CA 1
ATOM 2784 C C . CYS A 1 370 ? -2.309 8.969 -4.911 1.00 98.06 370 CYS A C 1
ATOM 2786 O O . CYS A 1 370 ? -1.619 8.015 -5.281 1.00 98.06 370 CYS A O 1
ATOM 2788 N N . VAL A 1 371 ? -1.812 10.198 -4.754 1.00 97.56 371 VAL A N 1
ATOM 2789 C CA . VAL A 1 371 ? -0.441 10.573 -5.117 1.00 97.56 371 VAL A CA 1
ATOM 2790 C C . VAL A 1 371 ? 0.298 11.079 -3.885 1.00 97.56 371 VAL A C 1
ATOM 2792 O O . VAL A 1 371 ? -0.047 12.116 -3.330 1.00 97.56 371 VAL A O 1
ATOM 2795 N N . GLN A 1 372 ? 1.325 10.340 -3.471 1.00 97.38 372 GLN A N 1
ATOM 2796 C CA . GLN A 1 372 ? 2.324 10.776 -2.492 1.00 97.38 372 GLN A CA 1
ATOM 2797 C C . GLN A 1 372 ? 3.559 9.885 -2.642 1.00 97.38 372 GLN A C 1
ATOM 2799 O O . GLN A 1 372 ? 3.721 8.920 -1.894 1.00 97.38 372 GLN A O 1
ATOM 2804 N N . ALA A 1 373 ? 4.395 10.165 -3.649 1.00 97.56 373 ALA A N 1
ATOM 2805 C CA . ALA A 1 373 ? 5.549 9.331 -4.009 1.00 97.56 373 ALA A CA 1
ATOM 2806 C C . ALA A 1 373 ? 5.198 7.821 -3.948 1.00 97.56 373 ALA A C 1
ATOM 2808 O O . ALA A 1 373 ? 4.090 7.414 -4.309 1.00 97.56 373 ALA A O 1
ATOM 2809 N N . CYS A 1 374 ? 6.086 7.000 -3.387 1.00 98.38 374 CYS A N 1
ATOM 2810 C CA . CYS A 1 374 ? 5.887 5.561 -3.237 1.00 98.38 374 CYS A CA 1
ATOM 2811 C C . CYS A 1 374 ? 4.818 5.167 -2.188 1.00 98.38 374 CYS A C 1
ATOM 2813 O O . CYS A 1 374 ? 4.514 3.985 -2.042 1.00 98.38 374 CYS A O 1
ATOM 2815 N N . TYR A 1 375 ? 4.216 6.118 -1.462 1.00 98.81 375 TYR A N 1
ATOM 2816 C CA . TYR A 1 375 ? 3.189 5.857 -0.442 1.00 98.81 375 TYR A CA 1
ATOM 2817 C C . TYR A 1 375 ? 1.765 5.757 -1.021 1.00 98.81 375 TYR A C 1
ATOM 2819 O O . TYR A 1 375 ? 0.879 5.202 -0.369 1.00 98.81 375 TYR A O 1
ATOM 2827 N N . GLY A 1 376 ? 1.531 6.241 -2.250 1.00 98.38 376 GLY A N 1
ATOM 2828 C CA . GLY A 1 376 ? 0.194 6.325 -2.859 1.00 98.38 376 GLY A CA 1
ATOM 2829 C C . GLY A 1 376 ? -0.604 5.014 -2.840 1.00 98.38 376 GLY A C 1
ATOM 2830 O O . GLY A 1 376 ? -1.799 5.026 -2.557 1.00 98.38 376 GLY A O 1
ATOM 2831 N N . GLY A 1 377 ? 0.058 3.870 -3.043 1.00 98.44 377 GLY A N 1
ATOM 2832 C CA . GLY A 1 377 ? -0.580 2.548 -2.974 1.00 98.44 377 GLY A CA 1
ATOM 2833 C C . GLY A 1 377 ? -1.111 2.190 -1.585 1.00 98.44 377 GLY A C 1
ATOM 2834 O O . GLY A 1 377 ? -2.194 1.630 -1.445 1.00 98.44 377 GLY A O 1
ATOM 2835 N N . THR A 1 378 ? -0.380 2.569 -0.537 1.00 98.75 378 THR A N 1
ATOM 2836 C CA . THR A 1 378 ? -0.806 2.366 0.854 1.00 98.75 378 THR A CA 1
ATOM 2837 C C . THR A 1 378 ? -1.942 3.304 1.229 1.00 98.75 378 THR A C 1
ATOM 2839 O O . THR A 1 378 ? -2.882 2.876 1.891 1.00 98.75 378 THR A O 1
ATOM 2842 N N . ALA A 1 379 ? -1.905 4.557 0.767 1.00 98.69 379 ALA A N 1
ATOM 2843 C CA . ALA A 1 379 ? -3.034 5.472 0.923 1.00 98.69 379 ALA A CA 1
ATOM 2844 C C . ALA A 1 379 ? -4.310 4.897 0.281 1.00 98.69 379 ALA A C 1
ATOM 2846 O O . ALA A 1 379 ? -5.356 4.880 0.928 1.00 98.69 379 ALA A O 1
ATOM 2847 N N . ALA A 1 380 ? -4.195 4.353 -0.936 1.00 98.69 380 ALA A N 1
ATOM 2848 C CA . ALA A 1 380 ? -5.300 3.710 -1.638 1.00 98.69 380 ALA A CA 1
ATOM 2849 C C . ALA A 1 380 ? -5.809 2.446 -0.915 1.00 98.69 380 ALA A C 1
ATOM 2851 O O . ALA A 1 380 ? -7.011 2.267 -0.771 1.00 98.69 380 ALA A O 1
ATOM 2852 N N . LEU A 1 381 ? -4.929 1.598 -0.365 1.00 98.69 381 LEU A N 1
ATOM 2853 C CA . LEU A 1 381 ? -5.371 0.453 0.445 1.00 98.69 381 LEU A CA 1
ATOM 2854 C C . LEU A 1 381 ? -6.144 0.877 1.694 1.00 98.69 381 LEU A C 1
ATOM 2856 O O . LEU A 1 381 ? -7.177 0.292 2.012 1.00 98.69 381 LEU A O 1
ATOM 2860 N N . LEU A 1 382 ? -5.642 1.876 2.418 1.00 98.38 382 LEU A N 1
ATOM 2861 C CA . LEU A 1 382 ? -6.272 2.331 3.653 1.00 98.38 382 LEU A CA 1
ATOM 2862 C C . LEU A 1 382 ? -7.635 2.980 3.398 1.00 98.38 382 LEU A C 1
ATOM 2864 O O . LEU A 1 382 ? -8.539 2.805 4.217 1.00 98.38 382 LEU A O 1
ATOM 2868 N N . ALA A 1 383 ? -7.780 3.701 2.286 1.00 98.25 383 ALA A N 1
ATOM 2869 C CA . ALA A 1 383 ? -9.045 4.288 1.867 1.00 98.25 383 ALA A CA 1
ATOM 2870 C C . ALA A 1 383 ? -10.033 3.222 1.362 1.00 98.25 383 ALA A C 1
ATOM 2872 O O . ALA A 1 383 ? -11.176 3.228 1.808 1.00 98.25 383 ALA A O 1
ATOM 2873 N N . ALA A 1 384 ? -9.590 2.243 0.566 1.00 98.50 384 ALA A N 1
ATOM 2874 C CA . ALA A 1 384 ? -10.411 1.097 0.173 1.00 98.50 384 ALA A CA 1
ATOM 2875 C C . ALA A 1 384 ? -10.918 0.298 1.388 1.00 98.50 384 ALA A C 1
ATOM 2877 O O . ALA A 1 384 ? -12.106 0.003 1.486 1.00 98.50 384 ALA A O 1
ATOM 2878 N N . ALA A 1 385 ? -10.044 -0.006 2.354 1.00 97.94 385 ALA A N 1
ATOM 2879 C CA . ALA A 1 385 ? -10.440 -0.684 3.588 1.00 97.94 385 ALA A CA 1
ATOM 2880 C C . ALA A 1 385 ? -11.419 0.160 4.421 1.00 97.94 385 ALA A C 1
ATOM 2882 O O . ALA A 1 385 ? -12.396 -0.369 4.936 1.00 97.94 385 ALA A O 1
ATOM 2883 N N . ALA A 1 386 ? -11.191 1.476 4.519 1.00 97.06 386 ALA A N 1
ATOM 2884 C CA . ALA A 1 386 ? -12.113 2.378 5.207 1.00 97.06 386 ALA A CA 1
ATOM 2885 C C . ALA A 1 386 ? -13.485 2.445 4.522 1.00 97.06 386 ALA A C 1
ATOM 2887 O O . ALA A 1 386 ? -14.487 2.519 5.221 1.00 97.06 386 ALA A O 1
ATOM 2888 N N . TRP A 1 387 ? -13.539 2.395 3.186 1.00 97.50 387 TRP A N 1
ATOM 2889 C CA . TRP A 1 387 ? -14.792 2.339 2.435 1.00 97.50 387 TRP A CA 1
ATOM 2890 C C . TRP A 1 387 ? -15.570 1.057 2.748 1.00 97.50 387 TRP A C 1
ATOM 2892 O O . TRP A 1 387 ? -16.737 1.163 3.115 1.00 97.50 387 TRP A O 1
ATOM 2902 N N . VAL A 1 388 ? -14.916 -0.115 2.718 1.00 97.12 388 VAL A N 1
ATOM 2903 C CA . VAL A 1 388 ? -15.538 -1.410 3.076 1.00 97.12 388 VAL A CA 1
ATOM 2904 C C . VAL A 1 388 ? -16.064 -1.413 4.519 1.00 97.12 388 VAL A C 1
ATOM 2906 O O . VAL A 1 388 ? -17.112 -1.980 4.801 1.00 97.12 388 VAL A O 1
ATOM 2909 N N . GLU A 1 389 ? -15.358 -0.768 5.448 1.00 94.56 389 GLU A N 1
ATOM 2910 C CA . GLU A 1 389 ? -15.769 -0.660 6.858 1.00 94.56 389 GLU A CA 1
ATOM 2911 C C . GLU A 1 389 ? -16.818 0.441 7.113 1.00 94.56 389 GLU A C 1
ATOM 2913 O O . GLU A 1 389 ? -17.316 0.579 8.233 1.00 94.56 389 GLU A O 1
ATOM 2918 N N . SER A 1 390 ? -17.129 1.269 6.113 1.00 91.25 390 SER A N 1
ATOM 2919 C CA . SER A 1 390 ? -18.013 2.422 6.275 1.00 91.25 390 SER A CA 1
ATOM 2920 C C . SER A 1 390 ? -19.488 2.060 6.111 1.00 91.25 390 SER A C 1
ATOM 2922 O O . SER A 1 390 ? -19.852 1.058 5.503 1.00 91.25 390 SER A O 1
ATOM 2924 N N . ARG A 1 391 ? -20.370 2.958 6.566 1.00 86.38 391 ARG A N 1
ATOM 2925 C CA . ARG A 1 391 ? -21.818 2.863 6.304 1.00 86.38 391 ARG A CA 1
ATOM 2926 C C . ARG A 1 391 ? -22.187 3.025 4.824 1.00 86.38 391 ARG A C 1
ATOM 2928 O O . ARG A 1 391 ? -23.312 2.713 4.463 1.00 86.38 391 ARG A O 1
ATOM 2935 N N . ALA A 1 392 ? -21.275 3.549 4.002 1.00 87.56 392 ALA A N 1
ATOM 2936 C CA . ALA A 1 392 ? -21.471 3.691 2.561 1.00 87.56 392 ALA A CA 1
ATOM 2937 C C . ALA A 1 392 ? -21.119 2.407 1.792 1.00 87.56 392 ALA A C 1
ATOM 2939 O O . ALA A 1 392 ? -21.287 2.366 0.576 1.00 87.56 392 ALA A O 1
ATOM 2940 N N . TRP A 1 393 ? -20.624 1.367 2.475 1.00 94.75 393 TRP A N 1
ATOM 2941 C CA . TRP A 1 393 ? -20.325 0.095 1.835 1.00 94.75 393 TRP A CA 1
ATOM 2942 C C . TRP A 1 393 ? -21.601 -0.575 1.320 1.00 94.75 393 TRP A C 1
ATOM 2944 O O . TRP A 1 393 ? -22.582 -0.738 2.041 1.00 94.75 393 TRP A O 1
ATOM 2954 N N . ASP A 1 394 ? -21.558 -1.003 0.066 1.00 89.12 394 ASP A N 1
ATOM 2955 C CA . ASP A 1 394 ? -22.688 -1.568 -0.672 1.00 89.12 394 ASP A CA 1
ATOM 2956 C C . ASP A 1 394 ? -22.607 -3.100 -0.828 1.00 89.12 394 ASP A C 1
ATOM 2958 O O . ASP A 1 394 ? -23.333 -3.696 -1.625 1.00 89.12 394 ASP A O 1
ATOM 2962 N N . GLY A 1 395 ? -21.697 -3.749 -0.094 1.00 92.19 395 GLY A N 1
ATOM 2963 C CA . GLY A 1 395 ? -21.461 -5.194 -0.154 1.00 92.19 395 GLY A CA 1
ATOM 2964 C C . GLY A 1 395 ? -20.501 -5.648 -1.261 1.00 92.19 395 GLY A C 1
ATOM 2965 O O . GLY A 1 395 ? -20.106 -6.816 -1.275 1.00 92.19 395 GLY A O 1
ATOM 2966 N N . ARG A 1 396 ? -20.095 -4.762 -2.182 1.00 96.94 396 ARG A N 1
ATOM 2967 C CA . ARG A 1 396 ? -19.162 -5.087 -3.273 1.00 96.94 396 ARG A CA 1
ATOM 2968 C C . ARG A 1 396 ? -17.703 -5.040 -2.815 1.00 96.94 396 ARG A C 1
ATOM 2970 O O . ARG A 1 396 ? -17.361 -4.543 -1.744 1.00 96.94 396 ARG A O 1
ATOM 2977 N N . LEU A 1 397 ? -16.817 -5.582 -3.642 1.00 98.31 397 LEU A N 1
ATOM 2978 C CA . LEU A 1 397 ? -15.378 -5.613 -3.399 1.00 98.31 397 LEU A CA 1
ATOM 2979 C C . LEU A 1 397 ? -14.730 -4.281 -3.779 1.00 98.31 397 LEU A C 1
ATOM 2981 O O . LEU A 1 397 ? -15.161 -3.596 -4.711 1.00 98.31 397 LEU A O 1
ATOM 2985 N N . ALA A 1 398 ? -13.643 -3.953 -3.089 1.00 98.75 398 ALA A N 1
ATOM 2986 C CA . ALA A 1 398 ? -12.765 -2.859 -3.461 1.00 98.75 398 ALA A CA 1
ATOM 2987 C C . ALA A 1 398 ? -11.518 -3.394 -4.179 1.00 98.75 398 ALA A C 1
ATOM 2989 O O . ALA A 1 398 ? -11.032 -4.488 -3.890 1.00 98.75 398 ALA A O 1
ATOM 2990 N N . VAL A 1 399 ? -10.978 -2.624 -5.118 1.00 98.88 399 VAL A N 1
ATOM 2991 C CA . VAL A 1 399 ? -9.734 -2.945 -5.821 1.00 98.88 399 VAL A CA 1
ATOM 2992 C C . VAL A 1 399 ? -8.775 -1.772 -5.718 1.00 98.88 399 VAL A C 1
ATOM 2994 O O . VAL A 1 399 ? -9.142 -0.623 -5.954 1.00 98.88 399 VAL A O 1
ATOM 2997 N N . VAL A 1 400 ? -7.524 -2.075 -5.391 1.00 98.94 400 VAL A N 1
ATOM 2998 C CA . VAL A 1 400 ? -6.432 -1.104 -5.332 1.00 98.94 400 VAL A CA 1
ATOM 2999 C C . VAL A 1 400 ? -5.421 -1.449 -6.408 1.00 98.94 400 VAL A C 1
ATOM 3001 O O . VAL A 1 400 ? -4.923 -2.570 -6.425 1.00 98.94 400 VAL A O 1
ATOM 3004 N N . VAL A 1 401 ? -5.081 -0.504 -7.280 1.00 98.94 401 VAL A N 1
ATOM 3005 C CA . VAL A 1 401 ? -4.053 -0.691 -8.313 1.00 98.94 401 VAL A CA 1
ATOM 3006 C C . VAL A 1 401 ? -2.882 0.241 -8.041 1.00 98.94 401 VAL A C 1
ATOM 3008 O O . VAL A 1 401 ? -3.042 1.450 -7.979 1.00 98.94 401 VAL A O 1
ATOM 3011 N N . CYS A 1 402 ? -1.689 -0.312 -7.889 1.00 98.81 402 CYS A N 1
ATOM 3012 C CA . CYS A 1 402 ? -0.436 0.427 -7.801 1.00 98.81 402 CYS A CA 1
ATOM 3013 C C . CYS A 1 402 ? 0.295 0.269 -9.131 1.00 98.81 402 CYS A C 1
ATOM 3015 O O . CYS A 1 402 ? 0.460 -0.868 -9.561 1.00 98.81 402 CYS A O 1
ATOM 3017 N N . SER A 1 403 ? 0.722 1.340 -9.800 1.00 98.62 403 SER A N 1
ATOM 3018 C CA . SER A 1 403 ? 1.398 1.217 -11.103 1.00 98.62 403 SER A CA 1
ATOM 3019 C C . SER A 1 403 ? 2.385 2.347 -11.335 1.00 98.62 403 SER A C 1
ATOM 3021 O O . SER A 1 403 ? 2.004 3.518 -11.310 1.00 98.62 403 SER A O 1
ATOM 3023 N N . ASP A 1 404 ? 3.652 2.006 -11.571 1.00 98.56 404 ASP A N 1
ATOM 3024 C CA . ASP A 1 404 ? 4.718 2.993 -11.691 1.00 98.56 404 ASP A CA 1
ATOM 3025 C C . ASP A 1 404 ? 5.862 2.566 -12.610 1.00 98.56 404 ASP A C 1
ATOM 3027 O O . ASP A 1 404 ? 6.209 1.387 -12.728 1.00 98.56 404 ASP A O 1
ATOM 3031 N N . ILE A 1 405 ? 6.501 3.579 -13.201 1.00 97.12 405 ILE A N 1
ATOM 3032 C CA . ILE A 1 405 ? 7.780 3.466 -13.903 1.00 97.12 405 ILE A CA 1
ATOM 3033 C C . ILE A 1 405 ? 8.779 4.362 -13.169 1.00 97.12 405 ILE A C 1
ATOM 3035 O O . ILE A 1 405 ? 8.753 5.589 -13.289 1.00 97.12 405 ILE A O 1
ATOM 3039 N N . AL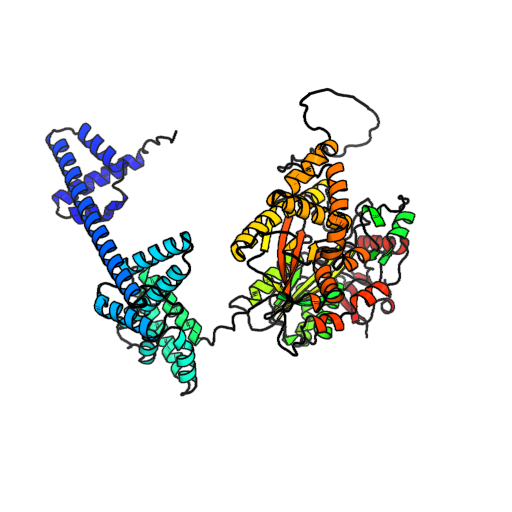A A 1 406 ? 9.671 3.742 -12.401 1.00 95.75 406 ALA A N 1
ATOM 3040 C CA . ALA A 1 406 ? 10.753 4.425 -11.717 1.00 95.75 406 ALA A CA 1
ATOM 3041 C C . ALA A 1 406 ? 11.928 4.614 -12.666 1.00 95.75 406 ALA A C 1
ATOM 3043 O O . ALA A 1 406 ? 12.606 3.652 -13.018 1.00 95.75 406 ALA A O 1
ATOM 3044 N N . LEU A 1 407 ? 12.189 5.860 -13.062 1.00 92.44 407 LEU A N 1
ATOM 3045 C CA . LEU A 1 407 ? 13.252 6.189 -14.003 1.00 92.44 407 LEU A CA 1
ATOM 3046 C C . LEU A 1 407 ? 14.080 7.377 -13.509 1.00 92.44 407 LEU A C 1
ATOM 3048 O O . LEU A 1 407 ? 13.534 8.419 -13.142 1.00 92.44 407 LEU A O 1
ATOM 3052 N N . TYR A 1 408 ? 15.404 7.224 -13.550 1.00 91.69 408 TYR A N 1
ATOM 3053 C CA . TYR A 1 408 ? 16.364 8.213 -13.062 1.00 91.69 408 TYR A CA 1
ATOM 3054 C C . TYR A 1 408 ? 17.339 8.675 -14.153 1.00 91.69 408 TYR A C 1
ATOM 3056 O O . TYR A 1 408 ? 17.695 7.927 -15.073 1.00 91.69 408 TYR A O 1
ATOM 3064 N N . ALA A 1 409 ? 17.811 9.914 -13.999 1.00 89.75 409 ALA A N 1
ATOM 3065 C CA . ALA A 1 409 ? 18.833 10.526 -14.842 1.00 89.75 409 ALA A CA 1
ATOM 3066 C C . ALA A 1 409 ? 20.135 9.692 -14.873 1.00 89.75 409 ALA A C 1
ATOM 3068 O O . ALA A 1 409 ? 20.358 8.868 -13.976 1.00 89.75 409 ALA A O 1
ATOM 3069 N N . PRO A 1 410 ? 21.015 9.884 -15.879 1.00 89.88 410 PRO A N 1
ATOM 3070 C CA . PRO A 1 410 ? 22.344 9.277 -15.863 1.00 89.88 410 PRO A CA 1
ATOM 3071 C C . PRO A 1 410 ? 23.064 9.577 -14.544 1.00 89.88 410 PRO A C 1
ATOM 3073 O O . PRO A 1 410 ? 23.133 10.729 -14.122 1.00 89.88 410 PRO A O 1
ATOM 3076 N N . GLY A 1 411 ? 23.587 8.541 -13.887 1.00 88.56 411 GLY A N 1
ATOM 3077 C CA . GLY A 1 411 ? 24.250 8.682 -12.594 1.00 88.56 411 GLY A CA 1
ATOM 3078 C C . GLY A 1 411 ? 23.968 7.524 -11.633 1.00 88.56 411 GLY A C 1
ATOM 3079 O O . GLY A 1 411 ? 23.385 6.510 -12.024 1.00 88.56 411 GLY A O 1
ATOM 3080 N N . PRO A 1 412 ? 24.363 7.663 -10.355 1.00 86.00 412 PRO A N 1
ATOM 3081 C CA . PRO A 1 412 ? 24.362 6.569 -9.381 1.00 86.00 412 PRO A CA 1
ATOM 3082 C C . PRO A 1 412 ? 22.967 6.050 -8.998 1.00 86.00 412 PRO A C 1
ATOM 3084 O O . PRO A 1 412 ? 22.873 4.959 -8.444 1.00 86.00 412 PRO A O 1
ATOM 3087 N N . ALA A 1 413 ? 21.899 6.797 -9.294 1.00 89.19 413 ALA A N 1
ATOM 3088 C CA . ALA A 1 413 ? 20.515 6.382 -9.051 1.00 89.19 413 ALA A CA 1
ATOM 3089 C C . ALA A 1 413 ? 19.904 5.576 -10.215 1.00 89.19 413 ALA A C 1
ATOM 3091 O O . ALA A 1 413 ? 18.913 4.876 -10.032 1.00 89.19 413 ALA A O 1
ATOM 3092 N N . ARG A 1 414 ? 20.482 5.616 -11.425 1.00 93.50 414 ARG A N 1
ATOM 3093 C CA . ARG A 1 414 ? 19.952 4.866 -12.579 1.00 93.50 414 ARG A CA 1
ATOM 3094 C C . ARG A 1 414 ? 19.814 3.356 -12.324 1.00 93.50 414 ARG A C 1
ATOM 3096 O O . ARG A 1 414 ? 18.759 2.822 -12.670 1.00 93.50 414 ARG A O 1
ATOM 3103 N N . PRO A 1 415 ? 20.771 2.671 -11.670 1.00 95.56 415 PRO A N 1
ATOM 3104 C CA . PRO A 1 415 ? 20.654 1.243 -11.363 1.00 95.56 415 PRO A CA 1
ATOM 3105 C C . PRO A 1 415 ? 19.557 0.896 -10.343 1.00 95.56 415 PRO A C 1
ATOM 3107 O O . PRO A 1 415 ? 19.287 -0.283 -10.132 1.00 95.56 415 PRO A O 1
ATOM 3110 N N . THR A 1 416 ? 18.911 1.883 -9.707 1.00 95.56 416 THR A N 1
ATOM 3111 C CA . THR A 1 416 ? 17.743 1.677 -8.831 1.00 95.56 416 THR A CA 1
ATOM 3112 C C . THR A 1 416 ? 16.414 1.956 -9.538 1.00 95.56 416 THR A C 1
ATOM 3114 O O . THR A 1 416 ? 15.386 2.054 -8.875 1.00 95.56 416 THR A O 1
ATOM 3117 N N . SER A 1 417 ? 16.416 2.114 -10.867 1.00 96.38 417 SER A N 1
ATOM 3118 C CA . SER A 1 417 ? 15.187 2.195 -11.672 1.00 96.38 417 SER A CA 1
ATOM 3119 C C . SER A 1 417 ? 14.403 0.874 -11.607 1.00 96.38 417 SER A C 1
ATOM 3121 O O . SER A 1 417 ? 14.874 -0.126 -11.058 1.00 96.38 417 SER A O 1
ATOM 3123 N N . GLY A 1 418 ? 13.199 0.865 -12.163 1.00 97.50 418 GLY A N 1
ATOM 3124 C CA . GLY A 1 418 ? 12.354 -0.319 -12.240 1.00 97.50 418 GLY A CA 1
ATOM 3125 C C . GLY A 1 418 ? 10.972 0.018 -12.784 1.00 97.50 418 GLY A C 1
ATOM 3126 O O . GLY A 1 418 ? 10.623 1.184 -12.967 1.00 97.50 418 GLY A O 1
ATOM 3127 N N . ALA A 1 419 ? 10.173 -1.005 -13.055 1.00 97.94 419 ALA A N 1
ATOM 3128 C CA . ALA A 1 419 ? 8.800 -0.832 -13.506 1.00 97.94 419 ALA A CA 1
ATOM 3129 C C . ALA A 1 419 ? 7.951 -2.030 -13.093 1.00 97.94 419 ALA A C 1
ATOM 3131 O O . ALA A 1 419 ? 8.411 -3.178 -13.133 1.00 97.94 419 ALA A O 1
ATOM 3132 N N . GLY A 1 420 ? 6.712 -1.753 -12.707 1.00 98.25 420 GLY A N 1
ATOM 3133 C CA . GLY A 1 420 ? 5.747 -2.783 -12.367 1.00 98.25 420 GLY A CA 1
ATOM 3134 C C . GLY A 1 420 ? 4.450 -2.215 -11.816 1.00 98.25 420 GLY A C 1
ATOM 3135 O O . GLY A 1 420 ? 4.338 -1.027 -11.507 1.00 98.25 420 GLY A O 1
ATOM 3136 N N . ALA A 1 421 ? 3.472 -3.100 -11.689 1.00 98.75 421 ALA A N 1
ATOM 3137 C CA . ALA A 1 421 ? 2.172 -2.805 -11.129 1.00 98.75 421 ALA A CA 1
ATOM 3138 C C . ALA A 1 421 ? 1.695 -3.945 -10.223 1.00 98.75 421 ALA A C 1
ATOM 3140 O O . ALA A 1 421 ? 2.064 -5.103 -10.409 1.00 98.75 421 ALA A O 1
ATOM 3141 N N . VAL A 1 422 ? 0.868 -3.620 -9.238 1.00 98.88 422 VAL A N 1
ATOM 3142 C CA . VAL A 1 422 ? 0.230 -4.577 -8.330 1.00 98.88 422 VAL A CA 1
ATOM 3143 C C . VAL A 1 422 ? -1.245 -4.238 -8.226 1.00 98.88 422 VAL A C 1
ATOM 3145 O O . VAL A 1 422 ? -1.585 -3.070 -8.068 1.00 98.88 422 VAL A O 1
ATOM 3148 N N . ALA A 1 423 ? -2.114 -5.241 -8.280 1.00 98.88 423 ALA A N 1
ATOM 3149 C CA . ALA A 1 423 ? -3.522 -5.085 -7.944 1.00 98.88 423 ALA A CA 1
ATOM 3150 C C . ALA A 1 423 ? -3.839 -5.877 -6.674 1.00 98.88 423 ALA A C 1
ATOM 3152 O O . ALA A 1 423 ? -3.451 -7.038 -6.559 1.00 98.88 423 ALA A O 1
ATOM 3153 N N . LEU A 1 424 ? -4.539 -5.254 -5.730 1.00 98.88 424 LEU A N 1
ATOM 3154 C CA . LEU A 1 424 ? -5.004 -5.869 -4.491 1.00 98.88 424 LEU A CA 1
ATOM 3155 C C . LEU A 1 424 ? -6.529 -5.899 -4.511 1.00 98.88 424 LEU A C 1
ATOM 3157 O O . LEU A 1 424 ? -7.166 -4.862 -4.692 1.00 98.88 424 LEU A O 1
ATOM 3161 N N . LEU A 1 425 ? -7.106 -7.077 -4.304 1.00 98.81 425 LEU A N 1
ATOM 3162 C CA . LEU A 1 425 ? -8.533 -7.239 -4.056 1.00 98.81 425 LEU A CA 1
ATOM 3163 C C . LEU A 1 425 ? -8.785 -7.089 -2.557 1.00 98.81 425 LEU A C 1
ATOM 3165 O O . LEU A 1 425 ? -8.132 -7.766 -1.763 1.00 98.81 425 LEU A O 1
ATOM 3169 N N . VAL A 1 426 ? -9.719 -6.228 -2.172 1.00 98.81 426 VAL A N 1
ATOM 3170 C CA . VAL A 1 426 ? -9.993 -5.853 -0.783 1.00 98.81 426 VAL A CA 1
ATOM 3171 C C . VAL A 1 426 ? -11.458 -6.122 -0.454 1.00 98.81 426 VAL A C 1
ATOM 3173 O O . VAL A 1 426 ? -12.351 -5.800 -1.237 1.00 98.81 426 VAL A O 1
ATOM 3176 N N . GLY A 1 427 ? -11.710 -6.716 0.708 1.00 98.06 427 GLY A N 1
ATOM 3177 C CA . GLY A 1 427 ? -13.061 -7.022 1.170 1.00 98.06 427 GLY A CA 1
ATOM 3178 C C . GLY A 1 427 ? -13.084 -7.619 2.579 1.00 98.06 427 GLY A C 1
ATOM 3179 O O . GLY A 1 427 ? -12.022 -7.739 3.202 1.00 98.06 427 GLY A O 1
ATOM 3180 N N . PRO A 1 428 ? -14.279 -7.963 3.090 1.00 96.19 428 PRO A N 1
ATOM 3181 C CA . PRO A 1 428 ? -14.452 -8.607 4.391 1.00 96.19 428 PRO A CA 1
ATOM 3182 C C . PRO A 1 428 ? -13.907 -10.039 4.387 1.00 96.19 428 PRO A C 1
ATOM 3184 O O . PRO A 1 428 ? -13.678 -10.631 3.332 1.00 96.19 428 PRO A O 1
ATOM 3187 N N . ASP A 1 429 ? -13.715 -10.598 5.582 1.00 95.44 429 ASP A N 1
ATOM 3188 C CA . ASP A 1 429 ? -13.259 -11.977 5.789 1.00 95.44 429 ASP A CA 1
ATOM 3189 C C . ASP A 1 429 ? -11.994 -12.339 5.012 1.00 95.44 429 ASP A C 1
ATOM 3191 O O . ASP A 1 429 ? -11.817 -13.453 4.507 1.00 95.44 429 ASP A O 1
ATOM 3195 N N . ALA A 1 430 ? -11.076 -11.377 4.949 1.00 97.88 430 ALA A N 1
ATOM 3196 C CA . ALA A 1 430 ? -9.858 -11.535 4.194 1.00 97.88 430 ALA A CA 1
ATOM 3197 C C . ALA A 1 430 ? -8.932 -12.597 4.824 1.00 97.88 430 ALA A C 1
ATOM 3199 O O . ALA A 1 430 ? -8.777 -12.644 6.053 1.00 97.88 430 ALA A O 1
ATOM 3200 N N . PRO A 1 431 ? -8.251 -13.414 3.994 1.00 97.81 431 PRO A N 1
ATOM 3201 C CA . PRO A 1 431 ? -7.175 -14.301 4.430 1.00 97.81 431 PRO A CA 1
ATOM 3202 C C . PRO A 1 431 ? -5.975 -13.521 4.978 1.00 97.81 431 PRO A C 1
ATOM 3204 O O . PRO A 1 431 ? -5.234 -14.054 5.795 1.00 97.81 431 PRO A O 1
ATOM 3207 N N . LEU A 1 432 ? -5.774 -12.274 4.542 1.00 98.31 432 LEU A N 1
ATOM 3208 C CA . LEU A 1 432 ? -4.804 -11.329 5.092 1.00 98.31 432 LEU A CA 1
ATOM 3209 C C . LEU A 1 432 ? -5.555 -10.094 5.605 1.00 98.31 432 LEU A C 1
ATOM 3211 O O . LEU A 1 432 ? -5.696 -9.099 4.893 1.00 98.31 432 LEU A O 1
ATOM 3215 N N . ALA A 1 433 ? -6.061 -10.171 6.833 1.00 98.19 433 ALA A N 1
ATOM 3216 C CA . ALA A 1 433 ? -6.846 -9.103 7.449 1.00 98.19 433 ALA A CA 1
ATOM 3217 C C . ALA A 1 433 ? -5.948 -7.960 7.945 1.00 98.19 433 ALA A C 1
ATOM 3219 O O . ALA A 1 433 ? -4.892 -8.209 8.527 1.00 98.19 433 ALA A O 1
ATOM 3220 N N . LEU A 1 434 ? -6.373 -6.709 7.756 1.00 98.06 434 LEU A N 1
ATOM 3221 C CA . LEU A 1 434 ? -5.696 -5.541 8.316 1.00 98.06 434 LEU A CA 1
ATOM 3222 C C . LEU A 1 434 ? -5.943 -5.466 9.823 1.00 98.06 434 LEU A C 1
ATOM 3224 O O . LEU A 1 434 ? -7.077 -5.371 10.288 1.00 98.06 434 LEU A O 1
ATOM 3228 N N . GLU A 1 435 ? -4.875 -5.425 10.612 1.00 95.88 435 GLU A N 1
ATOM 3229 C CA . GLU A 1 435 ? -4.987 -5.183 12.048 1.00 95.88 435 GLU A CA 1
ATOM 3230 C C . GLU A 1 435 ? -5.095 -3.674 12.291 1.00 95.88 435 GLU A C 1
ATOM 3232 O O . GLU A 1 435 ? -4.110 -3.015 12.609 1.00 95.88 435 GLU A O 1
ATOM 3237 N N . ARG A 1 436 ? -6.297 -3.097 12.136 1.00 87.25 436 ARG A N 1
ATOM 3238 C CA . ARG A 1 436 ? -6.531 -1.633 12.171 1.00 87.25 436 ARG A CA 1
ATOM 3239 C C . ARG A 1 436 ? -6.011 -0.936 13.434 1.00 87.25 436 ARG A C 1
ATOM 3241 O O . ARG A 1 436 ? -5.595 0.220 13.382 1.00 87.25 436 ARG A O 1
ATOM 3248 N N . ARG A 1 437 ? -5.985 -1.642 14.570 1.00 89.31 437 ARG A N 1
ATOM 3249 C CA . ARG A 1 437 ? -5.411 -1.141 15.835 1.00 89.31 437 ARG A CA 1
ATOM 3250 C C . ARG A 1 437 ? -3.873 -1.100 15.819 1.00 89.31 437 ARG A C 1
ATOM 3252 O O . ARG A 1 437 ? -3.284 -0.331 16.573 1.00 89.31 437 ARG A O 1
ATOM 3259 N N . LEU A 1 438 ? -3.235 -1.881 14.948 1.00 94.75 438 LEU A N 1
ATOM 3260 C CA . LEU A 1 438 ? -1.787 -2.041 14.773 1.00 94.75 438 LEU A CA 1
ATOM 3261 C C . LEU A 1 438 ? -1.314 -1.373 13.477 1.00 94.75 438 LEU A C 1
ATOM 3263 O O . LEU A 1 438 ? -0.742 -1.988 12.580 1.00 94.75 438 LEU A O 1
ATOM 3267 N N . GLN A 1 439 ? -1.564 -0.075 13.390 1.00 95.06 439 GLN A N 1
ATOM 3268 C CA . GLN A 1 439 ? -1.097 0.788 12.316 1.00 95.06 439 GLN A CA 1
ATOM 3269 C C . GLN A 1 439 ? -0.491 2.029 12.953 1.00 95.06 439 GLN A C 1
ATOM 3271 O O . GLN A 1 439 ? -1.062 2.540 13.906 1.00 95.06 439 GLN A O 1
ATOM 3276 N N . ALA A 1 440 ? 0.619 2.553 12.451 1.00 97.06 440 ALA A N 1
ATOM 3277 C CA . ALA A 1 440 ? 1.220 3.792 12.922 1.00 97.06 440 ALA A CA 1
ATOM 3278 C C . ALA A 1 440 ? 1.834 4.562 11.757 1.00 97.06 440 ALA A C 1
ATOM 3280 O O . ALA A 1 440 ? 2.617 4.011 10.989 1.00 97.06 440 ALA A O 1
ATOM 3281 N N . SER A 1 441 ? 1.494 5.845 11.649 1.00 97.88 441 SER A N 1
ATOM 3282 C CA . SER A 1 441 ? 1.951 6.700 10.554 1.00 97.88 441 SER A CA 1
ATOM 3283 C C . SER A 1 441 ? 2.850 7.826 11.049 1.00 97.88 441 SER A C 1
ATOM 3285 O O . SER A 1 441 ? 2.719 8.296 12.185 1.00 97.88 441 SER A O 1
ATOM 3287 N N . HIS A 1 442 ? 3.718 8.301 10.164 1.00 97.19 442 HIS A N 1
ATOM 3288 C CA . HIS A 1 442 ? 4.460 9.542 10.307 1.00 97.19 442 HIS A CA 1
ATOM 3289 C C . HIS A 1 442 ? 4.492 10.270 8.961 1.00 97.19 442 HIS A C 1
ATOM 3291 O O . HIS A 1 442 ? 4.802 9.681 7.929 1.00 97.19 442 HIS A O 1
ATOM 3297 N N . MET A 1 443 ? 4.143 11.550 8.985 1.00 97.25 443 MET A N 1
ATOM 3298 C CA . MET A 1 443 ? 4.143 12.432 7.824 1.00 97.25 443 MET A CA 1
ATOM 3299 C C . MET A 1 443 ? 4.826 13.730 8.239 1.00 97.25 443 MET A C 1
ATOM 3301 O O . MET A 1 443 ? 4.620 14.200 9.361 1.00 97.25 443 MET A O 1
ATOM 3305 N N . ALA A 1 444 ? 5.649 14.280 7.357 1.00 93.69 444 ALA A N 1
ATOM 3306 C CA . ALA A 1 444 ? 6.368 15.526 7.584 1.00 93.69 444 ALA A CA 1
ATOM 3307 C C . ALA A 1 444 ? 6.664 16.196 6.241 1.00 93.69 444 ALA A C 1
ATOM 3309 O O . ALA A 1 444 ? 6.562 15.558 5.202 1.00 93.69 444 ALA A O 1
ATOM 3310 N N . HIS A 1 445 ? 7.037 17.472 6.260 1.00 94.81 445 HIS A N 1
ATOM 3311 C CA . HIS A 1 445 ? 7.504 18.167 5.065 1.00 94.81 445 HIS A CA 1
ATOM 3312 C C . HIS A 1 445 ? 9.016 17.965 4.890 1.00 94.81 445 HIS A C 1
ATOM 3314 O O . HIS A 1 445 ? 9.779 18.280 5.803 1.00 94.81 445 HIS A O 1
ATOM 3320 N N . ALA A 1 446 ? 9.449 17.463 3.733 1.00 91.88 446 ALA A N 1
ATOM 3321 C CA . ALA A 1 446 ? 10.855 17.323 3.363 1.00 91.88 446 ALA A CA 1
ATOM 3322 C C . ALA A 1 446 ? 11.051 17.385 1.836 1.00 91.88 446 ALA A C 1
ATOM 3324 O O . ALA A 1 446 ? 10.131 17.119 1.065 1.00 91.88 446 ALA A O 1
ATOM 3325 N N . TYR A 1 447 ? 12.273 17.710 1.409 1.00 94.56 447 TYR A N 1
ATOM 3326 C CA . TYR A 1 447 ? 12.697 17.751 0.001 1.00 94.56 447 TYR A CA 1
ATOM 3327 C C . TYR A 1 447 ? 13.761 16.684 -0.295 1.00 94.56 447 TYR A C 1
ATOM 3329 O O . TYR A 1 447 ? 14.767 16.946 -0.947 1.00 94.56 447 TYR A O 1
ATOM 3337 N N . ASP A 1 448 ? 13.554 15.473 0.213 1.00 93.31 448 ASP A N 1
ATOM 3338 C CA . ASP A 1 448 ? 14.479 14.352 0.054 1.00 93.31 448 ASP A CA 1
ATOM 3339 C C . ASP A 1 448 ? 14.412 13.725 -1.352 1.00 93.31 448 ASP A C 1
ATOM 3341 O O . ASP A 1 448 ? 15.435 13.426 -1.969 1.00 93.31 448 ASP A O 1
ATOM 3345 N N . PHE A 1 449 ? 13.202 13.594 -1.897 1.00 95.31 449 PHE A N 1
ATOM 3346 C CA . PHE A 1 449 ? 12.937 13.238 -3.289 1.00 95.31 449 PHE A CA 1
ATOM 3347 C C . PHE A 1 449 ? 11.600 13.846 -3.709 1.00 95.31 449 PHE A C 1
ATOM 3349 O O . PHE A 1 449 ? 10.601 13.721 -3.000 1.00 95.31 449 PHE A O 1
ATOM 3356 N N . TYR A 1 450 ? 11.571 14.504 -4.867 1.00 95.12 450 TYR A N 1
ATOM 3357 C CA . TYR A 1 450 ? 10.365 15.144 -5.389 1.00 95.12 450 TYR A CA 1
ATOM 3358 C C . TYR A 1 450 ? 10.445 15.358 -6.906 1.00 95.12 450 TYR A C 1
ATOM 3360 O O . TYR A 1 450 ? 11.523 15.405 -7.496 1.00 95.12 450 TYR A O 1
ATOM 3368 N N . LYS A 1 451 ? 9.285 15.502 -7.556 1.00 93.31 451 LYS A N 1
ATOM 3369 C CA . LYS A 1 451 ? 9.161 15.760 -9.001 1.00 93.31 451 LYS A CA 1
ATOM 3370 C C . LYS A 1 451 ? 8.524 17.140 -9.219 1.00 93.31 451 LYS A C 1
ATOM 3372 O O . LYS A 1 451 ? 7.312 17.222 -9.385 1.00 93.31 451 LYS A O 1
ATOM 3377 N N . PRO A 1 452 ? 9.306 18.237 -9.191 1.00 89.50 452 PRO A N 1
ATOM 3378 C CA . PRO A 1 452 ? 8.759 19.586 -9.379 1.00 89.50 452 PRO A CA 1
ATOM 3379 C C . PRO A 1 452 ? 8.381 19.865 -10.842 1.00 89.50 452 PRO A C 1
ATOM 3381 O O . PRO A 1 452 ? 7.684 20.830 -11.137 1.00 89.50 452 PRO A O 1
ATOM 3384 N N . THR A 1 453 ? 8.862 19.032 -11.767 1.00 84.38 453 THR A N 1
ATOM 3385 C CA . THR A 1 453 ? 8.567 19.094 -13.199 1.00 84.38 453 THR A CA 1
ATOM 3386 C C . THR A 1 453 ? 8.217 17.700 -13.707 1.00 84.38 453 THR A C 1
ATOM 3388 O O . THR A 1 453 ? 8.400 16.705 -13.006 1.00 84.38 453 THR A O 1
ATOM 3391 N N . THR A 1 454 ? 7.771 17.608 -14.959 1.00 73.81 454 THR A N 1
ATOM 3392 C CA . THR A 1 454 ? 7.486 16.330 -15.625 1.00 73.81 454 THR A CA 1
ATOM 3393 C C . THR A 1 454 ? 8.741 15.500 -15.914 1.00 73.81 454 THR A C 1
ATOM 3395 O O . THR A 1 454 ? 8.599 14.402 -16.437 1.00 73.81 454 THR A O 1
ATOM 3398 N N . GLY A 1 455 ? 9.949 16.000 -15.610 1.00 78.81 455 GLY A N 1
ATOM 3399 C CA . GLY A 1 455 ? 11.260 15.392 -15.862 1.00 78.81 455 GLY A CA 1
ATOM 3400 C C . GLY A 1 455 ? 11.671 14.282 -14.884 1.00 78.81 455 GLY A C 1
ATOM 3401 O O . GLY A 1 455 ? 10.846 13.564 -14.318 1.00 78.81 455 GLY A O 1
ATOM 3402 N N . TYR A 1 456 ? 12.981 14.084 -14.736 1.00 89.31 456 TYR A N 1
ATOM 3403 C CA . TYR A 1 456 ? 13.520 13.224 -13.683 1.00 89.31 456 TYR A CA 1
ATOM 3404 C C . TYR A 1 456 ? 13.232 13.809 -12.298 1.00 89.31 456 TYR A C 1
ATOM 3406 O O . TYR A 1 456 ? 13.153 15.032 -12.161 1.00 89.31 456 TYR A O 1
ATOM 3414 N N . PRO A 1 457 ? 13.096 12.963 -11.264 1.00 91.56 457 PRO A N 1
ATOM 3415 C CA . PRO A 1 457 ? 12.977 13.462 -9.906 1.00 91.56 457 PRO A CA 1
ATOM 3416 C C . PRO A 1 457 ? 14.248 14.208 -9.486 1.00 91.56 457 PRO A C 1
ATOM 3418 O O . PRO A 1 457 ? 15.363 13.809 -9.833 1.00 91.56 457 PRO A O 1
ATOM 3421 N N . ALA A 1 458 ? 14.071 15.263 -8.696 1.00 91.19 458 ALA A N 1
ATOM 3422 C CA . ALA A 1 458 ? 15.135 15.833 -7.887 1.00 91.19 458 ALA A CA 1
ATOM 3423 C C . ALA A 1 458 ? 15.331 14.930 -6.664 1.00 91.19 458 ALA A C 1
ATOM 3425 O O . ALA A 1 458 ? 14.359 14.593 -5.986 1.00 91.19 458 ALA A O 1
ATOM 3426 N N . VAL A 1 459 ? 16.571 14.507 -6.412 1.00 90.44 459 VAL A N 1
ATOM 3427 C CA . VAL A 1 459 ? 16.892 13.528 -5.366 1.00 90.44 459 VAL A CA 1
ATOM 3428 C C . VAL A 1 459 ? 18.099 13.992 -4.565 1.00 90.44 459 VAL A C 1
ATOM 3430 O O . VAL A 1 459 ? 19.185 14.153 -5.121 1.00 90.44 459 VAL A O 1
ATOM 3433 N N . ASP A 1 460 ? 17.923 14.124 -3.254 1.00 90.88 460 ASP A N 1
ATOM 3434 C CA . ASP A 1 460 ? 19.011 14.183 -2.284 1.00 90.88 460 ASP A CA 1
ATOM 3435 C C . ASP A 1 460 ? 19.168 12.784 -1.670 1.00 90.88 460 ASP A C 1
ATOM 3437 O O . ASP A 1 460 ? 18.431 12.376 -0.772 1.00 90.88 460 ASP A O 1
ATOM 3441 N N . GLY A 1 461 ? 20.100 11.998 -2.219 1.00 88.44 461 GLY A N 1
ATOM 3442 C CA . GLY A 1 461 ? 20.301 10.597 -1.832 1.00 88.44 461 GLY A CA 1
ATOM 3443 C C . GLY A 1 461 ? 20.569 10.404 -0.331 1.00 88.44 461 GLY A C 1
ATOM 3444 O O . GLY A 1 461 ? 19.870 9.605 0.300 1.00 88.44 461 GLY A O 1
ATOM 3445 N N . PRO A 1 462 ? 21.551 11.110 0.266 1.00 89.25 462 PRO A N 1
ATOM 3446 C CA . PRO A 1 462 ? 21.782 11.079 1.709 1.00 89.25 462 PRO A CA 1
ATOM 3447 C C . PRO A 1 462 ? 20.546 11.448 2.537 1.00 89.25 462 PRO A C 1
ATOM 3449 O O . PRO A 1 462 ? 20.236 10.740 3.501 1.00 89.25 462 PRO A O 1
ATOM 3452 N N . LEU A 1 463 ? 19.815 12.502 2.154 1.00 89.12 463 LEU A N 1
ATOM 3453 C CA . LEU A 1 463 ? 18.607 12.918 2.866 1.00 89.12 463 LEU A CA 1
ATOM 3454 C C . LEU A 1 463 ? 17.468 11.894 2.729 1.00 89.12 463 LEU A C 1
ATOM 3456 O O . LEU A 1 463 ? 16.778 11.618 3.705 1.00 89.12 463 LEU A O 1
ATOM 3460 N N . SER A 1 464 ? 17.303 11.265 1.566 1.00 91.88 464 SER A N 1
ATOM 3461 C CA . SER A 1 464 ? 16.291 10.223 1.338 1.00 91.88 464 SER A CA 1
ATOM 3462 C C . SER A 1 464 ? 16.515 8.998 2.226 1.00 91.88 464 SER A C 1
ATOM 3464 O O . SER A 1 464 ? 15.588 8.532 2.892 1.00 91.88 464 SER A O 1
ATOM 3466 N N . VAL A 1 465 ? 17.759 8.517 2.333 1.00 92.31 465 VAL A N 1
ATOM 3467 C CA . VAL A 1 465 ? 18.099 7.407 3.244 1.00 92.31 465 VAL A CA 1
ATOM 3468 C C . VAL A 1 465 ? 17.847 7.798 4.702 1.00 92.31 465 VAL A C 1
ATOM 3470 O O . VAL A 1 465 ? 17.329 6.990 5.477 1.00 92.31 465 VAL A O 1
ATOM 3473 N N . TYR A 1 466 ? 18.185 9.036 5.070 1.00 89.88 466 TYR A N 1
ATOM 3474 C CA . TYR A 1 466 ? 17.900 9.577 6.393 1.00 89.88 466 TYR A CA 1
ATOM 3475 C C . TYR A 1 466 ? 16.396 9.582 6.695 1.00 89.88 466 TYR A C 1
ATOM 3477 O O . TYR A 1 466 ? 15.975 8.998 7.692 1.00 89.88 466 TYR A O 1
ATOM 3485 N N . CYS A 1 467 ? 15.583 10.193 5.831 1.00 93.00 467 CYS A N 1
ATOM 3486 C CA . CYS A 1 467 ? 14.139 10.301 6.010 1.00 93.00 467 CYS A CA 1
ATOM 3487 C C . CYS A 1 467 ? 13.475 8.921 6.083 1.00 93.00 467 CYS A C 1
ATOM 3489 O O . CYS A 1 467 ? 12.620 8.697 6.942 1.00 93.00 467 CYS A O 1
ATOM 3491 N N . TYR A 1 468 ? 13.897 7.976 5.242 1.00 96.38 468 TYR A N 1
ATOM 3492 C CA . TYR A 1 468 ? 13.428 6.593 5.285 1.00 96.38 468 TYR A CA 1
ATOM 3493 C C . TYR A 1 468 ? 13.671 5.962 6.669 1.00 96.38 468 TYR A C 1
ATOM 3495 O O . TYR A 1 468 ? 12.738 5.497 7.318 1.00 96.38 468 TYR A O 1
ATOM 3503 N N . LEU A 1 469 ? 14.905 5.989 7.182 1.00 93.69 469 LEU A N 1
ATOM 3504 C CA . LEU A 1 469 ? 15.216 5.360 8.474 1.00 93.69 469 LEU A CA 1
ATOM 3505 C C . LEU A 1 469 ? 14.624 6.131 9.665 1.00 93.69 469 LEU A C 1
ATOM 3507 O O . LEU A 1 469 ? 14.132 5.517 10.605 1.00 93.69 469 LEU A O 1
ATOM 3511 N N . HIS A 1 470 ? 14.600 7.462 9.615 1.00 91.00 470 HIS A N 1
ATOM 3512 C CA . HIS A 1 470 ? 13.994 8.283 10.662 1.00 91.00 470 HIS A CA 1
ATOM 3513 C C . HIS A 1 470 ? 12.488 8.021 10.791 1.00 91.00 470 HIS A C 1
ATOM 3515 O O . HIS A 1 470 ? 11.975 7.799 11.887 1.00 91.00 470 HIS A O 1
ATOM 3521 N N . THR A 1 471 ? 11.761 8.010 9.671 1.00 94.50 471 THR A N 1
ATOM 3522 C CA . THR A 1 471 ? 10.319 7.730 9.700 1.00 94.50 471 THR A CA 1
ATOM 3523 C C . THR A 1 471 ? 10.027 6.299 10.154 1.00 94.50 471 THR A C 1
ATOM 3525 O O . THR A 1 471 ? 9.020 6.087 10.829 1.00 94.50 471 THR A O 1
ATOM 3528 N N . LEU A 1 472 ? 10.902 5.334 9.843 1.00 95.75 472 LEU A N 1
ATOM 3529 C CA . LEU A 1 472 ? 10.829 3.970 10.369 1.00 95.75 472 LEU A CA 1
ATOM 3530 C C . LEU A 1 472 ? 10.946 3.950 11.897 1.00 95.75 472 LEU A C 1
ATOM 3532 O O . LEU A 1 472 ? 10.109 3.323 12.543 1.00 95.75 472 LEU A O 1
ATOM 3536 N N . ASP A 1 473 ? 11.909 4.676 12.473 1.00 92.56 473 ASP A N 1
ATOM 3537 C CA . ASP A 1 473 ? 12.067 4.791 13.927 1.00 92.56 473 ASP A CA 1
ATOM 3538 C C . ASP A 1 473 ? 10.789 5.331 14.593 1.00 92.56 473 ASP A C 1
ATOM 3540 O O . ASP A 1 473 ? 10.279 4.750 15.555 1.00 92.56 473 ASP A O 1
ATOM 3544 N N . VAL A 1 474 ? 10.239 6.425 14.049 1.00 93.62 474 VAL A N 1
ATOM 3545 C CA . VAL A 1 474 ? 9.022 7.065 14.575 1.00 93.62 474 VAL A CA 1
ATOM 3546 C C . VAL A 1 474 ? 7.809 6.142 14.443 1.00 93.62 474 VAL A C 1
ATOM 3548 O O . VAL A 1 474 ? 7.015 6.022 15.380 1.00 93.62 474 VAL A O 1
ATOM 3551 N N . CYS A 1 475 ? 7.649 5.480 13.293 1.00 96.62 475 CYS A N 1
ATOM 3552 C CA . CYS A 1 475 ? 6.541 4.554 13.079 1.00 96.62 475 CYS A CA 1
ATOM 3553 C C . CYS A 1 475 ? 6.657 3.322 13.981 1.00 96.62 475 CYS A C 1
ATOM 3555 O O . CYS A 1 475 ? 5.644 2.907 14.535 1.00 96.62 475 CYS A O 1
ATOM 3557 N N . TRP A 1 476 ? 7.860 2.777 14.184 1.00 94.50 476 TRP A N 1
ATOM 3558 C CA . TRP A 1 476 ? 8.095 1.648 15.087 1.00 94.50 476 TRP A CA 1
ATOM 3559 C C . TRP A 1 476 ? 7.748 1.990 16.534 1.00 94.50 476 TRP A C 1
ATOM 3561 O O . TRP A 1 476 ? 7.007 1.242 17.165 1.00 94.50 476 TRP A O 1
ATOM 3571 N N . ALA A 1 477 ? 8.206 3.136 17.048 1.00 90.56 477 ALA A N 1
ATOM 3572 C CA . ALA A 1 477 ? 7.903 3.556 18.417 1.00 90.56 477 ALA A CA 1
ATOM 3573 C C . ALA A 1 477 ? 6.385 3.649 18.664 1.00 90.56 477 ALA A C 1
ATOM 3575 O O . ALA A 1 477 ? 5.869 3.057 19.611 1.00 90.56 477 ALA A O 1
ATOM 3576 N N . ARG A 1 478 ? 5.661 4.312 17.753 1.00 95.44 478 ARG A N 1
ATOM 3577 C CA . ARG A 1 478 ? 4.196 4.454 17.811 1.00 95.44 478 ARG A CA 1
ATOM 3578 C C . ARG A 1 478 ? 3.463 3.129 17.608 1.00 95.44 478 ARG A C 1
ATOM 3580 O O . 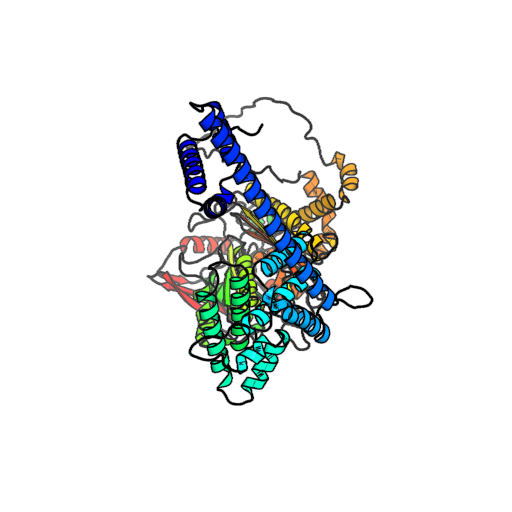ARG A 1 478 ? 2.423 2.900 18.220 1.00 95.44 478 ARG A O 1
ATOM 3587 N N . TYR A 1 479 ? 3.963 2.274 16.719 1.00 96.38 479 TYR A N 1
ATOM 3588 C CA . TYR A 1 479 ? 3.403 0.945 16.489 1.00 96.38 479 TYR A CA 1
ATOM 3589 C C . TYR A 1 479 ? 3.541 0.085 17.744 1.00 96.38 479 TYR A C 1
ATOM 3591 O O . TYR A 1 479 ? 2.567 -0.541 18.146 1.00 96.38 479 TYR A O 1
ATOM 3599 N N . ALA A 1 480 ? 4.707 0.105 18.392 1.00 92.38 480 ALA A N 1
ATOM 3600 C CA . ALA A 1 480 ? 4.968 -0.660 19.603 1.00 92.38 480 ALA A CA 1
ATOM 3601 C C . ALA A 1 480 ? 4.051 -0.241 20.761 1.00 92.38 480 ALA A C 1
ATOM 3603 O O . ALA A 1 480 ? 3.446 -1.100 21.392 1.00 92.38 480 ALA A O 1
ATOM 3604 N N . GLU A 1 481 ? 3.843 1.063 20.968 1.00 92.25 481 GLU A N 1
ATOM 3605 C CA . GLU A 1 481 ? 2.859 1.570 21.940 1.00 92.25 481 GLU A CA 1
ATOM 3606 C C . GLU A 1 481 ? 1.434 1.075 21.634 1.00 92.25 481 GLU A C 1
ATOM 3608 O O . GLU A 1 481 ? 0.705 0.631 22.523 1.00 92.25 481 GLU A O 1
ATOM 3613 N N . ARG A 1 482 ? 1.019 1.125 20.360 1.00 94.88 482 ARG A N 1
ATOM 3614 C CA . ARG A 1 482 ? -0.304 0.637 19.934 1.00 94.88 482 ARG A CA 1
ATOM 3615 C C . ARG A 1 482 ? -0.436 -0.872 20.105 1.00 94.88 482 ARG A C 1
ATOM 3617 O O . ARG A 1 482 ? -1.506 -1.331 20.489 1.00 94.88 482 ARG A O 1
ATOM 3624 N N . PHE A 1 483 ? 0.631 -1.616 19.844 1.00 94.19 483 PHE A N 1
ATOM 3625 C CA . PHE A 1 483 ? 0.704 -3.060 20.018 1.00 94.19 483 PHE A CA 1
ATOM 3626 C C . PHE A 1 483 ? 0.555 -3.458 21.479 1.00 94.19 483 PHE A C 1
ATOM 3628 O O . PHE A 1 483 ? -0.321 -4.255 21.804 1.00 94.19 483 PHE A O 1
ATOM 3635 N N . GLU A 1 484 ? 1.358 -2.860 22.356 1.00 93.81 484 GLU A N 1
ATOM 3636 C CA . GLU A 1 484 ? 1.336 -3.120 23.795 1.00 93.81 484 GLU A CA 1
ATOM 3637 C C . GLU A 1 484 ? -0.037 -2.797 24.387 1.00 93.81 484 GLU A C 1
ATOM 3639 O O . GLU A 1 484 ? -0.590 -3.589 25.149 1.00 93.81 484 GLU A O 1
ATOM 3644 N N . ARG A 1 485 ? -0.645 -1.686 23.956 1.00 92.00 485 ARG A N 1
ATOM 3645 C CA . ARG A 1 485 ? -1.996 -1.303 24.372 1.00 92.00 485 ARG A CA 1
ATOM 3646 C C . ARG A 1 485 ? -3.081 -2.240 23.839 1.00 92.00 485 ARG A C 1
ATOM 3648 O O . ARG A 1 485 ? -4.013 -2.546 24.567 1.00 92.00 485 ARG A O 1
ATOM 3655 N N . ALA A 1 486 ? -3.009 -2.641 22.570 1.00 89.62 486 ALA A N 1
ATOM 3656 C CA . ALA A 1 486 ? -4.075 -3.410 21.926 1.00 89.62 486 ALA A CA 1
ATOM 3657 C C . ALA A 1 486 ? -4.032 -4.907 22.253 1.00 89.62 486 ALA A C 1
ATOM 3659 O O . ALA A 1 486 ? -5.074 -5.554 22.222 1.00 89.62 486 ALA A O 1
ATOM 3660 N N . LEU A 1 487 ? -2.844 -5.461 22.508 1.00 90.06 487 LEU A N 1
ATOM 3661 C CA . LEU A 1 487 ? -2.643 -6.897 22.727 1.00 90.06 487 LEU A CA 1
ATOM 3662 C C . LEU A 1 487 ? -2.232 -7.244 24.159 1.00 90.06 487 LEU A C 1
ATOM 3664 O O . LEU A 1 487 ? -2.116 -8.426 24.468 1.00 90.06 487 LEU A O 1
ATOM 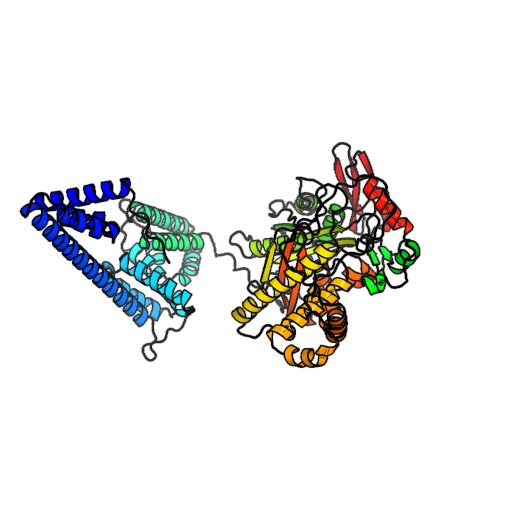3668 N N . HIS A 1 488 ? -1.986 -6.245 25.014 1.00 90.88 488 HIS A N 1
ATOM 3669 C CA . HIS A 1 488 ? -1.507 -6.435 26.387 1.00 90.88 488 HIS A CA 1
ATOM 3670 C C . HIS A 1 488 ? -0.254 -7.328 26.471 1.00 90.88 488 HIS A C 1
ATOM 3672 O O . HIS A 1 488 ? -0.092 -8.120 27.397 1.00 90.88 488 HIS A O 1
ATOM 3678 N N . ALA A 1 489 ? 0.634 -7.207 25.481 1.00 89.50 489 ALA A N 1
ATOM 3679 C CA . ALA A 1 489 ? 1.854 -7.995 25.342 1.00 89.50 489 ALA A CA 1
ATOM 3680 C C . ALA A 1 489 ? 3.015 -7.107 24.862 1.00 89.50 489 ALA A C 1
ATOM 3682 O O . ALA A 1 489 ? 2.768 -6.161 24.109 1.00 89.50 489 ALA A O 1
ATOM 3683 N N . PRO A 1 490 ? 4.273 -7.394 25.250 1.00 87.88 490 PRO A N 1
ATOM 3684 C CA . PRO A 1 490 ? 5.419 -6.608 24.804 1.00 87.88 490 PRO A CA 1
ATOM 3685 C C . PRO A 1 490 ? 5.557 -6.666 23.280 1.00 87.88 490 PRO A C 1
ATOM 3687 O O . PRO A 1 490 ? 5.479 -7.741 22.678 1.00 87.88 490 PRO A O 1
ATOM 3690 N N . CYS A 1 491 ? 5.777 -5.512 22.650 1.00 90.25 491 CYS A N 1
ATOM 3691 C CA . CYS A 1 491 ? 6.034 -5.456 21.219 1.00 90.25 491 CYS A CA 1
ATOM 3692 C C . CYS A 1 491 ? 7.505 -5.768 20.945 1.00 90.25 491 CYS A C 1
ATOM 3694 O O . CYS A 1 491 ? 8.367 -4.927 21.191 1.00 90.25 491 CYS A O 1
ATOM 3696 N N . THR A 1 492 ? 7.771 -6.950 20.392 1.00 91.31 492 THR A N 1
ATOM 3697 C CA . THR A 1 492 ? 9.107 -7.365 19.946 1.00 91.31 492 THR A CA 1
ATOM 3698 C C . THR A 1 492 ? 9.084 -7.801 18.486 1.00 91.31 492 THR A C 1
ATOM 3700 O O . THR A 1 492 ? 8.031 -8.160 17.946 1.00 91.31 492 THR A O 1
ATOM 3703 N N . LEU A 1 493 ? 10.243 -7.822 17.825 1.00 90.50 493 LEU A N 1
ATOM 3704 C CA . LEU A 1 493 ? 10.351 -8.387 16.475 1.00 90.50 493 LEU A CA 1
ATOM 3705 C C . LEU A 1 493 ? 10.105 -9.899 16.429 1.00 90.50 493 LEU A C 1
ATOM 3707 O O . LEU A 1 493 ? 9.864 -10.446 15.349 1.00 90.50 493 LEU A O 1
ATOM 3711 N N . ASP A 1 494 ? 10.143 -10.586 17.568 1.00 91.31 494 ASP A N 1
ATOM 3712 C CA . ASP A 1 494 ? 9.772 -11.998 17.663 1.00 91.31 494 ASP A CA 1
ATOM 3713 C C . ASP A 1 494 ? 8.260 -12.212 17.577 1.00 91.31 494 ASP A C 1
ATOM 3715 O O . ASP A 1 494 ? 7.827 -13.249 17.081 1.00 91.31 494 ASP A O 1
ATOM 3719 N N . ALA A 1 495 ? 7.458 -11.206 17.939 1.00 91.25 495 ALA A N 1
ATOM 3720 C CA . ALA A 1 495 ? 5.999 -11.236 17.828 1.00 91.25 495 ALA A CA 1
ATOM 3721 C C . ALA A 1 495 ? 5.467 -11.017 16.392 1.00 91.25 495 ALA A C 1
ATOM 3723 O O . ALA A 1 495 ? 4.256 -10.879 16.180 1.00 91.25 495 ALA A O 1
ATOM 3724 N N . VAL A 1 496 ? 6.373 -10.948 15.414 1.00 94.31 496 VAL A N 1
ATOM 3725 C CA . VAL A 1 496 ? 6.097 -10.782 13.985 1.00 94.31 496 VAL A CA 1
ATOM 3726 C C . VAL A 1 496 ? 6.791 -11.903 13.214 1.00 94.31 496 VAL A C 1
ATOM 3728 O O . VAL A 1 496 ? 7.974 -12.168 13.422 1.00 94.31 496 VAL A O 1
ATOM 3731 N N . ASP A 1 497 ? 6.090 -12.547 12.286 1.00 97.56 497 ASP A N 1
ATOM 3732 C CA . ASP A 1 497 ? 6.612 -13.699 11.542 1.00 97.56 497 ASP A CA 1
ATOM 3733 C C . ASP A 1 497 ? 7.306 -13.293 10.241 1.00 97.56 497 ASP A C 1
ATOM 3735 O O . ASP A 1 497 ? 8.344 -13.850 9.886 1.00 97.56 497 ASP A O 1
ATOM 3739 N N . HIS A 1 498 ? 6.764 -12.283 9.559 1.00 98.38 498 HIS A N 1
ATOM 3740 C CA . HIS A 1 498 ? 7.330 -11.738 8.329 1.00 98.38 498 HIS A CA 1
ATOM 3741 C C . HIS A 1 498 ? 7.371 -10.215 8.359 1.00 98.38 498 HIS A C 1
ATOM 3743 O O . HIS A 1 498 ? 6.482 -9.579 8.921 1.00 98.38 498 HIS A O 1
ATOM 3749 N N . VAL A 1 499 ? 8.382 -9.622 7.723 1.00 98.50 499 VAL A N 1
ATOM 3750 C CA . VAL A 1 499 ? 8.489 -8.164 7.588 1.00 98.50 499 VAL A CA 1
ATOM 3751 C C . VAL A 1 499 ? 8.704 -7.795 6.128 1.00 98.50 499 VAL A C 1
ATOM 3753 O O . VAL A 1 499 ? 9.639 -8.274 5.490 1.00 98.50 499 VAL A O 1
ATOM 3756 N N . LEU A 1 500 ? 7.848 -6.923 5.606 1.00 98.56 500 LEU A N 1
ATOM 3757 C CA . LEU A 1 500 ? 7.936 -6.368 4.262 1.00 98.56 500 LEU A CA 1
ATOM 3758 C C . LEU A 1 500 ? 8.246 -4.876 4.343 1.00 98.56 500 LEU A C 1
ATOM 3760 O O . LEU A 1 500 ? 7.772 -4.165 5.228 1.00 98.56 500 LEU A O 1
ATOM 3764 N N . PHE A 1 501 ? 9.020 -4.392 3.383 1.00 98.69 501 PHE A N 1
ATOM 3765 C CA . PHE A 1 501 ? 9.407 -2.992 3.295 1.00 98.69 501 PHE A CA 1
ATOM 3766 C C . PHE A 1 501 ? 9.165 -2.480 1.880 1.00 98.69 501 PHE A C 1
ATOM 3768 O O . PHE A 1 501 ? 9.309 -3.225 0.904 1.00 98.69 501 PHE A O 1
ATOM 3775 N N . HIS A 1 502 ? 8.871 -1.188 1.762 1.00 98.44 502 HIS A N 1
ATOM 3776 C CA . HIS A 1 502 ? 9.142 -0.469 0.528 1.00 98.44 502 HIS A CA 1
ATOM 3777 C C . HIS A 1 502 ? 10.628 -0.635 0.172 1.00 98.44 502 HIS A C 1
ATOM 3779 O O . HIS A 1 502 ? 11.505 -0.392 0.998 1.00 98.44 502 HIS A O 1
ATOM 3785 N N . ALA A 1 503 ? 10.916 -1.071 -1.053 1.00 96.94 503 ALA A N 1
ATOM 3786 C CA . ALA A 1 503 ? 12.273 -1.366 -1.488 1.00 96.94 503 ALA A CA 1
ATOM 3787 C C . ALA A 1 503 ? 12.663 -0.501 -2.695 1.00 96.94 503 ALA A C 1
ATOM 3789 O O . ALA A 1 503 ? 12.442 -0.920 -3.834 1.00 96.94 503 ALA A O 1
ATOM 3790 N N . PRO A 1 504 ? 13.292 0.670 -2.472 1.00 95.19 504 PRO A N 1
ATOM 3791 C CA . PRO A 1 504 ? 14.015 1.373 -3.531 1.00 95.19 504 PRO A CA 1
ATOM 3792 C C . PRO A 1 504 ? 15.165 0.509 -4.061 1.00 95.19 504 PRO A C 1
ATOM 3794 O O . PRO A 1 504 ? 15.424 0.423 -5.258 1.00 95.19 504 PRO A O 1
ATOM 3797 N N . TYR A 1 505 ? 15.850 -0.169 -3.139 1.00 96.88 505 TYR A N 1
ATOM 3798 C CA . TYR A 1 505 ? 16.841 -1.200 -3.408 1.00 96.88 505 TYR A CA 1
ATOM 3799 C C . TYR A 1 505 ? 17.026 -2.092 -2.178 1.00 96.88 505 TYR A C 1
ATOM 3801 O O . TYR A 1 505 ? 16.806 -1.673 -1.038 1.00 96.88 505 TYR A O 1
ATOM 3809 N N . ASN A 1 506 ? 17.425 -3.347 -2.387 1.00 96.88 506 ASN A N 1
ATOM 3810 C CA . ASN A 1 506 ? 17.381 -4.355 -1.328 1.00 96.88 506 ASN A CA 1
ATOM 3811 C C . ASN A 1 506 ? 18.404 -4.115 -0.205 1.00 96.88 506 ASN A C 1
ATOM 3813 O O . ASN A 1 506 ? 18.162 -4.500 0.937 1.00 96.88 506 ASN A O 1
ATOM 3817 N N . LYS A 1 507 ? 19.516 -3.417 -0.473 1.00 96.44 507 LYS A N 1
ATOM 3818 C CA . LYS A 1 507 ? 20.449 -3.031 0.594 1.00 96.44 507 LYS A CA 1
ATOM 3819 C C . LYS A 1 507 ? 19.794 -2.117 1.631 1.00 96.44 507 LYS A C 1
ATOM 3821 O O . LYS A 1 507 ? 20.079 -2.270 2.817 1.00 96.44 507 LYS A O 1
ATOM 3826 N N . LEU A 1 508 ? 18.903 -1.207 1.224 1.00 96.44 508 LEU A N 1
ATOM 3827 C CA . LEU A 1 508 ? 18.167 -0.367 2.172 1.00 96.44 508 LEU A CA 1
ATOM 3828 C C . LEU A 1 508 ? 17.196 -1.198 3.014 1.00 96.44 508 LEU A C 1
ATOM 3830 O O . LEU A 1 508 ? 17.087 -0.953 4.207 1.00 96.44 508 LEU A O 1
ATOM 3834 N N . VAL A 1 509 ? 16.577 -2.230 2.434 1.00 98.06 509 VAL A N 1
ATOM 3835 C CA . VAL A 1 509 ? 15.712 -3.175 3.162 1.00 98.06 509 VAL A CA 1
ATOM 3836 C C . VAL A 1 509 ? 16.493 -3.917 4.253 1.00 98.06 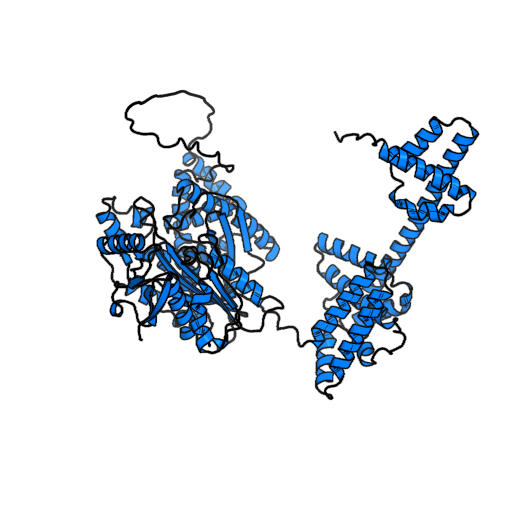509 VAL A C 1
ATOM 3838 O O . VAL A 1 509 ? 16.038 -3.994 5.392 1.00 98.06 509 VAL A O 1
ATOM 3841 N N . GLN A 1 510 ? 17.706 -4.392 3.948 1.00 96.88 510 GLN A N 1
ATOM 3842 C CA . GLN A 1 510 ? 18.593 -5.004 4.950 1.00 96.88 510 GLN A CA 1
ATOM 3843 C C . GLN A 1 510 ? 18.930 -4.023 6.082 1.00 96.88 510 GLN A C 1
ATOM 3845 O O . GLN A 1 510 ? 18.843 -4.378 7.255 1.00 96.88 510 GLN A O 1
ATOM 3850 N N . LYS A 1 511 ? 19.272 -2.771 5.740 1.00 95.38 511 LYS A N 1
ATOM 3851 C CA . LYS A 1 511 ? 19.554 -1.715 6.727 1.00 95.38 511 LYS A CA 1
ATOM 3852 C C . LYS A 1 511 ? 18.328 -1.371 7.577 1.00 95.38 511 LYS A C 1
ATOM 3854 O O . LYS A 1 511 ? 18.468 -1.171 8.777 1.00 95.38 511 LYS A O 1
ATOM 3859 N N . ALA A 1 512 ? 17.143 -1.328 6.976 1.00 96.38 512 ALA A N 1
ATOM 3860 C CA . ALA A 1 512 ? 15.880 -1.042 7.647 1.00 96.38 512 ALA A CA 1
ATOM 3861 C C . ALA A 1 512 ? 15.517 -2.133 8.660 1.00 96.38 512 ALA A C 1
ATOM 3863 O O . ALA A 1 512 ? 15.172 -1.837 9.801 1.00 96.38 512 ALA A O 1
ATOM 3864 N N . TYR A 1 513 ? 15.664 -3.400 8.274 1.00 97.56 513 TYR A N 1
ATOM 3865 C CA . TYR A 1 513 ? 15.440 -4.519 9.183 1.00 97.56 513 TYR A CA 1
ATOM 3866 C C . TYR A 1 513 ? 16.458 -4.541 10.331 1.00 97.56 513 TYR A C 1
ATOM 3868 O O . TYR A 1 513 ? 16.079 -4.667 11.494 1.00 97.56 513 TYR A O 1
ATOM 3876 N N . ALA A 1 514 ? 17.739 -4.316 10.023 1.00 94.50 514 ALA A N 1
ATOM 3877 C CA . ALA A 1 514 ? 18.788 -4.156 11.027 1.00 94.50 514 ALA A CA 1
ATOM 3878 C C . ALA A 1 514 ? 18.493 -2.996 11.997 1.00 94.50 514 ALA A C 1
ATOM 3880 O O . ALA A 1 514 ? 18.729 -3.114 13.200 1.00 94.50 514 ALA A O 1
ATOM 3881 N N . ARG A 1 515 ? 17.928 -1.892 11.489 1.00 92.44 515 ARG A N 1
ATOM 3882 C CA . ARG A 1 515 ? 17.493 -0.751 12.297 1.00 92.44 515 ARG A CA 1
ATOM 3883 C C . ARG A 1 515 ? 16.331 -1.115 13.218 1.00 92.44 515 ARG A C 1
ATOM 3885 O O . ARG A 1 515 ? 16.420 -0.811 14.401 1.00 92.44 515 ARG A O 1
ATOM 3892 N N . LEU A 1 516 ? 15.295 -1.799 12.726 1.00 92.31 516 LEU A N 1
ATOM 3893 C CA . LEU A 1 516 ? 14.197 -2.278 13.577 1.00 92.31 516 LEU A CA 1
ATOM 3894 C C . LEU A 1 516 ? 14.707 -3.176 14.705 1.00 92.31 516 LEU A C 1
ATOM 3896 O O . LEU A 1 516 ? 14.296 -3.009 15.848 1.00 92.31 516 LEU A O 1
ATOM 3900 N N . TRP A 1 517 ? 15.630 -4.089 14.398 1.00 91.56 517 TRP A N 1
ATOM 3901 C CA . TRP A 1 517 ? 16.206 -4.989 15.396 1.00 91.56 517 TRP A CA 1
ATOM 3902 C C . TRP A 1 517 ? 16.995 -4.235 16.465 1.00 91.56 517 TRP A C 1
ATOM 3904 O O . TRP A 1 517 ? 16.867 -4.517 17.654 1.00 91.56 517 TRP A O 1
ATOM 3914 N N . TYR A 1 518 ? 17.745 -3.212 16.054 1.00 87.06 518 TYR A N 1
ATOM 3915 C CA . TYR A 1 518 ? 18.405 -2.304 16.983 1.00 87.06 518 TYR A CA 1
ATOM 3916 C C . TYR A 1 518 ? 17.402 -1.573 17.892 1.00 87.06 518 TYR A C 1
ATOM 3918 O O . TYR A 1 518 ? 17.580 -1.543 19.107 1.00 87.06 518 TYR A O 1
ATOM 3926 N N . LEU A 1 519 ? 16.325 -1.013 17.332 1.00 86.75 519 LEU A N 1
ATOM 3927 C CA . LEU A 1 519 ? 15.304 -0.311 18.118 1.00 86.75 519 LEU A CA 1
ATOM 3928 C C . LEU A 1 519 ? 14.601 -1.240 19.116 1.00 86.75 519 LEU A C 1
ATOM 3930 O O . LEU A 1 519 ? 14.358 -0.840 20.253 1.00 86.75 519 LEU A O 1
ATOM 3934 N N . ASP A 1 520 ? 14.282 -2.464 18.699 1.00 86.56 520 ASP A N 1
ATOM 3935 C CA . ASP A 1 520 ? 13.679 -3.494 19.548 1.00 86.56 520 ASP A CA 1
ATOM 3936 C C . ASP A 1 520 ? 14.596 -3.870 20.722 1.00 86.56 520 ASP A C 1
ATOM 3938 O O . ASP A 1 520 ? 14.196 -3.826 21.889 1.00 86.56 520 ASP A O 1
ATOM 3942 N N . GLY A 1 521 ? 15.876 -4.134 20.448 1.00 81.88 521 GLY A N 1
ATOM 3943 C CA . GLY A 1 521 ? 16.847 -4.437 21.497 1.00 81.88 521 GLY A CA 1
ATOM 3944 C C . GLY A 1 521 ? 17.125 -3.255 22.440 1.00 81.88 521 GLY A C 1
ATOM 3945 O O . GLY A 1 521 ? 17.399 -3.474 23.621 1.00 81.88 521 GLY A O 1
ATOM 3946 N N . CYS A 1 522 ? 17.023 -2.005 21.966 1.00 80.50 522 CYS A N 1
ATOM 3947 C CA . CYS A 1 522 ? 17.095 -0.814 22.818 1.00 80.50 522 CYS A CA 1
ATOM 3948 C C . CYS A 1 522 ? 15.873 -0.687 23.735 1.00 80.50 522 CYS A C 1
ATOM 3950 O O . CYS A 1 522 ? 16.030 -0.348 24.905 1.00 80.50 522 CYS A O 1
ATOM 3952 N N . ARG A 1 523 ? 14.667 -0.969 23.225 1.00 81.12 523 ARG A N 1
ATOM 3953 C CA . ARG A 1 523 ? 13.423 -0.920 24.014 1.00 81.12 523 ARG A CA 1
ATOM 3954 C C . ARG A 1 523 ? 13.354 -2.026 25.066 1.00 81.12 523 ARG A C 1
ATOM 3956 O O . ARG A 1 523 ? 12.935 -1.769 26.187 1.00 81.12 523 ARG A O 1
ATOM 3963 N N . SER A 1 524 ? 13.772 -3.239 24.715 1.00 76.62 524 SER A N 1
ATOM 3964 C CA . SER A 1 524 ? 13.746 -4.407 25.608 1.00 76.62 524 SER A CA 1
ATOM 3965 C C . SER A 1 524 ? 14.913 -4.461 26.601 1.00 76.62 524 SER A C 1
ATOM 3967 O O . SER A 1 524 ? 14.928 -5.313 27.487 1.00 76.62 524 SER A O 1
ATOM 3969 N N . GLY A 1 525 ? 15.921 -3.594 26.449 1.00 68.38 525 GLY A N 1
ATOM 3970 C CA . GLY A 1 525 ? 17.161 -3.641 27.229 1.00 68.38 525 GLY A CA 1
ATOM 3971 C C . GLY A 1 525 ? 18.111 -4.784 26.836 1.00 68.38 525 GLY A C 1
ATOM 3972 O O . GLY A 1 525 ? 19.222 -4.852 27.361 1.00 68.38 525 GLY A O 1
ATOM 3973 N N . ALA A 1 526 ? 17.734 -5.645 25.881 1.00 68.12 526 ALA A N 1
ATOM 3974 C CA . ALA A 1 526 ? 18.534 -6.787 25.431 1.00 68.12 526 ALA A CA 1
ATOM 3975 C C . ALA A 1 526 ? 19.886 -6.377 24.813 1.00 68.12 526 ALA A C 1
ATOM 3977 O O . ALA A 1 526 ? 20.864 -7.122 24.895 1.00 68.12 526 ALA A O 1
ATOM 3978 N N . LEU A 1 527 ? 19.963 -5.173 24.233 1.00 63.88 527 LEU A N 1
ATOM 3979 C CA . LEU A 1 527 ? 21.191 -4.635 23.638 1.00 63.88 527 LEU A CA 1
ATOM 3980 C C . LEU A 1 527 ? 22.135 -3.961 24.643 1.00 63.88 527 LEU A C 1
ATOM 3982 O O . LEU A 1 527 ? 23.293 -3.731 24.293 1.00 63.88 527 LEU A O 1
ATOM 3986 N N . ALA A 1 528 ? 21.695 -3.674 25.874 1.00 57.16 528 ALA A N 1
ATOM 3987 C CA . ALA A 1 528 ? 22.516 -2.967 26.861 1.00 57.16 528 ALA A CA 1
ATOM 3988 C C . ALA A 1 528 ? 23.814 -3.735 27.187 1.00 57.16 528 ALA A C 1
ATOM 3990 O O . ALA A 1 528 ? 24.895 -3.158 27.130 1.00 57.16 528 ALA A O 1
ATOM 3991 N N . GLY A 1 529 ? 23.732 -5.056 27.397 1.00 52.81 529 GLY A N 1
ATOM 3992 C CA . GLY A 1 529 ? 24.910 -5.902 27.650 1.00 52.81 529 GLY A CA 1
ATOM 3993 C C . GLY A 1 529 ? 25.706 -6.295 26.394 1.00 52.81 529 GLY A C 1
ATOM 3994 O O . GLY A 1 529 ? 26.904 -6.555 26.474 1.00 52.81 529 GLY A O 1
ATOM 3995 N N . GLN A 1 530 ? 25.074 -6.318 25.214 1.00 56.06 530 GLN A N 1
ATOM 3996 C CA . GLN A 1 530 ? 25.739 -6.673 23.949 1.00 56.06 530 GLN A CA 1
ATOM 3997 C C . GLN A 1 530 ? 26.553 -5.506 23.365 1.00 56.06 530 GLN A C 1
ATOM 3999 O O . GLN A 1 530 ? 27.587 -5.729 22.733 1.00 56.06 530 GLN A O 1
ATOM 4004 N N . LEU A 1 531 ? 26.122 -4.261 23.604 1.00 53.66 531 LEU A N 1
ATOM 4005 C CA . LEU A 1 531 ? 26.823 -3.053 23.159 1.00 53.66 531 LEU A CA 1
ATOM 4006 C C . LEU A 1 531 ? 27.936 -2.609 24.123 1.00 53.66 531 LEU A C 1
ATOM 4008 O O . LEU A 1 531 ? 28.902 -1.999 23.668 1.00 53.66 531 LEU A O 1
ATOM 4012 N N . GLU A 1 532 ? 27.878 -2.976 25.410 1.00 48.00 532 GLU A N 1
ATOM 4013 C CA . GLU A 1 532 ? 28.994 -2.783 26.356 1.00 48.00 532 GLU A CA 1
ATOM 4014 C C . GLU A 1 532 ? 30.254 -3.560 25.928 1.00 48.00 532 GLU A C 1
ATOM 4016 O O . GLU A 1 532 ? 31.360 -3.017 25.962 1.00 48.00 532 GLU A O 1
ATOM 4021 N N . GLY A 1 533 ? 30.101 -4.782 25.401 1.00 46.59 533 GLY A N 1
ATOM 4022 C CA . GLY A 1 533 ? 31.195 -5.531 24.762 1.00 46.59 533 GLY A CA 1
ATOM 4023 C C . GLY A 1 533 ? 31.645 -4.948 23.412 1.00 46.59 533 GLY A C 1
ATOM 4024 O O . GLY A 1 533 ? 32.768 -5.186 22.969 1.00 46.59 533 GLY A O 1
ATOM 4025 N N . ALA A 1 534 ? 30.794 -4.136 22.775 1.00 48.16 534 ALA A N 1
ATOM 4026 C CA . ALA A 1 534 ? 31.061 -3.436 21.519 1.00 48.16 534 ALA A CA 1
ATOM 4027 C C . ALA A 1 534 ? 31.610 -2.010 21.724 1.00 48.16 534 ALA A C 1
ATOM 4029 O O . ALA A 1 534 ? 31.722 -1.252 20.760 1.00 48.16 534 ALA A O 1
ATOM 4030 N N . SER A 1 535 ? 32.012 -1.640 22.946 1.00 45.81 535 SER A N 1
ATOM 4031 C CA . SER A 1 535 ? 32.623 -0.334 23.252 1.00 45.81 535 SER A CA 1
ATOM 4032 C C . SER A 1 535 ? 33.875 -0.043 22.393 1.00 45.81 535 SER A C 1
ATOM 4034 O O . SER A 1 535 ? 34.185 1.107 22.096 1.00 45.81 535 SER A O 1
ATOM 4036 N N . ALA A 1 536 ? 34.533 -1.086 21.866 1.00 47.62 536 ALA A N 1
ATOM 4037 C CA . ALA A 1 536 ? 35.618 -0.970 20.885 1.00 47.62 536 ALA A CA 1
ATOM 4038 C C . ALA A 1 536 ? 35.159 -0.658 19.435 1.00 47.62 536 ALA A C 1
ATOM 4040 O O . ALA A 1 536 ? 35.941 -0.126 18.650 1.00 47.62 536 ALA A O 1
ATOM 4041 N N . LEU A 1 537 ? 33.909 -0.968 19.060 1.00 44.53 537 LEU A N 1
ATOM 4042 C CA . LEU A 1 537 ? 33.311 -0.703 17.736 1.00 44.53 537 LEU A CA 1
ATOM 4043 C C . LEU A 1 537 ? 32.721 0.714 17.615 1.00 44.53 537 LEU A C 1
ATOM 4045 O O . LEU A 1 537 ? 32.567 1.221 16.505 1.00 44.53 537 LEU A O 1
ATOM 4049 N N . LEU A 1 538 ? 32.416 1.359 18.745 1.00 47.56 538 LEU A N 1
ATOM 4050 C CA . LEU A 1 538 ? 31.814 2.697 18.851 1.00 47.56 538 LEU A CA 1
ATOM 4051 C C . LEU A 1 538 ? 32.849 3.842 18.849 1.00 47.56 538 LEU A C 1
ATOM 4053 O O . LEU A 1 538 ? 32.594 4.894 19.429 1.00 47.56 538 LEU A O 1
ATOM 4057 N N . GLY A 1 539 ? 34.013 3.640 18.219 1.00 39.47 539 GLY A N 1
ATOM 4058 C CA . GLY A 1 539 ? 35.155 4.564 18.204 1.00 39.47 539 GLY A CA 1
ATOM 4059 C C . GLY A 1 539 ? 34.795 6.059 18.253 1.00 39.47 539 GLY A C 1
ATOM 4060 O O . GLY A 1 539 ? 34.338 6.628 17.270 1.00 39.47 539 GLY A O 1
ATOM 4061 N N . ALA A 1 540 ? 35.034 6.648 19.429 1.00 36.81 540 ALA A N 1
ATOM 4062 C CA . ALA A 1 540 ? 35.212 8.060 19.770 1.00 36.81 540 ALA A CA 1
ATOM 4063 C C . ALA A 1 540 ? 34.380 9.130 19.023 1.00 36.81 540 ALA A C 1
ATOM 4065 O O . ALA A 1 540 ? 34.809 9.688 18.019 1.00 36.81 540 ALA A O 1
ATOM 4066 N N . THR A 1 541 ? 33.327 9.619 19.685 1.00 32.22 541 THR A N 1
ATOM 4067 C CA . THR A 1 541 ? 33.021 11.064 19.721 1.00 32.22 541 THR A CA 1
ATOM 4068 C C . THR A 1 541 ? 32.884 11.527 21.171 1.00 32.22 541 THR A C 1
ATOM 4070 O O . THR A 1 541 ? 31.807 11.868 21.656 1.00 32.22 541 THR A O 1
ATOM 4073 N N . ARG A 1 542 ? 34.005 11.518 21.894 1.00 32.75 542 ARG A N 1
ATOM 4074 C CA . ARG A 1 542 ? 34.232 12.402 23.044 1.00 32.75 542 ARG A CA 1
ATOM 4075 C C . ARG A 1 542 ? 35.448 13.255 22.705 1.00 32.75 542 ARG A C 1
ATOM 4077 O O . ARG A 1 542 ? 36.559 12.742 22.688 1.00 32.75 542 ARG A O 1
ATOM 4084 N N . GLY A 1 543 ? 35.221 14.531 22.418 1.00 26.41 543 GLY A N 1
ATOM 4085 C CA . GLY A 1 543 ? 36.287 15.503 22.190 1.00 26.41 543 GLY A CA 1
ATOM 4086 C C . GLY A 1 543 ? 35.765 16.760 21.513 1.00 26.41 543 GLY A C 1
ATOM 4087 O O . GLY A 1 543 ? 35.668 16.807 20.293 1.00 26.41 543 GLY A O 1
ATOM 4088 N N . GLY A 1 544 ? 35.416 17.771 22.310 1.00 29.86 544 GLY A N 1
ATOM 4089 C CA . GLY A 1 544 ? 35.361 19.143 21.819 1.00 29.86 544 GLY A CA 1
ATOM 4090 C C . GLY A 1 544 ? 36.771 19.618 21.459 1.00 29.86 544 GLY A C 1
ATOM 4091 O O . GLY A 1 544 ? 37.732 19.278 22.146 1.00 29.86 544 GLY A O 1
ATOM 4092 N N . GLY A 1 545 ? 36.880 20.395 20.388 1.00 23.12 545 GLY A N 1
ATOM 4093 C CA . GLY A 1 545 ? 38.126 21.021 19.961 1.00 23.12 545 GLY A CA 1
ATOM 4094 C C . GLY A 1 545 ? 37.952 21.679 18.601 1.00 23.12 545 GLY A C 1
ATOM 4095 O O . GLY A 1 545 ? 37.843 20.996 17.589 1.00 23.12 545 GLY A O 1
ATOM 4096 N N . ALA A 1 546 ? 37.891 23.007 18.597 1.00 35.56 546 ALA A N 1
ATOM 4097 C CA . ALA A 1 546 ? 38.084 23.816 17.405 1.00 35.56 546 ALA A CA 1
ATOM 4098 C C . ALA A 1 546 ? 39.513 23.618 16.869 1.00 35.56 546 ALA A C 1
ATOM 4100 O O . ALA A 1 546 ? 40.455 23.613 17.658 1.00 35.56 546 ALA A O 1
ATOM 4101 N N . ALA A 1 547 ? 39.650 23.459 15.554 1.00 25.38 547 ALA A N 1
ATOM 4102 C CA . ALA A 1 547 ? 40.866 23.673 14.762 1.00 25.38 547 ALA A CA 1
ATOM 4103 C C . ALA A 1 547 ? 40.434 23.556 13.289 1.00 25.38 547 ALA A C 1
ATOM 4105 O O . ALA A 1 547 ? 39.898 22.531 12.879 1.00 25.38 547 ALA A O 1
ATOM 4106 N N . ASP A 1 548 ? 40.330 24.661 12.564 1.00 25.88 548 ASP A N 1
ATOM 4107 C CA . ASP A 1 548 ? 41.415 25.372 11.873 1.00 25.88 548 ASP A CA 1
ATOM 4108 C C . ASP A 1 548 ? 41.704 24.793 10.488 1.00 25.88 548 ASP A C 1
ATOM 4110 O O . ASP A 1 548 ? 41.742 23.586 10.255 1.00 25.88 548 ASP A O 1
ATOM 4114 N N . GLY A 1 549 ? 41.804 25.724 9.543 1.00 34.12 549 GLY A N 1
ATOM 4115 C CA . GLY A 1 549 ? 41.693 25.479 8.120 1.00 34.12 549 GLY A CA 1
ATOM 4116 C C . GLY A 1 549 ? 42.895 24.782 7.506 1.00 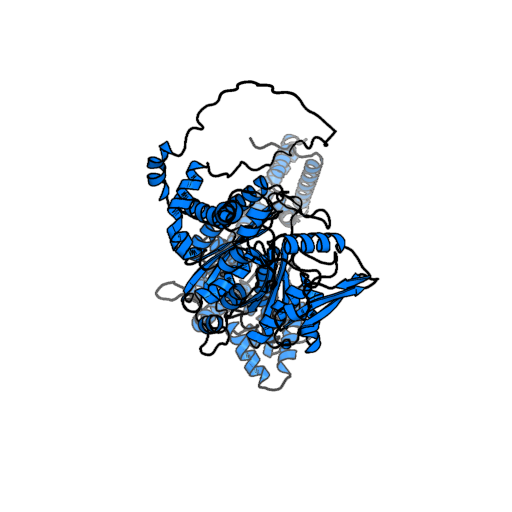34.12 549 GLY A C 1
ATOM 4117 O O . GLY A 1 549 ? 44.037 24.965 7.917 1.00 34.12 549 GLY A O 1
ATOM 4118 N N . VAL A 1 550 ? 42.617 24.065 6.420 1.00 28.05 550 VAL A N 1
ATOM 4119 C CA . VAL A 1 550 ? 43.608 23.749 5.397 1.00 28.05 550 VAL A CA 1
ATOM 4120 C C . VAL A 1 550 ? 42.963 23.974 4.038 1.00 28.05 550 VAL A C 1
ATOM 4122 O O . VAL A 1 550 ? 42.035 23.284 3.621 1.00 28.05 550 VAL A O 1
ATOM 4125 N N . SER A 1 551 ? 43.470 25.007 3.379 1.00 27.98 551 SER A N 1
ATOM 4126 C CA . SER A 1 551 ? 43.263 25.355 1.985 1.00 27.98 551 SER A CA 1
ATOM 4127 C C . SER A 1 551 ? 43.812 24.276 1.055 1.00 27.98 551 SER A C 1
ATOM 4129 O O . SER A 1 551 ? 44.966 23.879 1.203 1.00 27.98 551 SER A O 1
ATOM 4131 N N . ASN A 1 552 ? 43.059 23.919 0.018 1.00 28.77 552 ASN A N 1
ATOM 4132 C CA . ASN A 1 552 ? 43.651 23.541 -1.261 1.00 28.77 552 ASN A CA 1
ATOM 4133 C C . ASN A 1 552 ? 42.827 24.170 -2.382 1.00 28.77 552 ASN A C 1
ATOM 4135 O O . ASN A 1 552 ? 41.638 23.896 -2.528 1.00 28.77 552 ASN A O 1
ATOM 4139 N N . GLY A 1 553 ? 43.468 25.085 -3.105 1.00 25.08 553 GLY A N 1
ATOM 4140 C CA . GLY A 1 553 ? 42.878 25.820 -4.211 1.00 25.08 553 GLY A CA 1
ATOM 4141 C C . GLY A 1 553 ? 43.046 25.119 -5.557 1.00 25.08 553 GLY A C 1
ATOM 4142 O O . GLY A 1 553 ? 43.946 24.305 -5.742 1.00 25.08 553 GLY A O 1
ATOM 4143 N N . GLY A 1 554 ? 42.210 25.550 -6.506 1.00 24.34 554 GLY A N 1
ATOM 4144 C CA . GLY A 1 554 ? 42.576 25.647 -7.919 1.00 24.34 554 GLY A CA 1
ATOM 4145 C C . GLY A 1 554 ? 41.928 24.649 -8.876 1.00 24.34 554 GLY A C 1
ATOM 4146 O O . GLY A 1 554 ? 42.587 23.702 -9.284 1.00 24.34 554 GLY A O 1
ATOM 4147 N N . ALA A 1 555 ? 40.690 24.924 -9.304 1.00 27.08 555 ALA A N 1
ATOM 4148 C CA . ALA A 1 555 ? 40.329 25.137 -10.718 1.00 27.08 555 ALA A CA 1
ATOM 4149 C C . ALA A 1 555 ? 38.810 25.387 -10.848 1.00 27.08 555 ALA A C 1
ATOM 4151 O O . ALA A 1 555 ? 38.004 24.494 -10.606 1.00 27.08 555 ALA A O 1
ATOM 4152 N N . ASP A 1 556 ? 38.444 26.613 -11.220 1.00 27.94 556 ASP A N 1
ATOM 4153 C CA . ASP A 1 556 ? 37.096 27.041 -11.631 1.00 27.94 556 ASP A CA 1
ATOM 4154 C C . ASP A 1 556 ? 36.891 26.690 -13.126 1.00 27.94 556 ASP A C 1
ATOM 4156 O O . ASP A 1 556 ? 37.873 26.723 -13.881 1.00 27.94 556 ASP A O 1
ATOM 4160 N N . PRO A 1 557 ? 35.670 26.339 -13.589 1.00 33.66 557 PRO A N 1
ATOM 4161 C CA . PRO A 1 557 ? 34.867 27.405 -14.192 1.00 33.66 557 PRO A CA 1
ATOM 4162 C C . PRO A 1 557 ? 33.334 27.307 -13.987 1.00 33.66 557 PRO A C 1
ATOM 4164 O O . PRO A 1 557 ? 32.704 26.312 -14.345 1.00 33.66 557 PRO A O 1
ATOM 4167 N N . SER A 1 558 ? 32.746 28.469 -13.671 1.00 25.52 558 SER A N 1
ATOM 4168 C CA . SER A 1 558 ? 31.403 28.990 -14.036 1.00 25.52 558 SER A CA 1
ATOM 4169 C C . SER A 1 558 ? 30.305 28.938 -12.955 1.00 25.52 558 SER A C 1
ATOM 4171 O O . SER A 1 558 ? 30.246 28.000 -12.162 1.00 25.52 558 SER A O 1
ATOM 4173 N N . PRO A 1 559 ? 29.413 29.957 -12.897 1.00 30.45 559 PRO A N 1
ATOM 4174 C CA . PRO A 1 559 ? 28.679 30.314 -11.689 1.00 30.45 559 PRO A CA 1
ATOM 4175 C C . PRO A 1 559 ? 27.481 29.386 -11.485 1.00 30.45 559 PRO A C 1
ATOM 4177 O O . PRO A 1 559 ? 26.358 29.679 -11.892 1.00 30.45 559 PRO A O 1
ATOM 4180 N N . ALA A 1 560 ? 27.714 28.256 -10.825 1.00 28.42 560 ALA A N 1
ATOM 4181 C CA . ALA A 1 560 ? 26.645 27.524 -10.175 1.00 28.42 560 ALA A CA 1
ATOM 4182 C C . ALA A 1 560 ? 26.130 28.392 -9.023 1.00 28.42 560 ALA A C 1
ATOM 4184 O O . ALA A 1 560 ? 26.884 28.758 -8.119 1.00 28.42 560 ALA A O 1
ATOM 4185 N N . HIS A 1 561 ? 24.850 28.754 -9.086 1.00 30.58 561 HIS A N 1
ATOM 4186 C CA . HIS A 1 561 ? 24.129 29.383 -7.991 1.00 30.58 561 HIS A CA 1
ATOM 4187 C C . HIS A 1 561 ? 24.497 28.695 -6.675 1.00 30.58 561 HIS A C 1
ATOM 4189 O O . HIS A 1 561 ? 24.310 27.489 -6.515 1.00 30.58 561 HIS A O 1
ATOM 4195 N N . SER A 1 562 ? 25.061 29.471 -5.752 1.00 26.67 562 SER A N 1
ATOM 4196 C CA . SER A 1 562 ? 25.381 29.038 -4.402 1.00 26.67 562 SER A CA 1
ATOM 4197 C C . SER A 1 562 ? 24.080 28.688 -3.680 1.00 26.67 562 SER A C 1
ATOM 4199 O O . SER A 1 562 ? 23.486 29.528 -3.003 1.00 26.67 562 SER A O 1
ATOM 4201 N N . HIS A 1 563 ? 23.607 27.456 -3.838 1.00 32.88 563 HIS A N 1
ATOM 4202 C CA . HIS A 1 563 ? 22.608 26.892 -2.950 1.00 32.88 563 HIS A CA 1
ATOM 4203 C C . HIS A 1 563 ? 23.300 26.656 -1.614 1.00 32.88 563 HIS A C 1
ATOM 4205 O O . HIS A 1 563 ? 23.969 25.648 -1.403 1.00 32.88 563 HIS A O 1
ATOM 4211 N N . THR A 1 564 ? 23.188 27.630 -0.715 1.00 26.91 564 THR A N 1
ATOM 4212 C CA . THR A 1 564 ? 23.428 27.391 0.703 1.00 26.91 564 THR A CA 1
ATOM 4213 C C . THR A 1 564 ? 22.459 26.276 1.115 1.00 26.91 564 THR A C 1
ATOM 4215 O O . THR A 1 564 ? 21.252 26.456 0.926 1.00 26.91 564 THR A O 1
ATOM 4218 N N . PRO A 1 565 ? 22.929 25.113 1.604 1.00 34.91 565 PRO A N 1
ATOM 4219 C CA . PRO A 1 565 ? 22.031 24.060 2.056 1.00 34.91 565 PRO A CA 1
ATOM 4220 C C . PRO A 1 565 ? 21.131 24.632 3.149 1.00 34.91 565 PRO A C 1
ATOM 4222 O O . PRO A 1 565 ? 21.623 25.185 4.134 1.00 34.91 565 PRO A O 1
ATOM 4225 N N . ILE A 1 566 ? 19.814 24.538 2.964 1.00 33.97 566 ILE A N 1
ATOM 4226 C CA . ILE A 1 566 ? 18.858 24.865 4.021 1.00 33.97 566 ILE A CA 1
ATOM 4227 C C . ILE A 1 566 ? 19.191 23.948 5.203 1.00 33.97 566 ILE A C 1
ATOM 4229 O O . ILE A 1 566 ? 19.219 22.727 5.050 1.00 33.97 566 ILE A O 1
ATOM 4233 N N . ALA A 1 567 ? 19.482 24.528 6.369 1.00 31.70 567 ALA A N 1
ATOM 4234 C CA . ALA A 1 567 ? 19.742 23.764 7.582 1.00 31.70 567 ALA A CA 1
ATOM 4235 C C . ALA A 1 567 ? 18.507 22.910 7.912 1.00 31.70 567 ALA A C 1
ATOM 4237 O O . ALA A 1 567 ? 17.437 23.439 8.215 1.00 31.70 567 ALA A O 1
ATOM 4238 N N . HIS A 1 568 ? 18.641 21.588 7.793 1.00 38.50 568 HIS A N 1
ATOM 4239 C CA . HIS A 1 568 ? 17.533 20.659 7.990 1.00 38.50 568 HIS A CA 1
ATOM 4240 C C . HIS A 1 568 ? 17.260 20.495 9.499 1.00 38.50 568 HIS A C 1
ATOM 4242 O O . HIS A 1 568 ? 18.204 20.286 10.261 1.00 38.50 568 HIS A O 1
ATOM 4248 N N . PRO A 1 569 ? 16.000 20.564 9.965 1.00 36.16 569 PRO A N 1
ATOM 4249 C CA . PRO A 1 569 ? 15.673 20.639 11.394 1.00 36.16 569 PRO A CA 1
ATOM 4250 C C . PRO A 1 569 ? 15.870 19.329 12.173 1.00 36.16 569 PRO A C 1
ATOM 4252 O O . PRO A 1 569 ? 15.565 19.277 13.363 1.00 36.16 569 PRO A O 1
ATOM 4255 N N . TYR A 1 570 ? 16.374 18.271 11.534 1.00 37.97 570 TYR A N 1
ATOM 4256 C CA . TYR A 1 570 ? 16.490 16.956 12.151 1.00 37.97 570 TYR A CA 1
ATOM 4257 C C . TYR A 1 570 ? 17.953 16.474 12.214 1.00 37.97 570 TYR A C 1
ATOM 4259 O O . TYR A 1 570 ? 18.659 16.552 11.205 1.00 37.97 570 TYR A O 1
ATOM 4267 N N . PRO A 1 571 ? 18.429 15.959 13.368 1.00 39.06 571 PRO A N 1
ATOM 4268 C CA . PRO A 1 571 ? 19.798 15.468 13.517 1.00 39.06 571 PRO A CA 1
ATOM 4269 C C . PRO A 1 571 ? 19.998 14.155 12.745 1.00 39.06 571 PRO A C 1
ATOM 4271 O O . PRO A 1 571 ? 19.066 13.348 12.698 1.00 39.06 571 PRO A O 1
ATOM 4274 N N . PRO A 1 572 ? 21.195 13.886 12.187 1.00 42.75 572 PRO A N 1
ATOM 4275 C CA . PRO A 1 572 ? 21.466 12.676 11.416 1.00 42.75 572 PRO A CA 1
ATOM 4276 C C . PRO A 1 572 ? 21.272 11.403 12.256 1.00 42.75 572 PRO A C 1
ATOM 4278 O O . PRO A 1 572 ? 21.881 11.222 13.304 1.00 42.75 572 PRO A O 1
ATOM 4281 N N . THR A 1 573 ? 20.451 10.482 11.751 1.00 53.81 573 THR A N 1
ATOM 4282 C CA . THR A 1 573 ? 20.158 9.151 12.307 1.00 53.81 573 THR A CA 1
ATOM 4283 C C . THR A 1 573 ? 21.017 8.102 11.597 1.00 53.81 573 THR A C 1
ATOM 4285 O O . THR A 1 573 ? 20.648 6.935 11.476 1.00 53.81 573 THR A O 1
ATOM 4288 N N . ALA A 1 574 ? 22.165 8.521 11.059 1.00 56.59 574 ALA A N 1
ATOM 4289 C CA . ALA A 1 574 ? 23.092 7.617 10.407 1.00 56.59 574 ALA A CA 1
ATOM 4290 C C . ALA A 1 574 ? 23.714 6.713 11.474 1.00 56.59 574 ALA A C 1
ATOM 4292 O O . ALA A 1 574 ? 24.363 7.187 12.407 1.00 56.59 574 ALA A O 1
ATOM 4293 N N . MET A 1 575 ? 23.508 5.403 11.342 1.00 64.88 575 MET A N 1
ATOM 4294 C CA . MET A 1 575 ? 24.244 4.444 12.157 1.00 64.88 575 MET A CA 1
ATOM 4295 C C . MET A 1 575 ? 25.732 4.575 11.806 1.00 64.88 575 MET A C 1
ATOM 4297 O O . MET A 1 575 ? 26.064 4.552 10.617 1.00 64.88 575 MET A O 1
ATOM 4301 N N . PRO A 1 576 ? 26.637 4.706 12.794 1.00 73.81 576 PRO A N 1
ATOM 4302 C CA . PRO A 1 576 ? 28.068 4.691 12.527 1.00 73.81 576 PRO A CA 1
ATOM 4303 C C . PRO A 1 576 ? 28.439 3.462 11.680 1.00 73.81 576 PRO A C 1
ATOM 4305 O O . PRO A 1 576 ? 27.891 2.384 11.933 1.00 73.81 576 PRO A O 1
ATOM 4308 N N . PRO A 1 577 ? 29.370 3.560 10.713 1.00 74.06 577 PRO A N 1
ATOM 4309 C CA . PRO A 1 577 ? 29.679 2.448 9.808 1.00 74.06 577 PRO A CA 1
ATOM 4310 C C . PRO A 1 577 ? 30.020 1.126 10.519 1.00 74.06 577 PRO A C 1
ATOM 4312 O O . PRO A 1 577 ? 29.645 0.051 10.049 1.00 74.06 577 PRO A O 1
ATOM 4315 N N . GLY A 1 578 ? 30.688 1.198 11.678 1.00 78.00 578 GLY A N 1
ATOM 4316 C CA . GLY A 1 578 ? 30.977 0.032 12.521 1.00 78.00 578 GLY A CA 1
ATOM 4317 C C . GLY A 1 578 ? 29.720 -0.632 13.092 1.00 78.00 578 GLY A C 1
ATOM 4318 O O . GLY A 1 578 ? 29.598 -1.857 13.037 1.00 78.00 578 GLY A O 1
ATOM 4319 N N . LEU A 1 579 ? 28.758 0.169 13.565 1.00 78.94 579 LEU A N 1
ATOM 4320 C CA . LEU A 1 579 ? 27.469 -0.313 14.066 1.00 78.94 579 LEU A CA 1
ATOM 4321 C C . LEU A 1 579 ? 26.632 -0.915 12.933 1.00 78.94 579 LEU A C 1
ATOM 4323 O O . LEU A 1 579 ? 26.091 -2.003 13.091 1.00 78.94 579 LEU A O 1
ATOM 4327 N N . GLU A 1 580 ? 26.572 -0.257 11.771 1.00 85.50 580 GLU A N 1
ATOM 4328 C CA . GLU A 1 580 ? 25.841 -0.782 10.611 1.00 85.50 580 GLU A CA 1
ATOM 4329 C C . GLU A 1 580 ? 26.357 -2.172 10.212 1.00 85.50 580 GLU A C 1
ATOM 4331 O O . GLU A 1 580 ? 25.572 -3.109 10.061 1.00 85.50 580 GLU A O 1
ATOM 4336 N N . LYS A 1 581 ? 27.681 -2.331 10.084 1.00 88.00 581 LYS A N 1
ATOM 4337 C CA . LYS A 1 581 ? 28.293 -3.615 9.720 1.00 88.00 581 LYS A CA 1
ATOM 4338 C C . LYS A 1 581 ? 27.978 -4.709 10.742 1.00 88.00 581 LYS A C 1
ATOM 4340 O O . LYS A 1 581 ? 27.664 -5.830 10.341 1.00 88.00 581 LYS A O 1
ATOM 4345 N N . TYR A 1 582 ? 28.058 -4.391 12.034 1.00 87.81 582 TYR A N 1
ATOM 4346 C CA . TYR A 1 582 ? 27.719 -5.326 13.105 1.00 87.81 582 TYR A CA 1
ATOM 4347 C C . TYR A 1 582 ? 26.255 -5.773 13.018 1.00 87.81 582 TYR A C 1
ATOM 4349 O O . TYR A 1 582 ? 25.988 -6.972 12.972 1.00 87.81 582 TYR A O 1
ATOM 4357 N N . LEU A 1 583 ? 25.318 -4.826 12.919 1.00 88.69 583 LEU A N 1
ATOM 4358 C CA . LEU A 1 583 ? 23.885 -5.122 12.894 1.00 88.69 583 LEU A CA 1
ATOM 4359 C C . LEU A 1 583 ? 23.484 -5.940 11.663 1.00 88.69 583 LEU A C 1
ATOM 4361 O O . LEU A 1 583 ? 22.697 -6.876 11.780 1.00 88.69 583 LEU A O 1
ATOM 4365 N N . LEU A 1 584 ? 24.052 -5.641 10.490 1.00 92.06 584 LEU A N 1
ATOM 4366 C CA . LEU A 1 584 ? 23.823 -6.438 9.281 1.00 92.06 584 LEU A CA 1
ATOM 4367 C C . LEU A 1 584 ? 24.313 -7.885 9.440 1.00 92.06 584 LEU A C 1
ATOM 4369 O O . LEU A 1 584 ? 23.664 -8.804 8.951 1.00 92.06 584 LEU A O 1
ATOM 4373 N N . GLY A 1 585 ? 25.438 -8.095 10.132 1.00 92.88 585 GLY A N 1
ATOM 4374 C CA . GLY A 1 585 ? 25.926 -9.434 10.464 1.00 92.88 585 GLY A CA 1
ATOM 4375 C C . GLY A 1 585 ? 25.019 -10.153 11.467 1.00 92.88 585 GLY A C 1
ATOM 4376 O O . GLY A 1 585 ? 24.630 -11.294 11.232 1.00 92.88 585 GLY A O 1
ATOM 4377 N N . ALA A 1 586 ? 24.636 -9.470 12.549 1.00 90.12 586 ALA A N 1
ATOM 4378 C CA . ALA A 1 586 ? 23.803 -10.023 13.619 1.00 90.12 586 ALA A CA 1
ATOM 4379 C C . ALA A 1 586 ? 22.386 -10.396 13.148 1.00 90.12 586 ALA A C 1
ATOM 4381 O O . ALA A 1 586 ? 21.816 -11.382 13.606 1.00 90.12 586 ALA A O 1
ATOM 4382 N N . THR A 1 587 ? 21.829 -9.635 12.204 1.00 95.06 587 THR A N 1
ATOM 4383 C CA . THR A 1 587 ? 20.464 -9.842 11.695 1.00 95.06 587 THR A CA 1
ATOM 4384 C C . THR A 1 587 ? 20.386 -10.717 10.449 1.00 95.06 587 THR A C 1
ATOM 4386 O O . THR A 1 587 ? 19.289 -10.958 9.957 1.00 95.06 587 THR A O 1
ATOM 4389 N N . HIS A 1 588 ? 21.504 -11.237 9.931 1.00 95.38 588 HIS A N 1
ATOM 4390 C CA . HIS A 1 588 ? 21.513 -11.989 8.671 1.00 95.38 588 HIS A CA 1
ATOM 4391 C C . HIS A 1 588 ? 20.556 -13.195 8.685 1.00 95.38 588 HIS A C 1
ATOM 4393 O O . HIS A 1 588 ? 19.738 -13.355 7.782 1.00 95.38 588 HIS A O 1
ATOM 4399 N N . ALA A 1 589 ? 20.620 -14.033 9.725 1.00 96.50 589 ALA A N 1
ATOM 4400 C CA . ALA A 1 589 ? 19.785 -15.233 9.820 1.00 96.50 589 ALA A CA 1
ATOM 4401 C C . ALA A 1 589 ? 18.289 -14.903 9.969 1.00 96.50 589 ALA A C 1
ATOM 4403 O O . ALA A 1 589 ? 17.446 -15.518 9.317 1.00 96.50 589 ALA A O 1
ATOM 4404 N N . SER A 1 590 ? 17.945 -13.909 10.794 1.00 96.69 590 SER A N 1
ATOM 4405 C CA . SER A 1 590 ? 16.552 -13.494 10.980 1.00 96.69 590 SER A CA 1
ATOM 4406 C C . SER A 1 590 ? 16.005 -12.736 9.766 1.00 96.69 590 SER A C 1
ATOM 4408 O O . SER A 1 590 ? 14.837 -12.909 9.427 1.00 96.69 590 SER A O 1
ATOM 4410 N N . TYR A 1 591 ? 16.842 -11.986 9.044 1.00 97.31 591 TYR A N 1
ATOM 4411 C CA . TYR A 1 591 ? 16.496 -11.381 7.756 1.00 97.31 591 TYR A CA 1
ATOM 4412 C C . TYR A 1 591 ? 16.137 -12.450 6.718 1.00 97.31 591 TYR A C 1
ATOM 4414 O O . TYR A 1 591 ? 15.123 -12.329 6.027 1.00 97.31 591 TYR A O 1
ATOM 4422 N N . ASP A 1 592 ? 16.935 -13.517 6.630 1.00 96.69 592 ASP A N 1
ATOM 4423 C CA . ASP A 1 592 ? 16.698 -14.626 5.705 1.00 96.69 592 ASP A CA 1
ATOM 4424 C C . ASP A 1 592 ? 15.384 -15.360 5.991 1.00 96.69 592 ASP A C 1
ATOM 4426 O O . ASP A 1 592 ? 14.698 -15.761 5.053 1.00 96.69 592 ASP A O 1
ATOM 4430 N N . ALA A 1 593 ? 15.003 -15.483 7.262 1.00 96.69 593 ALA A N 1
ATOM 4431 C CA . ALA A 1 593 ? 13.748 -16.112 7.659 1.00 96.69 593 ALA A CA 1
ATOM 4432 C C . ALA A 1 593 ? 12.530 -15.183 7.500 1.00 96.69 593 ALA A C 1
ATOM 4434 O O . ALA A 1 593 ? 11.508 -15.587 6.944 1.00 96.69 593 ALA A O 1
ATOM 4435 N N . LYS A 1 594 ? 12.620 -13.938 7.985 1.00 97.88 594 LYS A N 1
ATOM 4436 C CA . LYS A 1 594 ? 11.459 -13.043 8.138 1.00 97.88 594 LYS A CA 1
ATOM 4437 C C . LYS A 1 594 ? 11.244 -12.101 6.955 1.00 97.88 594 LYS A C 1
ATOM 4439 O O . LYS A 1 594 ? 10.104 -11.746 6.673 1.00 97.88 594 LYS A O 1
ATOM 4444 N N . VAL A 1 595 ? 12.306 -11.688 6.260 1.00 98.12 595 VAL A N 1
ATOM 4445 C CA . VAL A 1 595 ? 12.239 -10.640 5.221 1.00 98.12 595 VAL A CA 1
ATOM 4446 C C . VAL A 1 595 ? 12.433 -11.213 3.827 1.00 98.12 595 VAL A C 1
ATOM 4448 O O . VAL A 1 595 ? 11.625 -10.967 2.932 1.00 98.12 595 VAL A O 1
ATOM 4451 N N . ARG A 1 596 ? 13.488 -12.012 3.628 1.00 96.25 596 ARG A N 1
ATOM 4452 C CA . ARG A 1 596 ? 13.889 -12.524 2.310 1.00 96.25 596 ARG A CA 1
ATOM 4453 C C . ARG A 1 596 ? 12.754 -13.182 1.508 1.00 96.25 596 ARG A C 1
ATOM 4455 O O . ARG A 1 596 ? 12.735 -12.907 0.301 1.00 96.25 596 ARG A O 1
ATOM 4462 N N . PRO A 1 597 ? 11.812 -13.956 2.097 1.00 96.38 597 PRO A N 1
ATOM 4463 C CA . PRO A 1 597 ? 10.706 -14.554 1.346 1.00 96.38 597 PRO A CA 1
ATOM 4464 C C . PRO A 1 597 ? 9.906 -13.544 0.510 1.00 96.38 597 PRO A C 1
ATOM 4466 O O . PRO A 1 597 ? 9.537 -13.852 -0.615 1.00 96.38 597 PRO A O 1
ATOM 4469 N N . GLY A 1 598 ? 9.739 -12.304 0.984 1.00 96.19 598 GLY A N 1
ATOM 4470 C CA . GLY A 1 598 ? 8.987 -11.256 0.283 1.00 96.19 598 GLY A CA 1
ATOM 4471 C C . GLY A 1 598 ? 9.800 -10.365 -0.667 1.00 96.19 598 GLY A C 1
ATOM 4472 O O . GLY A 1 598 ? 9.276 -9.372 -1.157 1.00 96.19 598 GLY A O 1
ATOM 4473 N N . THR A 1 599 ? 11.081 -10.655 -0.926 1.00 96.25 599 THR A N 1
ATOM 4474 C CA . THR A 1 599 ? 11.988 -9.703 -1.621 1.00 96.25 599 THR A CA 1
ATOM 4475 C C . THR A 1 599 ? 12.338 -10.072 -3.062 1.00 96.25 599 THR A C 1
ATOM 4477 O O . THR A 1 599 ? 13.094 -9.354 -3.717 1.00 96.25 599 THR A O 1
ATOM 4480 N N . CYS A 1 600 ? 11.881 -11.223 -3.564 1.00 95.44 600 CYS A N 1
ATOM 4481 C CA . CYS A 1 600 ? 12.336 -11.751 -4.854 1.00 95.44 600 CYS A CA 1
ATOM 4482 C C . CYS A 1 600 ? 11.977 -10.822 -6.026 1.00 95.44 600 CYS A C 1
ATOM 4484 O O . CYS A 1 600 ? 12.879 -10.408 -6.756 1.00 95.44 600 CYS A O 1
ATOM 4486 N N . VAL A 1 601 ? 10.705 -10.417 -6.141 1.00 97.00 601 VAL A N 1
ATOM 4487 C CA . VAL A 1 601 ? 10.249 -9.478 -7.182 1.00 97.00 601 VAL A CA 1
ATOM 4488 C C . VAL A 1 601 ? 11.061 -8.185 -7.145 1.00 97.00 601 VAL A C 1
ATOM 4490 O O . VAL A 1 601 ? 11.622 -7.779 -8.155 1.00 97.00 601 VAL A O 1
ATOM 4493 N N . GLN A 1 602 ? 11.201 -7.572 -5.968 1.00 96.38 602 GLN A N 1
ATOM 4494 C CA . GLN A 1 602 ? 11.915 -6.304 -5.791 1.00 96.38 602 GLN A CA 1
ATOM 4495 C C . GLN A 1 602 ? 13.383 -6.387 -6.247 1.00 96.38 602 GLN A C 1
ATOM 4497 O O . GLN A 1 602 ? 13.897 -5.442 -6.838 1.00 96.38 602 GLN A O 1
ATOM 4502 N N . ARG A 1 603 ? 14.054 -7.524 -6.003 1.00 97.38 603 ARG A N 1
ATOM 4503 C CA . ARG A 1 603 ? 15.448 -7.757 -6.423 1.00 97.38 603 ARG A CA 1
ATOM 4504 C C . ARG A 1 603 ? 15.592 -8.006 -7.924 1.00 97.38 603 ARG A C 1
ATOM 4506 O O . ARG A 1 603 ? 16.647 -7.727 -8.484 1.00 97.38 603 ARG A O 1
ATOM 4513 N N . GLN A 1 604 ? 14.579 -8.578 -8.568 1.00 97.00 604 GLN A N 1
ATOM 4514 C CA . GLN A 1 604 ? 14.624 -8.925 -9.992 1.00 97.00 604 GLN A CA 1
ATOM 4515 C C . GLN A 1 604 ? 14.003 -7.865 -10.909 1.00 97.00 604 GLN A C 1
ATOM 4517 O O . GLN A 1 604 ? 14.261 -7.883 -12.113 1.00 97.00 604 GLN A O 1
ATOM 4522 N N . CYS A 1 605 ? 13.162 -6.983 -10.369 1.00 97.44 605 CYS A N 1
ATOM 4523 C CA . CYS A 1 605 ? 12.444 -5.962 -11.129 1.00 97.44 605 CYS A CA 1
ATOM 4524 C C . CYS A 1 605 ? 12.918 -4.534 -10.834 1.00 97.44 605 CYS A C 1
ATOM 4526 O O . CYS A 1 605 ? 12.590 -3.629 -11.601 1.00 97.44 605 CYS A O 1
ATOM 4528 N N . GLY A 1 606 ? 13.698 -4.323 -9.772 1.00 97.00 606 GLY A N 1
ATOM 4529 C CA . GLY A 1 606 ? 14.104 -2.993 -9.333 1.00 97.00 606 GLY A CA 1
ATOM 4530 C C . GLY A 1 606 ? 12.997 -2.259 -8.570 1.00 97.00 606 GLY A C 1
ATOM 4531 O O . GLY A 1 606 ? 12.074 -2.874 -8.026 1.00 97.00 606 GLY A O 1
ATOM 4532 N N . ASN A 1 607 ? 13.100 -0.931 -8.497 1.00 97.81 607 ASN A N 1
ATOM 4533 C CA . ASN A 1 607 ? 12.129 -0.114 -7.772 1.00 97.81 607 ASN A CA 1
ATOM 4534 C C . ASN A 1 607 ? 10.823 0.016 -8.567 1.00 97.81 607 ASN A C 1
ATOM 4536 O O . ASN A 1 607 ? 10.818 0.549 -9.669 1.00 97.81 607 ASN A O 1
ATOM 4540 N N . MET A 1 608 ? 9.705 -0.423 -7.991 1.00 98.06 608 MET A N 1
ATOM 4541 C CA . MET A 1 608 ? 8.368 -0.282 -8.590 1.00 98.06 608 MET A CA 1
ATOM 4542 C C . MET A 1 608 ? 7.533 0.803 -7.888 1.00 98.06 608 MET A C 1
ATOM 4544 O O . MET A 1 608 ? 6.309 0.713 -7.860 1.00 98.06 608 MET A O 1
ATOM 4548 N N . TYR A 1 609 ? 8.191 1.770 -7.237 1.00 98.31 609 TYR A N 1
ATOM 4549 C CA . TYR A 1 609 ? 7.584 2.841 -6.440 1.00 98.31 609 TYR A CA 1
ATOM 4550 C C . TYR A 1 609 ? 6.417 2.356 -5.569 1.00 98.31 609 TYR A C 1
ATOM 4552 O O . TYR A 1 609 ? 6.654 1.583 -4.632 1.00 98.31 609 TYR A O 1
ATOM 4560 N N . THR A 1 610 ? 5.176 2.768 -5.860 1.00 98.69 610 THR A N 1
ATOM 4561 C CA . THR A 1 610 ? 4.002 2.439 -5.038 1.00 98.69 610 THR A CA 1
ATOM 4562 C C . THR A 1 610 ? 3.720 0.943 -4.974 1.00 98.69 610 THR A C 1
ATOM 4564 O O . THR A 1 610 ? 3.288 0.446 -3.937 1.00 98.69 610 THR A O 1
ATOM 4567 N N . ALA A 1 611 ? 4.034 0.195 -6.032 1.00 98.38 611 ALA A N 1
ATOM 4568 C CA . ALA A 1 611 ? 3.844 -1.250 -6.097 1.00 98.38 611 ALA A CA 1
ATOM 4569 C C . ALA A 1 611 ? 4.932 -2.038 -5.342 1.00 98.38 611 ALA A C 1
ATOM 4571 O O . ALA A 1 611 ? 4.773 -3.235 -5.097 1.00 98.38 611 ALA A O 1
ATOM 4572 N N . SER A 1 612 ? 6.038 -1.394 -4.944 1.00 97.75 612 SER A N 1
ATOM 4573 C CA . SER A 1 612 ? 7.221 -2.072 -4.397 1.00 97.75 612 SER A CA 1
ATOM 4574 C C . SER A 1 612 ? 6.909 -2.893 -3.140 1.00 97.75 612 SER A C 1
ATOM 4576 O O . SER A 1 612 ? 7.185 -4.093 -3.123 1.00 97.75 612 SER A O 1
ATOM 4578 N N . VAL A 1 613 ? 6.286 -2.305 -2.109 1.00 98.12 613 VAL A N 1
ATOM 4579 C CA . VAL A 1 613 ? 5.955 -3.037 -0.866 1.00 98.12 613 VAL A CA 1
ATOM 4580 C C . VAL A 1 613 ? 4.887 -4.113 -1.101 1.00 98.12 613 VAL A C 1
ATOM 4582 O O . VAL A 1 613 ? 4.998 -5.224 -0.584 1.00 98.12 613 VAL A O 1
ATOM 4585 N N . TRP A 1 614 ? 3.900 -3.822 -1.952 1.00 98.50 614 TRP A N 1
ATOM 4586 C CA . TRP A 1 614 ? 2.770 -4.711 -2.234 1.00 98.50 614 TRP A CA 1
ATOM 4587 C C . TRP A 1 614 ? 3.155 -5.920 -3.087 1.00 98.50 614 TRP A C 1
ATOM 4589 O O . TRP A 1 614 ? 2.590 -6.998 -2.912 1.00 98.50 614 TRP A O 1
ATOM 4599 N N . SER A 1 615 ? 4.191 -5.802 -3.921 1.00 98.31 615 SER A N 1
ATOM 4600 C CA . SER A 1 615 ? 4.771 -6.959 -4.611 1.00 98.31 615 SER A CA 1
ATOM 4601 C C . SER A 1 615 ? 5.313 -8.007 -3.634 1.00 98.31 615 SER A C 1
ATOM 4603 O O . SER A 1 615 ? 5.271 -9.202 -3.921 1.00 98.31 615 SER A O 1
ATOM 4605 N N . GLY A 1 616 ? 5.756 -7.571 -2.447 1.00 97.94 616 GLY A N 1
ATOM 4606 C CA . GLY A 1 616 ? 6.193 -8.460 -1.378 1.00 97.94 616 GLY A CA 1
ATOM 4607 C C . GLY A 1 616 ? 5.049 -9.258 -0.756 1.00 97.94 616 GLY A C 1
ATOM 4608 O O . GLY A 1 616 ? 5.261 -10.404 -0.371 1.00 97.94 616 GLY A O 1
ATOM 4609 N N . VAL A 1 617 ? 3.829 -8.706 -0.721 1.00 98.19 617 VAL A N 1
ATOM 4610 C CA . VAL A 1 617 ? 2.627 -9.433 -0.275 1.00 98.19 617 VAL A CA 1
ATOM 4611 C C . VAL A 1 617 ? 2.292 -10.552 -1.255 1.00 98.19 617 VAL A C 1
ATOM 4613 O O . VAL A 1 617 ? 2.131 -11.696 -0.839 1.00 98.19 617 VAL A O 1
ATOM 4616 N N . ALA A 1 618 ? 2.253 -10.251 -2.555 1.00 97.38 618 ALA A N 1
ATOM 4617 C CA . ALA A 1 618 ? 2.002 -11.261 -3.582 1.00 97.38 618 ALA A CA 1
ATOM 4618 C C . ALA A 1 618 ? 3.086 -12.355 -3.591 1.00 97.38 618 ALA A C 1
ATOM 4620 O O . ALA A 1 618 ? 2.776 -13.543 -3.678 1.00 97.38 618 ALA A O 1
ATOM 4621 N N . GLN A 1 619 ? 4.354 -11.972 -3.413 1.00 96.94 619 GLN A N 1
ATOM 4622 C CA . GLN A 1 619 ? 5.447 -12.931 -3.277 1.00 96.94 619 GLN A CA 1
ATOM 4623 C C . GLN A 1 619 ? 5.287 -13.815 -2.036 1.00 96.94 619 GLN A C 1
ATOM 4625 O O . GLN A 1 619 ? 5.514 -15.017 -2.123 1.00 96.94 619 GLN A O 1
ATOM 4630 N N . LEU A 1 620 ? 4.873 -13.248 -0.900 1.00 97.31 620 LEU A N 1
ATOM 4631 C CA . LEU A 1 620 ? 4.684 -13.998 0.340 1.00 97.31 620 LEU A CA 1
ATOM 4632 C C . LEU A 1 620 ? 3.509 -14.988 0.248 1.00 97.31 620 LEU A C 1
ATOM 4634 O O . LEU A 1 620 ? 3.599 -16.096 0.782 1.00 97.31 620 LEU A O 1
ATOM 4638 N N . LEU A 1 621 ? 2.436 -14.625 -0.464 1.00 97.19 621 LEU A N 1
ATOM 4639 C CA . LEU A 1 621 ? 1.330 -15.537 -0.779 1.00 97.19 621 LEU A CA 1
ATOM 4640 C C . LEU A 1 621 ? 1.807 -16.753 -1.589 1.00 97.19 621 LEU A C 1
ATOM 4642 O O . LEU A 1 621 ? 1.375 -17.868 -1.314 1.00 97.19 621 LEU A O 1
ATOM 4646 N N . GLU A 1 622 ? 2.731 -16.566 -2.536 1.00 96.00 622 GLU A N 1
ATOM 4647 C CA . GLU A 1 622 ? 3.337 -17.670 -3.292 1.00 96.00 622 GLU A CA 1
ATOM 4648 C C . GLU A 1 622 ? 4.305 -18.503 -2.430 1.00 96.00 622 GLU A C 1
ATOM 4650 O O . GLU A 1 622 ? 4.224 -19.732 -2.400 1.00 96.00 622 GLU A O 1
ATOM 4655 N N . THR A 1 623 ? 5.230 -17.860 -1.711 1.00 95.75 623 THR A N 1
ATOM 4656 C CA . THR A 1 623 ? 6.307 -18.580 -1.009 1.00 95.75 623 THR A CA 1
ATOM 4657 C C . THR A 1 623 ? 5.844 -19.260 0.269 1.00 95.75 623 THR A C 1
ATOM 4659 O O . THR A 1 623 ? 6.353 -20.326 0.606 1.00 95.75 623 THR A O 1
ATOM 4662 N N . THR A 1 624 ? 4.915 -18.639 0.997 1.00 95.38 624 THR A N 1
ATOM 4663 C CA . THR A 1 624 ? 4.495 -19.085 2.333 1.00 95.38 624 THR A CA 1
ATOM 4664 C C . THR A 1 624 ? 3.064 -19.615 2.318 1.00 95.38 624 THR A C 1
ATOM 4666 O O . THR A 1 624 ? 2.795 -20.651 2.929 1.00 95.38 624 THR A O 1
ATOM 4669 N N . GLY A 1 625 ? 2.158 -18.941 1.602 1.00 93.31 625 GLY A N 1
ATOM 4670 C CA . GLY A 1 625 ? 0.792 -19.409 1.364 1.00 93.31 625 GLY A CA 1
ATOM 4671 C C . GLY A 1 625 ? 0.063 -19.847 2.628 1.00 93.31 625 GLY A C 1
ATOM 4672 O O . GLY A 1 625 ? -0.092 -19.059 3.558 1.00 93.31 625 GLY A O 1
ATOM 4673 N N . ALA A 1 626 ? -0.370 -21.111 2.678 1.00 94.19 626 ALA A N 1
ATOM 4674 C CA . ALA A 1 626 ? -1.127 -21.663 3.808 1.00 94.19 626 ALA A CA 1
ATOM 4675 C C . ALA A 1 626 ? -0.411 -21.517 5.165 1.00 94.19 626 ALA A C 1
ATOM 4677 O O . ALA A 1 626 ? -1.064 -21.353 6.192 1.00 94.19 626 ALA A O 1
ATOM 4678 N N . ALA A 1 627 ? 0.926 -21.504 5.186 1.00 96.19 627 ALA A N 1
ATOM 4679 C CA . ALA A 1 627 ? 1.689 -21.330 6.421 1.00 96.19 627 ALA A CA 1
ATOM 4680 C C . ALA A 1 627 ? 1.583 -19.911 7.016 1.00 96.19 627 ALA A C 1
ATOM 4682 O O . ALA A 1 627 ? 2.073 -19.692 8.123 1.00 96.19 627 ALA A O 1
ATOM 4683 N N . LEU A 1 628 ? 0.943 -18.962 6.317 1.00 97.00 628 LEU A N 1
ATOM 4684 C CA . LEU A 1 628 ? 0.607 -17.641 6.850 1.00 97.00 628 LEU A CA 1
ATOM 4685 C C . LEU A 1 628 ? -0.577 -17.673 7.821 1.00 97.00 628 LEU A C 1
ATOM 4687 O O . LEU A 1 628 ? -0.765 -16.702 8.547 1.00 97.00 628 LEU A O 1
ATOM 4691 N N . GLU A 1 629 ? -1.374 -18.743 7.876 1.00 96.56 629 GLU A N 1
ATOM 4692 C CA . GLU A 1 629 ? -2.495 -18.819 8.818 1.00 96.56 629 GLU A CA 1
ATOM 4693 C C . GLU A 1 629 ? -2.023 -18.626 10.266 1.00 96.56 629 GLU A C 1
ATOM 4695 O O . GLU A 1 629 ? -1.095 -19.275 10.748 1.00 96.56 629 GLU A O 1
ATOM 4700 N N . GLY A 1 630 ? -2.644 -17.674 10.964 1.00 96.06 630 GLY A N 1
ATOM 4701 C CA . GLY A 1 630 ? -2.278 -17.296 12.323 1.00 96.06 630 GLY A CA 1
ATOM 4702 C C . GLY A 1 630 ? -1.007 -16.448 12.438 1.00 96.06 630 GLY A C 1
ATOM 4703 O O . GLY A 1 630 ? -0.748 -15.958 13.536 1.00 96.06 630 GLY A O 1
ATOM 4704 N N . ARG A 1 631 ? -0.260 -16.230 11.350 1.00 97.56 631 ARG A N 1
ATOM 4705 C CA . ARG A 1 631 ? 0.985 -15.451 11.322 1.00 97.56 631 ARG A CA 1
ATOM 4706 C C . ARG A 1 631 ? 0.722 -13.961 11.148 1.00 97.56 631 ARG A C 1
ATOM 4708 O O . ARG A 1 631 ? -0.252 -13.556 10.512 1.00 97.56 631 ARG A O 1
ATOM 4715 N N . ARG A 1 632 ? 1.617 -13.136 11.686 1.00 97.81 632 ARG A N 1
ATOM 4716 C CA . ARG A 1 632 ? 1.601 -11.680 11.527 1.00 97.81 632 ARG A CA 1
ATOM 4717 C C . ARG A 1 632 ? 2.667 -11.230 10.536 1.00 97.81 632 ARG A C 1
ATOM 4719 O O . ARG A 1 632 ? 3.844 -11.562 10.677 1.00 97.81 632 ARG A O 1
ATOM 4726 N N . VAL A 1 633 ? 2.252 -10.414 9.574 1.00 98.50 633 VAL A N 1
ATOM 4727 C CA . VAL A 1 633 ? 3.128 -9.762 8.601 1.00 98.50 633 VAL A CA 1
ATOM 4728 C C . VAL A 1 633 ? 3.165 -8.274 8.921 1.00 98.50 633 VAL A C 1
ATOM 4730 O O . VAL A 1 633 ? 2.137 -7.608 8.848 1.00 98.50 633 VAL A O 1
ATOM 4733 N N . LEU A 1 634 ? 4.335 -7.751 9.272 1.00 98.50 634 LEU A N 1
ATOM 4734 C CA . LEU A 1 634 ? 4.566 -6.321 9.462 1.00 98.50 634 LEU A CA 1
ATOM 4735 C C . LEU A 1 634 ? 4.969 -5.696 8.125 1.00 98.50 634 LEU A C 1
ATOM 4737 O O . LEU A 1 634 ? 5.825 -6.229 7.425 1.00 98.50 634 LEU A O 1
ATOM 4741 N N . LEU A 1 635 ? 4.381 -4.561 7.767 1.00 98.12 635 LEU A N 1
ATOM 4742 C CA . LEU A 1 635 ? 4.663 -3.855 6.524 1.00 98.12 635 LEU A CA 1
ATOM 4743 C C . LEU A 1 635 ? 5.054 -2.419 6.814 1.00 98.12 635 LEU A C 1
ATOM 4745 O O . LEU A 1 635 ? 4.303 -1.682 7.450 1.00 98.12 635 LEU A O 1
ATOM 4749 N N . TYR A 1 636 ? 6.200 -2.010 6.285 1.00 98.69 636 TYR A N 1
ATOM 4750 C CA . TYR A 1 636 ? 6.644 -0.627 6.290 1.00 98.69 636 TYR A CA 1
ATOM 4751 C C . TYR A 1 636 ? 6.521 -0.026 4.889 1.00 98.69 636 TYR A C 1
ATOM 4753 O O . TYR A 1 636 ? 7.283 -0.361 3.979 1.00 98.69 636 TYR A O 1
ATOM 4761 N N . SER A 1 637 ? 5.559 0.877 4.722 1.00 98.69 637 SER A N 1
ATOM 4762 C CA . SER A 1 637 ? 5.392 1.681 3.517 1.00 98.69 637 SER A CA 1
ATOM 4763 C C . SER A 1 637 ? 6.006 3.057 3.717 1.00 98.69 637 SER A C 1
ATOM 4765 O O . SER A 1 637 ? 5.769 3.702 4.736 1.00 98.69 637 SER A O 1
ATOM 4767 N N . TYR A 1 638 ? 6.711 3.542 2.701 1.00 98.62 638 TYR A N 1
ATOM 4768 C CA . TYR A 1 638 ? 7.365 4.844 2.699 1.00 98.62 638 TYR A CA 1
ATOM 4769 C C . TYR A 1 638 ? 7.189 5.515 1.341 1.00 98.62 638 TYR A C 1
ATOM 4771 O O . TYR A 1 638 ? 7.244 4.841 0.317 1.00 98.62 638 TYR A O 1
ATOM 4779 N N . GLY A 1 639 ? 7.016 6.831 1.343 1.00 98.31 639 GLY A N 1
ATOM 4780 C CA . GLY A 1 639 ? 7.107 7.695 0.177 1.00 98.31 639 GLY A CA 1
ATOM 4781 C C . GLY A 1 639 ? 7.743 9.022 0.571 1.00 98.31 639 GLY A C 1
ATOM 4782 O O . GLY A 1 639 ? 7.419 9.588 1.616 1.00 98.31 639 GLY A O 1
ATOM 4783 N N . SER A 1 640 ? 8.653 9.509 -0.265 1.00 97.50 640 SER A N 1
ATOM 4784 C CA . SER A 1 640 ? 9.355 10.774 -0.053 1.00 97.50 640 SER A CA 1
ATOM 4785 C C . SER A 1 640 ? 8.428 11.996 -0.018 1.00 97.50 640 SER A C 1
ATOM 4787 O O . SER A 1 640 ? 7.273 11.932 -0.451 1.00 97.50 640 SER A O 1
ATOM 4789 N N . GLY A 1 641 ? 8.913 13.098 0.558 1.00 94.31 641 GLY A N 1
ATOM 4790 C CA . GLY A 1 641 ? 8.170 14.348 0.724 1.00 94.31 641 GLY A CA 1
ATOM 4791 C C . GLY A 1 641 ? 7.671 14.742 2.130 1.00 94.31 641 GLY A C 1
ATOM 4792 O O . GLY A 1 641 ? 7.502 15.937 2.352 1.00 94.31 641 GLY A O 1
ATOM 4793 N N . ILE A 1 642 ? 7.406 13.902 3.142 1.00 94.88 642 ILE A N 1
ATOM 4794 C CA . ILE A 1 642 ? 7.468 12.442 3.332 1.00 94.88 642 ILE A CA 1
ATOM 4795 C C . ILE A 1 642 ? 6.172 11.925 3.977 1.00 94.88 642 ILE A C 1
ATOM 4797 O O . ILE A 1 642 ? 5.541 12.597 4.796 1.00 94.88 642 ILE A O 1
ATOM 4801 N N . SER A 1 643 ? 5.790 10.693 3.650 1.00 98.50 643 SER A N 1
ATOM 4802 C CA . SER A 1 643 ? 4.698 9.951 4.289 1.00 98.50 643 SER A CA 1
ATOM 4803 C C . SER A 1 643 ? 5.078 8.487 4.459 1.00 98.50 643 SER A C 1
ATOM 4805 O O . SER A 1 643 ? 5.497 7.828 3.510 1.00 98.50 643 SER A O 1
ATOM 4807 N N . ALA A 1 644 ? 4.920 7.966 5.671 1.00 98.56 644 ALA A N 1
ATOM 4808 C CA . ALA A 1 644 ? 5.229 6.585 5.997 1.00 98.56 644 ALA A CA 1
ATOM 4809 C C . ALA A 1 644 ? 4.187 5.987 6.941 1.00 98.56 644 ALA A C 1
ATOM 4811 O O . ALA A 1 644 ? 3.629 6.679 7.799 1.00 98.56 644 ALA A O 1
ATOM 4812 N N . THR A 1 645 ? 3.975 4.681 6.810 1.00 98.69 645 THR A N 1
ATOM 4813 C CA . THR A 1 645 ? 3.130 3.899 7.710 1.00 98.69 645 THR A CA 1
ATOM 4814 C C . THR A 1 645 ? 3.740 2.532 7.938 1.00 98.69 645 THR A C 1
ATOM 4816 O O . THR A 1 645 ? 4.089 1.830 6.990 1.00 98.69 645 THR A O 1
ATOM 4819 N N . LEU A 1 646 ? 3.811 2.149 9.208 1.00 98.38 646 LEU A N 1
ATOM 4820 C CA . LEU A 1 646 ? 4.026 0.781 9.640 1.00 98.38 646 LEU A CA 1
ATOM 4821 C C . LEU A 1 646 ? 2.668 0.172 10.013 1.00 98.38 646 LEU A C 1
ATOM 4823 O O . LEU A 1 646 ? 1.941 0.753 10.817 1.00 98.38 646 LEU A O 1
ATOM 4827 N N . LEU A 1 647 ? 2.299 -0.958 9.420 1.00 97.94 647 LEU A N 1
ATOM 4828 C CA . LEU A 1 647 ? 1.020 -1.635 9.667 1.00 97.94 647 LEU A CA 1
ATOM 4829 C C . LEU A 1 647 ? 1.190 -3.148 9.718 1.00 97.94 647 LEU A C 1
ATOM 4831 O O . LEU A 1 647 ? 2.197 -3.663 9.236 1.00 97.94 647 LEU A O 1
ATOM 4835 N N . SER A 1 648 ? 0.193 -3.849 10.254 1.00 97.81 648 SER A N 1
ATOM 4836 C CA . SER A 1 648 ? 0.196 -5.312 10.302 1.00 97.81 648 SER A CA 1
ATOM 4837 C C . SER A 1 648 ? -0.970 -5.947 9.560 1.00 97.81 648 SER A C 1
ATOM 4839 O O . SER A 1 648 ? -2.107 -5.473 9.614 1.00 97.81 648 SER A O 1
ATOM 4841 N N . LEU A 1 649 ? -0.660 -7.051 8.884 1.00 98.31 649 LEU A N 1
ATOM 4842 C CA . LEU A 1 649 ? -1.622 -8.001 8.346 1.00 98.31 649 LEU A CA 1
ATOM 4843 C C . LEU A 1 649 ? -1.598 -9.271 9.194 1.00 98.31 649 LEU A C 1
ATOM 4845 O O . LEU A 1 649 ? -0.526 -9.781 9.535 1.00 98.31 649 LEU A O 1
ATOM 4849 N N . ARG A 1 650 ? -2.778 -9.817 9.478 1.00 97.81 650 ARG A N 1
ATOM 4850 C CA . ARG A 1 650 ? -2.943 -11.111 10.134 1.00 97.81 650 ARG A CA 1
ATOM 4851 C C . ARG A 1 650 ? -3.405 -12.143 9.120 1.00 97.81 650 ARG A C 1
ATOM 4853 O O . ARG A 1 650 ? -4.471 -11.993 8.527 1.00 97.81 650 ARG A O 1
ATOM 4860 N N . GLY A 1 651 ? -2.624 -13.206 8.959 1.00 97.94 651 GLY A N 1
ATOM 4861 C CA . GLY A 1 651 ? -3.054 -14.366 8.198 1.00 97.94 651 GLY A CA 1
ATOM 4862 C C . GLY A 1 651 ? -4.161 -15.120 8.930 1.00 97.94 651 GLY A C 1
ATOM 4863 O O . GLY A 1 651 ? -4.070 -15.366 10.137 1.00 97.94 651 GLY A O 1
ATOM 4864 N N . ARG A 1 652 ? -5.223 -15.474 8.212 1.00 96.19 652 ARG A N 1
ATOM 4865 C CA . ARG A 1 652 ? -6.431 -16.100 8.753 1.00 96.19 652 ARG A CA 1
ATOM 4866 C C . ARG A 1 652 ? -6.841 -17.307 7.925 1.00 96.19 652 ARG A C 1
ATOM 4868 O O . ARG A 1 652 ? -6.740 -17.296 6.700 1.00 96.19 652 ARG A O 1
ATOM 4875 N N . ALA A 1 653 ? -7.381 -18.304 8.616 1.00 92.94 653 ALA A N 1
ATOM 4876 C CA . ALA A 1 653 ? -8.223 -19.297 7.975 1.00 92.94 653 ALA A CA 1
ATOM 4877 C C . ALA A 1 653 ? -9.535 -18.624 7.549 1.00 92.94 653 ALA A C 1
ATOM 4879 O O . ALA A 1 653 ? -10.111 -17.828 8.293 1.00 92.94 653 ALA A O 1
ATOM 4880 N N . VAL A 1 654 ? -9.998 -18.950 6.348 1.00 92.00 654 VAL A N 1
ATOM 4881 C CA . VAL A 1 654 ? -11.271 -18.473 5.792 1.00 92.00 654 VAL A CA 1
ATOM 4882 C C . VAL A 1 654 ? -12.251 -19.637 5.673 1.00 92.00 654 VAL A C 1
ATOM 4884 O O . VAL A 1 654 ? -11.860 -20.799 5.805 1.00 92.00 654 VAL A O 1
ATOM 4887 N N . ALA A 1 655 ? -13.525 -19.338 5.409 1.00 86.25 655 ALA A N 1
ATOM 4888 C CA . ALA A 1 655 ? -14.566 -20.355 5.288 1.00 86.25 655 ALA A CA 1
ATOM 4889 C C . ALA A 1 655 ? -14.161 -21.492 4.318 1.00 86.25 655 ALA A C 1
ATOM 4891 O O . ALA A 1 655 ? -13.615 -21.215 3.237 1.00 86.25 655 ALA A O 1
ATOM 4892 N N . PRO A 1 656 ? -14.438 -22.768 4.662 1.00 83.81 656 PRO A N 1
ATOM 4893 C CA . PRO A 1 656 ? -14.165 -23.896 3.782 1.00 83.81 656 PRO A CA 1
ATOM 4894 C C . PRO A 1 656 ? -14.761 -23.677 2.390 1.00 83.81 656 PRO A C 1
ATOM 4896 O O . PRO A 1 656 ? -15.915 -23.288 2.243 1.00 83.81 656 PRO A O 1
ATOM 4899 N N . GLY A 1 657 ? -13.962 -23.914 1.350 1.00 83.50 657 GLY A N 1
ATOM 4900 C CA . GLY A 1 657 ? -14.401 -23.705 -0.028 1.00 83.50 657 GLY A CA 1
ATOM 4901 C C . GLY A 1 657 ? -14.321 -22.258 -0.528 1.00 83.50 657 GLY A C 1
ATOM 4902 O O . GLY A 1 657 ? -14.560 -22.054 -1.719 1.00 83.50 657 GLY A O 1
ATOM 4903 N N . SER A 1 658 ? -13.888 -21.285 0.286 1.00 90.00 658 SER A N 1
ATOM 4904 C CA . SER A 1 658 ? -13.596 -19.922 -0.184 1.00 90.00 658 SER A CA 1
ATOM 4905 C C . SER A 1 658 ? -12.529 -19.921 -1.283 1.00 90.00 658 SER A C 1
ATOM 4907 O O . SER A 1 658 ? -11.487 -20.579 -1.172 1.00 90.00 658 SER A O 1
ATOM 4909 N N . ARG A 1 659 ? -12.771 -19.177 -2.368 1.00 92.00 659 ARG A N 1
ATOM 4910 C CA . ARG A 1 659 ? -11.811 -19.019 -3.478 1.00 92.00 659 ARG A CA 1
ATOM 4911 C C . ARG A 1 659 ? -10.566 -18.211 -3.091 1.00 92.00 659 ARG A C 1
ATOM 4913 O O . ARG A 1 659 ? -9.569 -18.273 -3.799 1.00 92.00 659 ARG A O 1
ATOM 4920 N N . PHE A 1 660 ? -10.610 -17.538 -1.943 1.00 96.00 660 PHE A N 1
ATOM 4921 C CA . PHE A 1 660 ? -9.539 -16.696 -1.413 1.00 96.00 660 PHE A CA 1
ATOM 4922 C C . PHE A 1 660 ? -8.758 -17.360 -0.271 1.00 96.00 660 PHE A C 1
ATOM 4924 O O . PHE A 1 660 ? -8.075 -16.679 0.483 1.00 96.00 660 PHE A O 1
ATOM 4931 N N . SER A 1 661 ? -8.846 -18.682 -0.088 1.00 96.31 661 SER A N 1
ATOM 4932 C CA . SER A 1 661 ? -8.007 -19.336 0.923 1.00 96.31 661 SER A CA 1
ATOM 4933 C C . SER A 1 661 ? -6.522 -19.220 0.574 1.00 96.31 661 SER A C 1
ATOM 4935 O O . SER A 1 661 ? -6.138 -19.332 -0.592 1.00 96.31 661 SER A O 1
ATOM 4937 N N . LEU A 1 662 ? -5.672 -19.050 1.592 1.00 97.00 662 LEU A N 1
ATOM 4938 C CA . LEU A 1 662 ? -4.221 -18.911 1.419 1.00 97.00 662 LEU A CA 1
ATOM 4939 C C . LEU A 1 662 ? -3.614 -20.071 0.614 1.00 97.00 662 LEU A C 1
ATOM 4941 O O . LEU A 1 662 ? -2.764 -19.849 -0.244 1.00 97.00 662 LEU A O 1
ATOM 4945 N N . ALA A 1 663 ? -4.107 -21.296 0.821 1.00 95.06 663 ALA A N 1
ATOM 4946 C CA . ALA A 1 663 ? -3.692 -22.472 0.057 1.00 95.06 663 ALA A CA 1
ATOM 4947 C C . ALA A 1 663 ? -4.038 -22.377 -1.442 1.00 95.06 663 ALA A C 1
ATOM 4949 O O . ALA A 1 663 ? -3.240 -22.776 -2.289 1.00 95.06 663 ALA A O 1
ATOM 4950 N N . ARG A 1 664 ? -5.217 -21.843 -1.793 1.00 94.81 664 ARG A N 1
ATOM 4951 C CA . ARG A 1 664 ? -5.623 -21.671 -3.198 1.00 94.81 664 ARG A CA 1
ATOM 4952 C C . ARG A 1 664 ? -4.886 -20.526 -3.870 1.00 94.81 664 ARG A C 1
ATOM 4954 O O . ARG A 1 664 ? -4.469 -20.686 -5.011 1.00 94.81 664 ARG A O 1
ATOM 4961 N N . LEU A 1 665 ? -4.695 -19.411 -3.163 1.00 96.38 665 LEU A N 1
ATOM 4962 C CA . LEU A 1 665 ? -3.894 -18.288 -3.653 1.00 96.38 665 LEU A CA 1
ATOM 4963 C C . LEU A 1 665 ? -2.461 -18.736 -3.955 1.00 96.38 665 LEU A C 1
ATOM 4965 O O . LEU A 1 665 ? -1.933 -18.424 -5.018 1.00 96.38 665 LEU A O 1
ATOM 4969 N N . GLN A 1 666 ? -1.870 -19.539 -3.067 1.00 96.06 666 GLN A N 1
ATOM 4970 C CA . GLN A 1 666 ? -0.556 -20.133 -3.288 1.00 96.06 666 GLN A CA 1
ATOM 4971 C C . GLN A 1 666 ? -0.534 -21.046 -4.519 1.00 96.06 666 GLN A C 1
ATOM 4973 O O . GLN A 1 666 ? 0.321 -20.887 -5.384 1.00 96.06 666 GLN A O 1
ATOM 4978 N N . ALA A 1 667 ? -1.482 -21.983 -4.620 1.00 94.50 667 ALA A N 1
ATOM 4979 C CA . ALA A 1 667 ? -1.535 -22.943 -5.723 1.00 94.50 667 ALA A CA 1
ATOM 4980 C C . ALA A 1 667 ? -1.836 -22.301 -7.092 1.00 94.50 667 ALA A C 1
ATOM 4982 O O . ALA A 1 667 ? -1.442 -22.848 -8.119 1.00 94.50 667 ALA A O 1
ATOM 4983 N N . GLY A 1 668 ? -2.549 -21.170 -7.115 1.00 93.19 668 GLY A N 1
ATOM 4984 C CA . GLY A 1 668 ? -2.891 -20.429 -8.334 1.00 93.19 668 GLY A CA 1
ATOM 4985 C C . GLY A 1 668 ? -1.827 -19.427 -8.801 1.00 93.19 668 GLY A C 1
ATOM 4986 O O . GLY A 1 668 ? -1.945 -18.885 -9.907 1.00 93.19 668 GLY A O 1
ATOM 4987 N N . SER A 1 669 ? -0.806 -19.174 -7.979 1.00 94.19 669 SER A N 1
ATOM 4988 C CA . SER A 1 669 ? 0.276 -18.247 -8.307 1.00 94.19 669 SER A CA 1
ATOM 4989 C C . SER A 1 669 ? 1.269 -18.868 -9.294 1.00 94.19 669 SER A C 1
ATOM 4991 O O . SER A 1 669 ? 1.656 -20.029 -9.178 1.00 94.19 669 SER A O 1
ATOM 4993 N N . ASP A 1 670 ? 1.702 -18.074 -10.271 1.00 94.25 670 ASP A N 1
ATOM 4994 C CA . ASP A 1 670 ? 2.758 -18.402 -11.236 1.00 94.25 670 ASP A CA 1
ATOM 4995 C C . ASP A 1 670 ? 3.875 -17.344 -11.250 1.00 94.25 670 ASP A C 1
ATOM 4997 O O . ASP A 1 670 ? 4.629 -17.228 -12.222 1.00 94.25 670 ASP A O 1
ATOM 5001 N N . LEU A 1 671 ? 3.975 -16.549 -10.185 1.00 95.38 671 LEU A N 1
ATOM 5002 C CA . LEU A 1 671 ? 4.836 -15.375 -10.095 1.00 95.38 671 LEU A CA 1
ATOM 5003 C C . LEU A 1 671 ? 6.319 -15.722 -10.304 1.00 95.38 671 LEU A C 1
ATOM 5005 O O . LEU A 1 671 ? 6.984 -15.100 -11.139 1.00 95.38 671 LEU A O 1
ATOM 5009 N N . ALA A 1 672 ? 6.831 -16.747 -9.623 1.00 94.50 672 ALA A N 1
ATOM 5010 C CA . ALA A 1 672 ? 8.204 -17.222 -9.777 1.00 94.50 672 ALA A CA 1
ATOM 5011 C C . ALA A 1 672 ? 8.482 -17.720 -11.204 1.00 94.50 672 ALA A C 1
ATOM 5013 O O . ALA A 1 672 ? 9.548 -17.454 -11.767 1.00 94.50 672 ALA A O 1
ATOM 5014 N N . VAL A 1 673 ? 7.507 -18.398 -11.821 1.00 94.56 673 VAL A N 1
ATOM 5015 C CA . VAL A 1 673 ? 7.609 -18.890 -13.203 1.00 94.56 673 VAL A CA 1
ATOM 5016 C C . VAL A 1 673 ? 7.656 -17.721 -14.186 1.00 94.56 673 VAL A C 1
ATOM 5018 O O . VAL A 1 673 ? 8.490 -17.715 -15.093 1.00 94.56 673 VAL A O 1
ATOM 5021 N N . ARG A 1 674 ? 6.804 -16.708 -13.998 1.00 94.88 674 ARG A N 1
ATOM 5022 C CA . ARG A 1 674 ? 6.780 -15.492 -14.824 1.00 94.88 674 ARG A CA 1
ATOM 5023 C C . ARG A 1 674 ? 8.078 -14.705 -14.709 1.00 94.88 674 ARG A C 1
ATOM 5025 O O . ARG A 1 674 ? 8.597 -14.276 -15.733 1.00 94.88 674 ARG A O 1
ATOM 5032 N N . LEU A 1 675 ? 8.629 -14.560 -13.501 1.00 94.94 675 LEU A N 1
ATOM 5033 C CA . LEU A 1 675 ? 9.918 -13.897 -13.282 1.00 94.94 675 LEU A CA 1
ATOM 5034 C C . LEU A 1 675 ? 11.057 -14.613 -14.017 1.00 94.94 675 LEU A C 1
ATOM 5036 O O . LEU A 1 675 ? 11.821 -13.959 -14.726 1.00 94.94 675 LEU A O 1
ATOM 5040 N N . ALA A 1 676 ? 11.136 -15.941 -13.882 1.00 92.75 676 ALA A N 1
ATOM 5041 C CA . ALA A 1 676 ? 12.215 -16.756 -14.440 1.00 92.75 676 ALA A CA 1
ATOM 5042 C C . ALA A 1 676 ? 12.183 -16.875 -15.974 1.00 92.75 676 ALA A C 1
ATOM 5044 O O . ALA A 1 676 ? 13.215 -17.128 -16.590 1.00 92.75 676 ALA A O 1
ATOM 5045 N N . ARG A 1 677 ? 11.010 -16.714 -16.601 1.00 91.44 677 ARG A N 1
ATOM 5046 C CA . ARG A 1 677 ? 10.836 -16.833 -18.061 1.00 91.44 677 ARG A CA 1
ATOM 5047 C C . ARG A 1 677 ? 11.184 -15.570 -18.844 1.00 91.44 677 ARG A C 1
ATOM 5049 O O . ARG A 1 677 ? 11.178 -15.612 -20.074 1.00 91.44 677 ARG A O 1
ATOM 5056 N N . ARG A 1 678 ? 11.445 -14.449 -18.172 1.00 92.69 678 ARG A N 1
ATOM 5057 C CA . ARG A 1 678 ? 11.766 -13.196 -18.856 1.00 92.69 678 ARG A CA 1
ATOM 5058 C C . ARG A 1 678 ? 13.102 -13.307 -19.594 1.00 92.69 678 ARG A C 1
ATOM 5060 O O . ARG A 1 678 ? 14.065 -13.810 -19.016 1.00 92.69 678 ARG A O 1
ATOM 5067 N N . PRO A 1 679 ? 13.199 -12.832 -20.844 1.00 89.62 679 PRO A N 1
ATOM 5068 C CA . PRO A 1 679 ? 14.480 -12.720 -21.522 1.00 89.62 679 PRO A CA 1
ATOM 5069 C C . PRO A 1 679 ? 15.273 -11.527 -20.973 1.00 89.62 679 PRO A C 1
ATOM 5071 O O . PRO A 1 679 ? 14.754 -10.415 -20.867 1.00 89.62 679 PRO A O 1
ATOM 5074 N N . ALA A 1 680 ? 16.546 -11.752 -20.641 1.00 94.31 680 ALA A N 1
ATOM 5075 C CA . ALA A 1 680 ? 17.459 -10.669 -20.293 1.00 94.31 680 ALA A CA 1
ATOM 5076 C C . ALA A 1 680 ? 17.794 -9.844 -21.545 1.00 94.31 680 ALA A C 1
ATOM 5078 O O . ALA A 1 680 ? 18.240 -10.394 -22.553 1.00 94.31 680 ALA A O 1
ATOM 5079 N N . ALA A 1 681 ? 17.614 -8.530 -21.459 1.00 95.19 681 ALA A N 1
ATOM 5080 C CA . ALA A 1 681 ? 17.990 -7.575 -22.489 1.00 95.19 681 ALA A CA 1
ATOM 5081 C C . ALA A 1 681 ? 19.404 -7.018 -22.229 1.00 95.19 681 ALA A C 1
ATOM 5083 O O . ALA A 1 681 ? 19.808 -6.863 -21.068 1.00 95.19 681 ALA A O 1
ATOM 5084 N N . PRO A 1 682 ? 20.172 -6.692 -23.283 1.00 96.31 682 PRO A N 1
ATOM 5085 C CA . PRO A 1 682 ? 21.456 -6.023 -23.132 1.00 96.31 682 PRO A CA 1
ATOM 5086 C C . PRO A 1 682 ? 21.280 -4.597 -22.570 1.00 96.31 682 PRO A C 1
ATOM 5088 O O . PRO A 1 682 ? 20.268 -3.947 -22.840 1.00 96.31 682 PRO A O 1
ATOM 5091 N N . PRO A 1 683 ? 22.284 -4.042 -21.860 1.00 96.81 683 PRO A N 1
ATOM 5092 C CA . PRO A 1 683 ? 22.234 -2.666 -21.353 1.00 96.81 683 PRO A CA 1
ATOM 5093 C C . PRO A 1 683 ? 21.941 -1.601 -22.422 1.00 96.81 683 PRO A C 1
ATOM 5095 O O . PRO A 1 683 ? 21.297 -0.597 -22.127 1.00 96.81 683 PRO A O 1
ATOM 5098 N N . ALA A 1 684 ? 22.359 -1.829 -23.671 1.00 95.69 684 ALA A N 1
ATOM 5099 C CA . ALA A 1 684 ? 22.077 -0.927 -24.788 1.00 95.69 684 ALA A CA 1
ATOM 5100 C C . ALA A 1 684 ? 20.570 -0.775 -25.069 1.00 95.69 684 ALA A C 1
ATOM 5102 O O . ALA A 1 684 ? 20.117 0.339 -25.327 1.00 95.69 684 ALA A O 1
ATOM 5103 N N . ASP A 1 685 ? 19.791 -1.856 -24.955 1.00 94.69 685 ASP A N 1
ATOM 5104 C CA . ASP A 1 685 ? 18.339 -1.823 -25.169 1.00 94.69 685 ASP A CA 1
ATOM 5105 C C . ASP A 1 685 ? 17.645 -1.043 -24.053 1.00 94.69 685 ASP A C 1
ATOM 5107 O O . ASP A 1 685 ? 16.754 -0.237 -24.320 1.00 94.69 685 ASP A O 1
ATOM 5111 N N . PHE A 1 686 ? 18.102 -1.220 -22.808 1.00 95.12 686 PHE A N 1
ATOM 5112 C CA . PHE A 1 686 ? 17.643 -0.412 -21.680 1.00 95.12 686 PHE A CA 1
ATOM 5113 C C . PHE A 1 686 ? 17.892 1.077 -21.937 1.00 95.12 686 PHE A C 1
ATOM 5115 O O . PHE A 1 686 ? 16.962 1.876 -21.868 1.00 95.12 686 PHE A O 1
ATOM 5122 N N . LEU A 1 687 ? 19.117 1.461 -22.302 1.00 94.69 687 LEU A N 1
ATOM 5123 C CA . LEU A 1 687 ? 19.450 2.861 -22.579 1.00 94.69 687 LEU A CA 1
ATOM 5124 C C . LEU A 1 687 ? 18.673 3.434 -23.770 1.00 94.69 687 LEU A C 1
ATOM 5126 O O . LEU A 1 687 ? 18.253 4.590 -23.719 1.00 94.69 687 LEU A O 1
ATOM 5130 N N . ALA A 1 688 ? 18.436 2.636 -24.813 1.00 94.44 688 ALA A N 1
ATOM 5131 C CA . ALA A 1 688 ? 17.609 3.035 -25.947 1.00 94.44 688 ALA A CA 1
ATOM 5132 C C . ALA A 1 688 ? 16.143 3.256 -25.536 1.00 94.44 688 ALA A C 1
ATOM 5134 O O . ALA A 1 688 ? 15.520 4.219 -25.987 1.00 94.44 688 ALA A O 1
ATOM 5135 N N . ALA A 1 689 ? 15.604 2.407 -24.657 1.00 93.75 689 ALA A N 1
ATOM 5136 C CA . ALA A 1 689 ? 14.268 2.577 -24.098 1.00 93.75 689 ALA A CA 1
ATOM 5137 C C . ALA A 1 689 ? 14.171 3.846 -23.235 1.00 93.75 689 ALA A C 1
ATOM 5139 O O . ALA A 1 689 ? 13.225 4.615 -23.398 1.00 93.75 689 ALA A O 1
ATOM 5140 N N . VAL A 1 690 ? 15.179 4.128 -22.398 1.00 92.81 690 VAL A N 1
ATOM 5141 C CA . VAL A 1 690 ? 15.267 5.380 -21.623 1.00 92.81 690 VAL A CA 1
ATOM 5142 C C . VAL A 1 690 ? 15.275 6.600 -22.544 1.00 92.81 690 VAL A C 1
ATOM 5144 O O . VAL A 1 690 ? 14.443 7.489 -22.376 1.00 92.81 690 VAL A O 1
ATOM 5147 N N . ALA A 1 691 ? 16.159 6.624 -23.544 1.00 92.81 691 ALA A N 1
ATOM 5148 C CA . ALA A 1 691 ? 16.264 7.737 -24.487 1.00 92.81 691 ALA A CA 1
ATOM 5149 C C . ALA A 1 691 ? 14.953 7.960 -25.258 1.00 92.81 691 ALA A C 1
ATOM 5151 O O . ALA A 1 691 ? 14.537 9.093 -25.500 1.00 92.81 691 ALA A O 1
ATOM 5152 N N . ARG A 1 692 ? 14.255 6.875 -25.613 1.00 91.88 692 ARG A N 1
ATOM 5153 C CA . ARG A 1 692 ? 12.947 6.968 -26.261 1.00 91.88 692 ARG A CA 1
ATOM 5154 C C . ARG A 1 692 ? 11.871 7.500 -25.318 1.00 91.88 692 ARG A C 1
ATOM 5156 O O . ARG A 1 692 ? 11.089 8.353 -25.727 1.00 91.88 692 ARG A O 1
ATOM 5163 N N . ALA A 1 693 ? 11.843 7.041 -24.069 1.00 90.94 693 ALA A N 1
ATOM 5164 C CA . ALA A 1 693 ? 10.911 7.534 -23.060 1.00 90.94 693 ALA A CA 1
ATOM 5165 C C . ALA A 1 693 ? 11.123 9.029 -22.764 1.00 90.94 693 ALA A C 1
ATOM 5167 O O . ALA A 1 693 ? 10.155 9.755 -22.547 1.00 90.94 693 ALA A O 1
ATOM 5168 N N . GLU A 1 694 ? 12.368 9.512 -22.783 1.00 90.38 694 GLU A N 1
ATOM 5169 C CA . GLU A 1 694 ? 12.684 10.944 -22.714 1.00 90.38 694 GLU A CA 1
ATOM 5170 C C . GLU A 1 694 ? 12.146 11.701 -23.933 1.00 90.38 694 GLU A C 1
ATOM 5172 O O . GLU A 1 694 ? 11.457 12.704 -23.765 1.00 90.38 694 GLU A O 1
ATOM 5177 N N . ALA A 1 695 ? 12.404 11.203 -25.145 1.00 91.06 695 ALA A N 1
ATOM 5178 C CA . ALA A 1 695 ? 11.984 11.856 -26.385 1.00 91.06 695 ALA A CA 1
ATOM 5179 C C . ALA A 1 695 ? 10.455 11.925 -26.552 1.00 91.06 695 ALA A C 1
ATOM 5181 O O . ALA A 1 695 ? 9.934 12.899 -27.091 1.00 91.06 695 ALA A O 1
ATOM 5182 N N . LEU A 1 696 ? 9.728 10.905 -26.085 1.00 91.81 696 LEU A N 1
ATOM 5183 C CA . LEU A 1 696 ? 8.264 10.835 -26.169 1.00 91.81 696 LEU A CA 1
ATOM 5184 C C . LEU A 1 696 ? 7.551 11.523 -24.996 1.00 91.81 696 LEU A C 1
ATOM 5186 O O . LEU A 1 696 ? 6.318 11.597 -24.966 1.00 91.81 696 LEU A O 1
ATOM 5190 N N . ARG A 1 697 ? 8.295 12.035 -24.015 1.00 87.69 697 ARG A N 1
ATOM 5191 C CA . ARG A 1 697 ? 7.727 12.673 -22.829 1.00 87.69 697 ARG A CA 1
ATOM 5192 C C . ARG A 1 697 ? 6.990 13.954 -23.208 1.00 87.69 697 ARG A C 1
ATOM 5194 O O . ARG A 1 697 ? 7.588 14.918 -23.668 1.00 87.69 697 ARG A O 1
ATOM 5201 N N . GLY A 1 698 ? 5.676 13.965 -22.995 1.00 86.56 698 GLY A N 1
ATOM 5202 C CA . GLY A 1 698 ? 4.822 15.087 -23.395 1.00 86.56 698 GLY A CA 1
ATOM 5203 C C . GLY A 1 698 ? 4.642 15.225 -24.912 1.00 86.56 698 GLY A C 1
ATOM 5204 O O . GLY A 1 698 ? 4.017 16.186 -25.352 1.00 86.56 698 GLY A O 1
ATOM 5205 N N . ALA A 1 699 ? 5.149 14.280 -25.712 1.00 92.19 699 ALA A N 1
ATOM 5206 C CA . ALA A 1 699 ? 4.920 14.250 -27.149 1.00 92.19 699 ALA A CA 1
ATOM 5207 C C . ALA A 1 699 ? 3.467 13.861 -27.476 1.00 92.19 699 ALA A C 1
ATOM 5209 O O . ALA A 1 699 ? 2.729 13.322 -26.643 1.00 92.19 699 ALA A O 1
ATOM 5210 N N . LYS A 1 700 ? 3.068 14.128 -28.718 1.00 94.00 700 LYS A N 1
ATOM 5211 C CA . LYS A 1 700 ? 1.759 13.805 -29.295 1.00 94.00 700 LYS A CA 1
ATOM 5212 C C . LYS A 1 700 ? 1.930 13.361 -30.744 1.00 94.00 700 LYS A C 1
ATOM 5214 O O . LYS A 1 700 ? 3.006 13.559 -31.302 1.00 94.00 700 LYS A O 1
ATOM 5219 N N . ALA A 1 701 ? 0.880 12.794 -31.329 1.00 95.25 701 ALA A N 1
ATOM 5220 C CA . ALA A 1 701 ? 0.867 12.325 -32.715 1.00 95.25 701 ALA A CA 1
ATOM 5221 C C . ALA A 1 701 ? 1.972 11.303 -33.038 1.00 95.25 701 ALA A C 1
ATOM 5223 O O . ALA A 1 701 ? 2.751 11.470 -33.976 1.00 95.25 701 ALA A O 1
ATOM 5224 N N . TYR A 1 702 ? 2.048 10.232 -32.246 1.00 95.75 702 TYR A N 1
ATOM 5225 C CA . TYR A 1 702 ? 2.989 9.139 -32.484 1.00 95.75 702 TYR A CA 1
ATOM 5226 C C . TYR A 1 702 ? 2.351 7.771 -32.254 1.00 95.75 702 TYR A C 1
ATOM 5228 O O . TYR A 1 702 ? 1.501 7.597 -31.381 1.00 95.75 702 TYR A O 1
ATOM 5236 N N . ALA A 1 703 ? 2.815 6.787 -33.023 1.00 94.19 703 ALA A N 1
ATOM 5237 C CA . ALA A 1 703 ? 2.542 5.375 -32.798 1.00 94.19 703 ALA A CA 1
ATOM 5238 C C . ALA A 1 703 ? 3.706 4.729 -32.037 1.00 94.19 703 ALA A C 1
ATOM 5240 O O . ALA A 1 703 ? 4.861 5.137 -32.172 1.00 94.19 703 ALA A O 1
ATOM 5241 N N . THR A 1 704 ? 3.401 3.708 -31.246 1.00 93.19 704 THR A N 1
ATOM 5242 C CA . THR A 1 704 ? 4.392 2.948 -30.479 1.00 93.19 704 THR A CA 1
ATOM 5243 C C . THR A 1 704 ? 4.900 1.757 -31.285 1.00 93.19 704 THR A C 1
ATOM 5245 O O . THR A 1 704 ? 4.186 1.163 -32.104 1.00 93.19 704 THR A O 1
ATOM 5248 N N . LEU A 1 705 ? 6.156 1.386 -31.061 1.00 89.19 705 LEU A N 1
ATOM 5249 C CA . LEU A 1 705 ? 6.874 0.447 -31.914 1.00 89.19 705 LEU A CA 1
ATOM 5250 C C . LEU A 1 705 ? 7.502 -0.707 -31.133 1.00 89.19 705 LEU A C 1
ATOM 5252 O O . LEU A 1 705 ? 7.533 -1.818 -31.664 1.00 89.19 705 LEU A O 1
ATOM 5256 N N . TRP A 1 706 ? 7.973 -0.481 -29.903 1.00 91.31 706 TRP A N 1
ATOM 5257 C CA . TRP A 1 706 ? 8.823 -1.420 -29.172 1.00 91.31 706 TRP A CA 1
ATOM 5258 C C . TRP A 1 706 ? 8.410 -1.620 -27.697 1.00 91.31 706 TRP A C 1
ATOM 5260 O O . TRP A 1 706 ? 8.119 -0.639 -27.009 1.00 91.31 706 TRP A O 1
ATOM 5270 N N . PRO A 1 707 ? 8.458 -2.860 -27.170 1.00 89.44 707 PRO A N 1
ATOM 5271 C CA . PRO A 1 707 ? 8.775 -4.120 -27.869 1.00 89.44 707 PRO A CA 1
ATOM 5272 C C . PRO A 1 707 ? 7.734 -4.470 -28.945 1.00 89.44 707 PRO A C 1
ATOM 5274 O O . PRO A 1 707 ? 6.747 -3.755 -29.099 1.00 89.44 707 PRO A O 1
ATOM 5277 N N . ARG A 1 708 ? 7.939 -5.516 -29.756 1.00 91.75 708 ARG A N 1
ATOM 5278 C CA . ARG A 1 708 ? 6.880 -5.934 -30.695 1.00 91.75 708 ARG A CA 1
ATOM 5279 C C . ARG A 1 708 ? 5.696 -6.485 -29.898 1.00 91.75 708 ARG A C 1
ATOM 5281 O O . ARG A 1 708 ? 5.876 -6.994 -28.792 1.00 91.75 708 ARG A O 1
ATOM 5288 N N . VAL A 1 709 ? 4.484 -6.408 -30.446 1.00 93.81 709 VAL A N 1
ATOM 5289 C CA . VAL A 1 709 ? 3.281 -6.884 -29.733 1.00 93.81 709 VAL A CA 1
ATOM 5290 C C . VAL A 1 709 ? 3.387 -8.385 -29.431 1.00 93.81 709 VAL A C 1
ATOM 5292 O O . VAL A 1 709 ? 2.961 -8.847 -28.377 1.00 93.81 709 VAL A O 1
ATOM 5295 N N . GLU A 1 710 ? 4.046 -9.150 -30.295 1.00 92.38 710 GLU A N 1
ATOM 5296 C CA . GLU A 1 710 ? 4.240 -10.594 -30.146 1.00 92.38 710 GLU A CA 1
ATOM 5297 C C . GLU A 1 710 ? 5.231 -10.951 -29.022 1.00 92.38 710 GLU A C 1
ATOM 5299 O O . GLU A 1 710 ? 5.211 -12.072 -28.505 1.00 92.38 710 GLU A O 1
ATOM 5304 N N . ASP A 1 711 ? 6.048 -9.994 -28.572 1.00 91.31 711 ASP A N 1
ATOM 5305 C CA . ASP A 1 711 ? 7.041 -10.178 -27.504 1.00 91.31 711 ASP A CA 1
ATOM 5306 C C . ASP A 1 711 ? 6.444 -9.907 -26.096 1.00 91.31 711 ASP A C 1
ATOM 5308 O O . ASP A 1 711 ? 7.033 -10.254 -25.073 1.00 91.31 711 ASP A O 1
ATOM 5312 N N . LEU A 1 712 ? 5.232 -9.341 -26.025 1.00 93.25 712 LEU A N 1
ATOM 5313 C CA . LEU A 1 712 ? 4.608 -8.797 -24.809 1.00 93.25 712 LEU A CA 1
ATOM 5314 C C . LEU A 1 712 ? 3.961 -9.730 -23.756 1.00 93.25 712 LEU A C 1
ATOM 5316 O O . LEU A 1 712 ? 3.202 -9.208 -22.985 1.00 93.25 712 LEU A O 1
ATOM 5320 N N . ALA A 1 713 ? 4.154 -11.035 -23.609 1.00 91.94 713 ALA A N 1
ATOM 5321 C CA . ALA A 1 713 ? 3.283 -11.898 -22.759 1.00 91.94 713 ALA A CA 1
ATOM 5322 C C . ALA A 1 713 ? 1.743 -11.816 -23.042 1.00 91.94 713 ALA A C 1
ATOM 5324 O O . ALA A 1 713 ? 1.136 -10.746 -23.062 1.00 91.94 713 ALA A O 1
ATOM 5325 N N . PRO A 1 714 ? 1.050 -12.946 -23.257 1.00 93.56 714 PRO A N 1
ATOM 5326 C CA . PRO A 1 714 ? -0.378 -12.928 -23.592 1.00 93.56 714 PRO A CA 1
ATOM 5327 C C . PRO A 1 714 ? -1.264 -12.187 -22.575 1.00 93.56 714 PRO A C 1
ATOM 5329 O O . PRO A 1 714 ? -1.033 -12.242 -21.366 1.00 93.56 714 PRO A O 1
ATOM 5332 N N . GLY A 1 715 ? -2.282 -11.478 -23.069 1.00 94.94 715 GLY A N 1
ATOM 5333 C CA . GLY A 1 715 ? -3.212 -10.699 -22.247 1.00 94.94 715 GLY A CA 1
ATOM 5334 C C . GLY A 1 715 ? -2.719 -9.317 -21.796 1.00 94.94 715 GLY A C 1
ATOM 5335 O O . GLY A 1 715 ? -3.514 -8.583 -21.202 1.00 94.94 715 GLY A O 1
ATOM 5336 N N . THR A 1 716 ? -1.466 -8.949 -22.085 1.00 97.38 716 THR A N 1
ATOM 5337 C CA . THR A 1 716 ? -0.878 -7.636 -21.771 1.00 97.38 716 THR A CA 1
ATOM 5338 C C . THR A 1 716 ? -1.532 -6.507 -22.563 1.00 97.38 716 THR A C 1
ATOM 5340 O O . THR A 1 716 ? -1.677 -6.584 -23.787 1.00 97.38 716 THR A O 1
ATOM 5343 N N . TYR A 1 717 ? -1.899 -5.430 -21.874 1.00 98.31 717 TYR A N 1
ATOM 5344 C CA . TYR A 1 717 ? -2.305 -4.177 -22.499 1.00 98.31 717 TYR A CA 1
ATOM 5345 C C . TYR A 1 717 ? -1.089 -3.358 -22.910 1.00 98.31 717 TYR A C 1
ATOM 5347 O O . TYR A 1 717 ? -0.087 -3.300 -22.200 1.00 98.31 717 TYR A O 1
ATOM 5355 N N . TYR A 1 718 ? -1.207 -2.668 -24.039 1.00 98.12 718 TYR A N 1
ATOM 5356 C CA . TYR A 1 718 ? -0.142 -1.837 -24.585 1.00 98.12 718 TYR A CA 1
ATOM 5357 C C . TYR A 1 718 ? -0.696 -0.555 -25.199 1.00 98.12 718 TYR A C 1
ATOM 5359 O O . TYR A 1 718 ? -1.785 -0.542 -25.773 1.00 98.12 718 TYR A O 1
ATOM 5367 N N . LEU A 1 719 ? 0.056 0.534 -25.093 1.00 97.88 719 LEU A N 1
ATOM 5368 C CA . LEU A 1 719 ? -0.212 1.784 -25.790 1.00 97.88 719 LEU A CA 1
ATOM 5369 C C . LEU A 1 719 ? -0.009 1.551 -27.290 1.00 97.88 719 LEU A C 1
ATOM 5371 O O . LEU A 1 719 ? 1.050 1.076 -27.687 1.00 97.88 719 LEU A O 1
ATOM 5375 N N . LYS A 1 720 ? -1.011 1.846 -28.122 1.00 97.12 720 LYS A N 1
ATOM 5376 C CA . LYS A 1 720 ? -0.925 1.793 -29.593 1.00 97.12 720 LYS A CA 1
ATOM 5377 C C . LYS A 1 720 ? -0.392 3.103 -30.155 1.00 97.12 720 LYS A C 1
ATOM 5379 O O . LYS A 1 720 ? 0.525 3.105 -30.971 1.00 97.12 720 LYS A O 1
ATOM 5384 N N . GLU A 1 721 ? -0.987 4.201 -29.712 1.00 97.38 721 GLU A N 1
ATOM 5385 C CA . GLU A 1 721 ? -0.692 5.541 -30.200 1.00 97.38 721 GLU A CA 1
ATOM 5386 C C . GLU A 1 721 ? -1.142 6.611 -29.205 1.00 97.38 721 GLU A C 1
ATOM 5388 O O . GLU A 1 721 ? -1.997 6.380 -28.340 1.00 97.38 721 GLU A O 1
ATOM 5393 N N . VAL A 1 722 ? -0.561 7.795 -29.370 1.00 97.81 722 VAL A N 1
ATOM 5394 C CA . VAL A 1 722 ? -1.012 9.046 -28.768 1.00 97.81 722 VAL A CA 1
ATOM 5395 C C . VAL A 1 722 ? -1.338 10.001 -29.900 1.00 97.81 722 VAL A C 1
ATOM 5397 O O . VAL A 1 722 ? -0.473 10.310 -30.719 1.00 97.81 722 VAL A O 1
ATOM 5400 N N . ASP A 1 723 ? -2.575 10.479 -29.955 1.00 97.25 723 ASP A N 1
ATOM 5401 C CA . ASP A 1 723 ? -3.023 11.332 -31.053 1.00 97.25 723 ASP A CA 1
ATOM 5402 C C . ASP A 1 723 ? -2.645 12.816 -30.877 1.00 97.25 723 ASP A C 1
ATOM 5404 O O . ASP A 1 723 ? -2.004 13.213 -29.904 1.00 97.25 723 ASP A O 1
ATOM 5408 N N . GLU A 1 724 ? -3.067 13.663 -31.822 1.00 97.31 724 GLU A N 1
ATOM 5409 C CA . GLU A 1 724 ? -2.825 15.120 -31.840 1.00 97.31 724 GLU A CA 1
ATOM 5410 C C . GLU A 1 724 ? -3.367 15.892 -30.623 1.00 97.31 724 GLU A C 1
ATOM 5412 O O . GLU A 1 724 ? -3.007 17.054 -30.397 1.00 97.31 724 GLU A O 1
ATOM 5417 N N . ARG A 1 725 ? -4.257 15.271 -29.844 1.00 96.75 725 ARG A N 1
ATOM 5418 C CA . ARG A 1 725 ? -4.895 15.838 -28.650 1.00 96.75 725 ARG A CA 1
ATOM 5419 C C . ARG A 1 725 ? -4.438 15.134 -27.372 1.00 96.75 725 ARG A C 1
ATOM 5421 O O . ARG A 1 725 ? -5.123 15.238 -26.360 1.00 96.75 725 ARG A O 1
ATOM 5428 N N . HIS A 1 726 ? -3.305 14.429 -27.415 1.00 96.06 726 HIS A N 1
ATOM 5429 C CA . HIS A 1 726 ? -2.757 13.641 -26.306 1.00 96.06 726 HIS A CA 1
ATOM 5430 C C . HIS A 1 726 ? -3.668 12.499 -25.825 1.00 96.06 726 HIS A C 1
ATOM 5432 O O . HIS A 1 726 ? -3.455 11.950 -24.742 1.00 96.06 726 HIS A O 1
ATOM 5438 N N . ARG A 1 727 ? -4.673 12.097 -26.615 1.00 97.62 727 ARG A N 1
ATOM 5439 C CA . ARG A 1 727 ? -5.532 10.963 -26.262 1.00 97.62 727 ARG A CA 1
ATOM 5440 C C . ARG A 1 727 ? -4.755 9.679 -26.518 1.00 97.62 727 ARG A C 1
ATOM 5442 O O . ARG A 1 727 ? -4.228 9.471 -27.610 1.00 97.62 727 ARG A O 1
ATOM 5449 N N . ARG A 1 728 ? -4.678 8.836 -25.491 1.00 97.88 728 ARG A N 1
ATOM 5450 C CA . ARG A 1 728 ? -3.968 7.554 -25.522 1.00 97.88 728 ARG A CA 1
ATOM 5451 C C . ARG A 1 728 ? -4.919 6.441 -25.937 1.00 97.88 728 ARG A C 1
ATOM 5453 O O . ARG A 1 728 ? -5.994 6.307 -25.353 1.00 97.88 728 ARG A O 1
ATOM 5460 N N . VAL A 1 729 ? -4.519 5.639 -26.918 1.00 97.88 729 VAL A N 1
ATOM 5461 C CA . VAL A 1 729 ? -5.293 4.487 -27.396 1.00 97.88 729 VAL A CA 1
ATOM 5462 C C . VAL A 1 729 ? -4.569 3.209 -27.004 1.00 97.88 729 VAL A C 1
ATOM 5464 O O . VAL A 1 729 ? -3.391 3.044 -27.315 1.00 97.88 729 VAL A O 1
ATOM 5467 N N . TYR A 1 730 ? -5.275 2.283 -26.357 1.00 98.12 730 TYR A N 1
ATOM 5468 C CA . TYR A 1 730 ? -4.699 1.028 -25.874 1.00 98.12 730 TYR A CA 1
ATOM 5469 C C . TYR A 1 730 ? -5.179 -0.175 -26.694 1.00 98.12 730 TYR A C 1
ATOM 5471 O O . TYR A 1 730 ? -6.311 -0.231 -27.174 1.00 98.12 730 TYR A O 1
ATOM 5479 N N . GLY A 1 731 ? -4.289 -1.145 -26.871 1.00 97.25 731 GLY A N 1
ATOM 5480 C CA . GLY A 1 731 ? -4.580 -2.496 -27.331 1.00 97.25 731 GLY A CA 1
ATOM 5481 C C . GLY A 1 731 ? -4.416 -3.502 -26.204 1.00 97.25 731 GLY A C 1
ATOM 5482 O O . GLY A 1 731 ? -3.838 -3.189 -25.167 1.00 97.25 731 GLY A O 1
ATOM 5483 N N . ARG A 1 732 ? -4.883 -4.727 -26.439 1.00 96.88 732 ARG A N 1
ATOM 5484 C CA . ARG A 1 732 ? -4.587 -5.894 -25.610 1.00 96.88 732 ARG A CA 1
ATOM 5485 C C . ARG A 1 732 ? -4.024 -6.972 -26.520 1.00 96.88 732 ARG A C 1
ATOM 5487 O O . ARG A 1 732 ? -4.573 -7.198 -27.593 1.00 96.88 732 ARG A O 1
ATOM 5494 N N . ARG A 1 733 ? -2.914 -7.585 -26.123 1.00 95.31 733 ARG A N 1
ATOM 5495 C CA . ARG A 1 733 ? -2.369 -8.752 -26.808 1.00 95.31 733 ARG A CA 1
ATOM 5496 C C . ARG A 1 733 ? -3.295 -9.942 -26.555 1.00 95.31 733 ARG A C 1
ATOM 5498 O O . ARG A 1 733 ? -3.649 -10.196 -25.403 1.00 95.31 733 ARG A O 1
ATOM 5505 N N . ASP A 1 734 ? -3.641 -10.657 -27.618 1.00 89.12 734 ASP A N 1
ATOM 5506 C CA . ASP A 1 734 ? -4.458 -11.869 -27.537 1.00 89.12 734 ASP A CA 1
ATOM 5507 C C . ASP A 1 734 ? -3.791 -12.968 -26.686 1.00 89.12 734 ASP A C 1
ATOM 5509 O O . ASP A 1 734 ? -2.587 -12.912 -26.400 1.00 89.12 734 ASP A O 1
ATOM 5513 N N . GLU A 1 735 ? -4.608 -13.922 -26.229 1.00 73.19 735 GLU A N 1
ATOM 5514 C CA . GLU A 1 735 ? -4.203 -15.012 -25.321 1.00 73.19 735 GLU A CA 1
ATOM 5515 C C . GLU A 1 735 ? -3.431 -16.145 -25.989 1.00 73.19 735 GLU A C 1
ATOM 5517 O O . GLU A 1 735 ? -3.752 -16.484 -27.150 1.00 73.19 735 GLU A O 1
#

=== Feature glossary ===
Legend for the data blocks above and below:

— What the protein is —

The amino-acid sequence is the protein's primary structure: the linear order of residues from the N-terminus to the C-terminus, written in one-letter code. Everything else here — the 3D coordinates, the secondary structure, the domain annotations — is ultimately a consequence of this string.

Functional annotations link the protein to curated databases. InterPro entries identify conserved domains and families by matching the sequence against member-database signatures (Pfam, PROSITE, CDD, …). Gene Ontology (GO) terms describe molecular function, biological process, and cellular component in a controlled vocabulary. CATH places the structure in a hierarchical fold classification (Class/Architecture/Topology/Homologous-superfamily). The organism is the source species.

— Where its atoms are —

Atomic coordinates in PDBx/mmCIF format — the same representation the Protein Data Bank distributes. Each line of the _atom_site loop places one backbone atom in Cartesian space (units: ångströms, origin: arbitrary).

The six renders are orthographic views along the three Cartesian axes in both directions. Representation (cartoon, sticks, or surface) and color scheme (sequence-rainbow or by-chain) vary across proteins so the training set covers all the common visualization conventions.

— Local backbone conformation —

Eight-state secondary structure (DSSP): H is the canonical α-helix, G the tighter 3₁₀-helix, I the wider π-helix; E/B are β-structure, T and S are turns and bends, and '-' is everything else. DSSP derives these from the pattern of main-chain N–H···O=C hydrogen bonds, not from the sequence.

Three-state secondary structure (P-SEA) collapses the eight DSSP classes into helix (a), strand (b), and coil (c). P-SEA assigns these from Cα geometry alone — distances and angles — without requiring backbone oxygens, so it works on any Cα trace.

φ (phi) and ψ (psi) are the two rotatable backbone dihedrals per residue: φ is the C(i-1)–N–Cα–C torsion, ψ is the N–Cα–C–N(i+1) torsion, both in degrees on (−180°, 180°]. α-helical residues cluster near (−60°, −45°); β-strand residues near (−120°, +130°). A Ramachandran plot is simply a scatter of (φ, ψ) for every residue.

— Global shape and packing —

The geometric summary reports three shape descriptors. Rg (radius of gyration) measures how spread out the Cα atoms are about their centre of mass; compact globular proteins have small Rg, elongated or unfolded ones large. Cα contacts (<8 Å, |i−j|>4) count long-range residue pairs in spatial proximity — high for tightly packed folds, near zero for rods or random coil. The bounding-box extents give the protein's footprint along x, y, z in Å.

SASA measures how much of the protein is reachable by solvent. It is computed by rolling a water-sized probe over the atomic surface and summing the exposed area (Å²). Per-residue SASA distinguishes core (buried, low SASA) from surface (exposed, high SASA) residues; total SASA is a whole-molecule size measure.

Plot images: a contact map (which residues are close in 3D, as an N×N binary image), a Ramachandran scatter (backbone torsion angles, revealing secondary-structure composition at a glance), and — for AlphaFold structures — a PAE heatmap (pairwise prediction confidence).

— Structural neighborhood —

A 3Di character summarizes, for each residue, the relative orientation of the Cα frame of its nearest spatial neighbor. Because it encodes fold topology rather than chemistry, 3Di alignments detect remote structural similarity that sequence alignment misses.

The Foldseek neighbor list gives the closest experimentally determined structures in the PDB, ranked by structural alignment. TM-score near 1 means near-identical fold; near 0.3 means only rough topology match. This is how one finds what a novel AlphaFold prediction most resembles in the solved-structure universe.

— Confidence and disorder —

For AlphaFold models, the B-factor field carries pLDDT — the model's own estimate of local accuracy on a 0–100 scale. Regions with pLDDT<50 should be treated as essentially unmodeled; they often correspond to intrinsically disordered segments.

Crystallographic B-factors measure how much each atom's electron density is smeared out, in Å². They rise in mobile loops and surface residues and fall in the buried interior. In AlphaFold models this column is repurposed to hold pLDDT instead.

Predicted Aligned Error (PAE) is an AlphaFold confidence matrix: entry (i, j) is the expected error in the position of residue j, in ångströms, when the prediction is superimposed on the true structure at residue i. Low PAE within a block of residues means that block is internally rigid and well-predicted; high PAE between two blocks means their relative placement is uncertain even if each block individually is confident.